Protein AF-A0A432T916-F1 (afdb_monomer_lite)

Secondary structure (DSSP, 8-state):
-PPPHHHHHHHHHHHHHHSBPPPHHHHHHHHHHHHTTSS-HHHHHHHHHHSHHHHHHHTT---HHHHHHHHHHHHHSS----HHHHHHHHHHHTSTT--HHHHHHHHHHHHHTTSS-HHHHHHHHHHHHHHHHHHHHS-GGGGTT---B-TT--SSHHHHHHHHHHHHHHHHHHHTT-----SPPPPP-TTSTTHHHHB-S----SSEEEEEE-SS--GGGGG--SS--STT-BPPPHHHHHHHHHHHHHHHHHBSSEEEE-SS--SEEEEEE---TT--EEE--S-STTTT-EEEETHHHH-HHHH-SSTTSHHHHHHHHHHHHHTTBPPTTSSSS---TTT-STTT-TT-S-----EEEEEEEETTEEEEEEEEPPBSS--HHHHHHHHHHH-B-TTSS-S--EEE--TT---B------SS--EEE-TT--S------STT--

Foldseek 3Di:
DDDDPLLLLLQLLCLLQPLWFDAPVSSVVVVVCCVVVVDPSLCSLVVVCPDPNVCVVPVPDPDPQVLLQSSCCSQQLGGQPDPVSVVVSVVQVVPVVCDSSNSNVVLNCCLCVCPPDPFSVLQNVLSSVLSVLLNVQADSVLRPPDIDRSSQGTSDCVSSVVSSVVSNVSSVVVVVQDDFDPDDADAFACPPPLQVLFFQVFADPDQEFEEEWDQDDDPVQVVDDPDNQDAVKDTDDPLLVVLLVVQVVVVVLWFSGHYHYDHDDTQEYEIEHADPPPDQKAAAARDPDRQLYIYGYCCCVVPVPQQDRAFQGNVSLVSLLRNLRSRRTAQQPDDDHHDDPVCQEQQAFSSHPHHDLQWDWDWDDDPPDIDIDIDGGGARHTHLSSSSNSCNRGNGDLPRAAEAEEAEDEQPRDHRYDDDHNYYRYYDDDVRYPDDDDDDPRPRDD

Radius of gyration: 31.05 Å; chains: 1; bounding box: 64×58×90 Å

Structure (mmCIF, N/CA/C/O backbone):
data_AF-A0A432T916-F1
#
_entry.id   AF-A0A432T916-F1
#
loop_
_atom_site.group_PDB
_atom_site.id
_atom_site.type_symbol
_atom_site.label_atom_id
_atom_site.label_alt_id
_atom_site.label_comp_id
_atom_site.label_asym_id
_atom_site.label_entity_id
_atom_site.label_seq_id
_atom_site.pdbx_PDB_ins_code
_atom_site.Cartn_x
_atom_site.Cartn_y
_atom_site.Cartn_z
_atom_site.occupancy
_atom_site.B_iso_or_equiv
_atom_site.auth_seq_id
_atom_site.auth_comp_id
_atom_site.auth_asym_id
_atom_site.auth_atom_id
_atom_site.pdbx_PDB_model_num
ATOM 1 N N . MET A 1 1 ? -24.990 -13.769 27.174 1.00 51.41 1 MET A N 1
ATOM 2 C CA . MET A 1 1 ? -24.920 -14.936 28.100 1.00 51.41 1 MET A CA 1
ATOM 3 C C . MET A 1 1 ? -24.515 -14.356 29.443 1.00 51.41 1 MET A C 1
ATOM 5 O O . MET A 1 1 ? -23.481 -13.709 29.458 1.00 51.41 1 MET A O 1
ATOM 9 N N . ALA A 1 2 ? -25.295 -14.555 30.513 1.00 76.69 2 ALA A N 1
ATOM 10 C CA . ALA A 1 2 ? -25.024 -13.918 31.810 1.00 76.69 2 ALA A CA 1
ATOM 11 C C . ALA A 1 2 ? -23.583 -14.161 32.273 1.00 76.69 2 ALA A C 1
ATOM 13 O O . ALA A 1 2 ? -23.157 -15.322 32.288 1.00 76.69 2 ALA A O 1
ATOM 14 N N . PHE A 1 3 ? -22.878 -13.092 32.664 1.00 86.00 3 PHE A N 1
ATOM 15 C CA . PHE A 1 3 ? -21.521 -13.202 33.195 1.00 86.00 3 PHE A CA 1
ATOM 16 C C . PHE A 1 3 ? -21.456 -14.196 34.351 1.00 86.00 3 PHE A C 1
ATOM 18 O O . PHE A 1 3 ? -22.313 -14.208 35.245 1.00 86.00 3 PHE A O 1
ATOM 25 N N . ASP A 1 4 ? -20.401 -15.005 34.363 1.00 89.56 4 ASP A N 1
ATOM 26 C CA . ASP A 1 4 ? -20.044 -15.741 35.566 1.00 89.56 4 ASP A CA 1
ATOM 27 C C . ASP A 1 4 ? -19.455 -14.804 36.639 1.00 89.56 4 ASP A C 1
ATOM 29 O O . ASP A 1 4 ? -19.187 -13.620 36.420 1.00 89.56 4 ASP A O 1
ATOM 33 N N . THR A 1 5 ? -19.267 -15.329 37.851 1.00 87.38 5 THR A N 1
ATOM 34 C CA . THR A 1 5 ? -18.759 -14.541 38.983 1.00 87.38 5 THR A CA 1
ATOM 35 C C . THR A 1 5 ? -17.383 -13.918 38.707 1.00 87.38 5 THR A C 1
ATOM 37 O O . THR A 1 5 ? -17.097 -12.833 39.215 1.00 87.38 5 THR A O 1
ATOM 40 N N . THR A 1 6 ? -16.532 -14.587 37.926 1.00 90.25 6 THR A N 1
ATOM 41 C CA . THR A 1 6 ? -15.178 -14.124 37.597 1.00 90.25 6 THR A CA 1
ATOM 42 C C . THR A 1 6 ? -15.232 -13.008 36.560 1.00 90.25 6 THR A C 1
ATOM 44 O O . THR A 1 6 ? -14.610 -11.964 36.755 1.00 90.25 6 THR A O 1
ATOM 47 N N . GLU A 1 7 ? -16.010 -13.192 35.493 1.00 91.94 7 GLU A N 1
ATOM 48 C CA . GLU A 1 7 ? -16.230 -12.177 34.457 1.00 91.94 7 GLU A CA 1
ATOM 49 C C . GLU A 1 7 ? -16.829 -10.905 35.057 1.00 91.94 7 GLU A C 1
ATOM 51 O O . GLU A 1 7 ? -16.310 -9.811 34.832 1.00 91.94 7 GLU A O 1
ATOM 56 N N . GLN A 1 8 ? -17.845 -11.057 35.911 1.00 92.38 8 GLN A N 1
ATOM 57 C CA . GLN A 1 8 ? -18.465 -9.941 36.617 1.00 92.38 8 GLN A CA 1
ATOM 58 C C . GLN A 1 8 ? -17.443 -9.157 37.449 1.00 92.38 8 GLN A C 1
ATOM 60 O O . GLN A 1 8 ? -17.449 -7.927 37.451 1.00 92.38 8 GLN A O 1
ATOM 65 N N . GLN A 1 9 ? -16.543 -9.854 38.146 1.00 92.25 9 GLN A N 1
ATOM 66 C CA . GLN A 1 9 ? -15.521 -9.212 38.968 1.00 92.25 9 GLN A CA 1
ATOM 67 C C . GLN A 1 9 ? -14.497 -8.439 38.124 1.00 92.25 9 GLN A C 1
ATOM 69 O O . GLN A 1 9 ? -14.136 -7.319 38.488 1.00 92.25 9 GLN A O 1
ATOM 74 N N . ILE A 1 10 ? -14.051 -9.002 36.996 1.00 94.56 10 ILE A N 1
ATOM 75 C CA . ILE A 1 10 ? -13.130 -8.322 36.073 1.00 94.56 10 ILE A CA 1
ATOM 76 C C . ILE A 1 10 ? -13.800 -7.067 35.502 1.00 94.56 10 ILE A C 1
ATOM 78 O O . ILE A 1 10 ? -13.207 -5.988 35.527 1.00 94.56 10 ILE A O 1
ATOM 82 N N . VAL A 1 11 ? -15.047 -7.184 35.039 1.00 94.50 11 VAL A N 1
ATOM 83 C CA . VAL A 1 11 ? -15.823 -6.060 34.497 1.00 94.50 11 VAL A CA 1
ATOM 84 C C . VAL A 1 11 ? -15.980 -4.949 35.533 1.00 94.50 11 VAL A C 1
ATOM 86 O O . VAL A 1 11 ? -15.698 -3.793 35.221 1.00 94.50 11 VAL A O 1
ATOM 89 N N . ASP A 1 12 ? -16.324 -5.276 36.780 1.00 95.00 12 ASP A N 1
ATOM 90 C CA . ASP A 1 12 ? -16.446 -4.278 37.847 1.00 95.00 12 ASP A CA 1
ATOM 91 C C . ASP A 1 12 ? -15.124 -3.532 38.095 1.00 95.00 12 ASP A C 1
ATOM 93 O O . ASP A 1 12 ? -15.135 -2.326 38.351 1.00 95.00 12 ASP A O 1
ATOM 97 N N . PHE A 1 13 ? -13.974 -4.207 37.973 1.00 95.44 13 PHE A N 1
ATOM 98 C CA . PHE A 1 13 ? -12.671 -3.546 38.063 1.00 95.44 13 PHE A CA 1
ATOM 99 C C . PHE A 1 13 ? -12.411 -2.594 36.895 1.00 95.44 13 PHE A C 1
ATOM 101 O O . PHE A 1 13 ? -11.886 -1.501 37.127 1.00 95.44 13 PHE A O 1
ATOM 108 N N . PHE A 1 14 ? -12.797 -2.950 35.667 1.00 94.38 14 PHE A N 1
ATOM 109 C CA . PHE A 1 14 ? -12.690 -2.049 34.511 1.00 94.38 14 PHE A CA 1
ATOM 110 C C . PHE A 1 14 ? -13.584 -0.824 34.665 1.00 94.38 14 PHE A C 1
ATOM 112 O O . PHE A 1 14 ? -13.125 0.305 34.465 1.00 94.38 14 PHE A O 1
ATOM 119 N N . ILE A 1 15 ? -14.823 -1.035 35.108 1.00 95.06 15 ILE A N 1
ATOM 120 C CA . ILE A 1 15 ? -15.765 0.040 35.407 1.00 95.06 15 ILE A CA 1
ATOM 121 C C . ILE A 1 15 ? -15.155 0.966 36.456 1.00 95.06 15 ILE A C 1
ATOM 123 O O . ILE A 1 15 ? -14.997 2.152 36.196 1.00 95.06 15 ILE A O 1
ATOM 127 N N . ALA A 1 16 ? -14.750 0.439 37.611 1.00 94.56 16 ALA A N 1
ATOM 128 C CA . ALA A 1 16 ? -14.278 1.252 38.726 1.00 94.56 16 ALA A CA 1
ATOM 129 C C . ALA A 1 16 ? -12.962 1.992 38.437 1.00 94.56 16 ALA A C 1
ATOM 131 O O . ALA A 1 16 ? -12.800 3.146 38.843 1.00 94.56 16 ALA A O 1
ATOM 132 N N . SER A 1 17 ? -12.035 1.355 37.721 1.00 93.12 17 SER A N 1
ATOM 133 C CA . SER A 1 17 ? -10.706 1.917 37.444 1.00 93.12 17 SER A CA 1
ATOM 134 C C . SER A 1 17 ? -10.720 2.885 36.261 1.00 93.12 17 SER A C 1
ATOM 136 O O . SER A 1 17 ? -10.032 3.903 36.271 1.00 93.12 17 SER A O 1
ATOM 138 N N . TYR A 1 18 ? -11.506 2.593 35.225 1.00 92.25 18 TYR A N 1
ATOM 139 C CA . TYR A 1 18 ? -11.395 3.286 33.939 1.00 92.25 18 TYR A CA 1
ATOM 140 C C . TYR A 1 18 ? -12.716 3.882 33.433 1.00 92.25 18 TYR A C 1
ATOM 142 O O . TYR A 1 18 ? -12.711 4.588 32.423 1.00 92.25 18 TYR A O 1
ATOM 150 N N . GLY A 1 19 ? -13.834 3.659 34.128 1.00 92.06 19 GLY A N 1
ATOM 151 C CA . GLY A 1 19 ? -15.148 4.208 33.768 1.00 92.06 19 GLY A CA 1
ATOM 152 C C . GLY A 1 19 ? -15.698 3.639 32.461 1.00 92.06 19 GLY A C 1
ATOM 153 O O . GLY A 1 19 ? -16.436 4.319 31.748 1.00 92.06 19 GLY A O 1
ATOM 154 N N . ARG A 1 20 ? -15.272 2.428 32.087 1.00 92.44 20 ARG A N 1
ATOM 155 C CA . ARG A 1 20 ? -15.397 1.936 30.714 1.00 92.44 20 ARG A CA 1
ATOM 156 C C . ARG A 1 20 ? -15.561 0.415 30.651 1.00 92.44 20 ARG A C 1
ATOM 158 O O . ARG A 1 20 ? -15.117 -0.290 31.554 1.00 92.44 20 ARG A O 1
ATOM 165 N N . VAL A 1 21 ? -16.166 -0.081 29.573 1.00 92.69 21 VAL A N 1
ATOM 166 C CA . VAL A 1 21 ? -16.311 -1.526 29.297 1.00 92.69 21 VAL A CA 1
ATOM 167 C C . VAL A 1 21 ? -14.968 -2.119 28.822 1.00 92.69 21 VAL A C 1
ATOM 169 O O . VAL A 1 21 ? -14.294 -1.469 28.014 1.00 92.69 21 VAL A O 1
ATOM 172 N N . PRO A 1 22 ? -14.534 -3.310 29.287 1.00 90.25 22 PRO A N 1
ATOM 173 C CA . PRO A 1 22 ? -13.363 -3.980 28.716 1.00 90.25 22 PRO A CA 1
ATOM 174 C C . PRO A 1 22 ? -13.617 -4.418 27.269 1.00 90.25 22 PRO A C 1
ATOM 176 O O . PRO A 1 22 ? -14.726 -4.805 26.924 1.00 90.25 22 PRO A O 1
ATOM 179 N N . ALA A 1 23 ? -12.575 -4.437 26.437 1.00 88.56 23 ALA A N 1
ATOM 180 C CA . ALA A 1 23 ? -12.623 -5.210 25.195 1.00 88.56 23 ALA A CA 1
ATOM 181 C C . ALA A 1 23 ? -12.581 -6.716 25.516 1.00 88.56 23 ALA A C 1
ATOM 183 O O . ALA A 1 23 ? -11.978 -7.102 26.528 1.00 88.56 23 ALA A O 1
ATOM 184 N N . GLN A 1 24 ? -13.136 -7.566 24.642 1.00 88.12 24 GLN A N 1
ATOM 185 C CA . GLN A 1 24 ? -13.140 -9.025 24.825 1.00 88.12 24 GLN A CA 1
ATOM 186 C C . GLN A 1 24 ? -11.737 -9.583 25.099 1.00 88.12 24 GLN A C 1
ATOM 188 O O . GLN A 1 24 ? -11.558 -10.373 26.018 1.00 88.12 24 GLN A O 1
ATOM 193 N N . SER A 1 25 ? -10.716 -9.103 24.384 1.00 86.12 25 SER A N 1
ATOM 194 C CA . SER A 1 25 ? -9.324 -9.534 24.579 1.00 86.12 25 SER A CA 1
ATOM 195 C C . SER A 1 25 ? -8.785 -9.236 25.983 1.00 86.12 25 SER A C 1
ATOM 197 O O . SER A 1 25 ? -8.029 -10.032 26.538 1.00 86.12 25 SER A O 1
ATOM 199 N N . GLY A 1 26 ? -9.189 -8.115 26.587 1.00 87.81 26 GLY A N 1
ATOM 200 C CA . GLY A 1 26 ? -8.830 -7.770 27.961 1.00 87.81 26 GLY A CA 1
ATOM 201 C C . GLY A 1 26 ? -9.526 -8.670 28.982 1.00 87.81 26 GLY A C 1
ATOM 202 O O . GLY A 1 26 ? -8.890 -9.121 29.936 1.00 87.81 26 GLY A O 1
ATOM 203 N N . LEU A 1 27 ? -10.810 -8.971 28.760 1.00 90.88 27 LEU A N 1
ATOM 204 C CA . LEU A 1 27 ? -11.569 -9.910 29.588 1.00 90.88 27 LEU A CA 1
ATOM 205 C C . LEU A 1 27 ? -10.963 -11.323 29.518 1.00 90.88 27 LEU A C 1
ATOM 207 O O . LEU A 1 27 ? -10.670 -11.922 30.556 1.00 90.88 27 LEU A O 1
ATOM 211 N N . ASP A 1 28 ? -10.691 -11.811 28.308 1.00 90.69 28 ASP A N 1
ATOM 212 C CA . ASP A 1 28 ? -10.107 -13.130 28.051 1.00 90.69 28 ASP A CA 1
ATOM 213 C C . ASP A 1 28 ? -8.695 -13.258 28.629 1.00 90.69 28 ASP A C 1
ATOM 215 O O . ASP A 1 28 ? -8.347 -14.302 29.191 1.00 90.69 28 ASP A O 1
ATOM 219 N N . PHE A 1 29 ? -7.887 -12.195 28.539 1.00 91.44 29 PHE A N 1
ATOM 220 C CA . PHE A 1 29 ? -6.553 -12.153 29.131 1.00 91.44 29 PHE A CA 1
ATOM 221 C C . PHE A 1 29 ? -6.615 -12.428 30.634 1.00 91.44 29 PHE A C 1
ATOM 223 O O . PHE A 1 29 ? -5.992 -13.379 31.109 1.00 91.44 29 PHE A O 1
ATOM 230 N N . PHE A 1 30 ? -7.393 -11.645 31.387 1.00 93.75 30 PHE A N 1
ATOM 231 C CA . PHE A 1 30 ? -7.469 -11.819 32.839 1.00 93.75 30 PHE A CA 1
ATOM 232 C C . PHE A 1 30 ? -8.123 -13.139 33.230 1.00 93.75 30 PHE A C 1
ATOM 234 O O . PHE A 1 30 ? -7.635 -13.799 34.149 1.00 93.75 30 PHE A O 1
ATOM 241 N N . ARG A 1 31 ? -9.160 -13.573 32.504 1.00 92.81 31 ARG A N 1
ATOM 242 C CA . ARG A 1 31 ? -9.785 -14.879 32.732 1.00 92.81 31 ARG A CA 1
ATOM 243 C C . ARG A 1 31 ? -8.775 -16.011 32.581 1.00 92.81 31 ARG A C 1
ATOM 245 O O . ARG A 1 31 ? -8.641 -16.835 33.479 1.00 92.81 31 ARG A O 1
ATOM 252 N N . THR A 1 32 ? -7.988 -15.987 31.508 1.00 92.50 32 THR A N 1
ATOM 253 C CA . THR A 1 32 ? -6.944 -16.987 31.257 1.00 92.50 32 THR A CA 1
ATOM 254 C C . THR A 1 32 ? -5.922 -17.034 32.392 1.00 92.50 32 THR A C 1
ATOM 256 O O . THR A 1 32 ? -5.542 -18.122 32.817 1.00 92.50 32 THR A O 1
ATOM 259 N N . GLN A 1 33 ? -5.489 -15.877 32.910 1.00 91.94 33 GLN A N 1
ATOM 260 C CA . GLN A 1 33 ? -4.519 -15.811 34.013 1.00 91.94 33 GLN A CA 1
ATOM 261 C C . GLN A 1 33 ? -5.080 -16.332 35.349 1.00 91.94 33 GLN A C 1
ATOM 263 O O . GLN A 1 33 ? -4.333 -16.897 36.154 1.00 91.94 33 GLN A O 1
ATOM 268 N N . ILE A 1 34 ? -6.380 -16.140 35.595 1.00 91.88 34 ILE A N 1
ATOM 269 C CA . ILE A 1 34 ? -7.070 -16.678 36.776 1.00 91.88 34 ILE A CA 1
ATOM 270 C C . ILE A 1 34 ? -7.236 -18.194 36.640 1.00 91.88 34 ILE A C 1
ATOM 272 O O . ILE A 1 34 ? -6.868 -18.936 37.552 1.00 91.88 34 ILE A O 1
ATOM 276 N N . ASP A 1 35 ? -7.715 -18.669 35.490 1.00 90.69 35 ASP A N 1
ATOM 277 C CA . ASP A 1 35 ? -7.942 -20.095 35.231 1.00 90.69 35 ASP A CA 1
ATOM 278 C C . ASP A 1 35 ? -6.627 -20.892 35.255 1.00 90.69 35 ASP A C 1
ATOM 280 O O . ASP A 1 35 ? -6.563 -22.016 35.770 1.00 90.69 35 ASP A O 1
ATOM 284 N N . SER A 1 36 ? -5.530 -20.288 34.787 1.00 90.06 36 SER A N 1
ATOM 285 C CA . SER A 1 36 ? -4.181 -20.855 34.882 1.00 90.06 36 SER A CA 1
ATOM 286 C C . SER A 1 36 ? -3.567 -20.772 36.287 1.00 90.06 36 SER A C 1
ATOM 288 O O . SER A 1 36 ? -2.433 -21.219 36.473 1.00 90.06 36 SER A O 1
ATOM 290 N N . HIS A 1 37 ? -4.281 -20.214 37.274 1.00 86.38 37 HIS A N 1
ATOM 291 C CA . HIS A 1 37 ? -3.810 -19.970 38.644 1.00 86.38 37 HIS A CA 1
ATOM 292 C C . HIS A 1 37 ? -2.521 -19.130 38.705 1.00 86.38 37 HIS A C 1
ATOM 294 O O . HIS A 1 37 ? -1.722 -19.264 39.635 1.00 86.38 37 HIS A O 1
ATOM 300 N N . THR A 1 38 ? -2.285 -18.287 37.695 1.00 86.06 38 THR A N 1
ATOM 301 C CA . THR A 1 38 ? -1.099 -17.420 37.623 1.00 86.06 38 THR A CA 1
ATOM 302 C C . THR A 1 38 ? -1.273 -16.179 38.489 1.00 86.06 38 THR A C 1
ATOM 304 O O . THR A 1 38 ? -0.326 -15.751 39.147 1.00 86.06 38 THR A O 1
ATOM 307 N N . ILE A 1 39 ? -2.493 -15.644 38.535 1.00 88.94 39 ILE A N 1
ATOM 308 C CA . ILE A 1 39 ? -2.894 -14.557 39.430 1.00 88.94 39 ILE A CA 1
ATOM 309 C C . ILE A 1 39 ? -4.211 -14.934 40.115 1.00 88.94 39 ILE A C 1
ATOM 311 O O . ILE A 1 39 ? -5.004 -15.698 39.563 1.00 88.94 39 ILE A O 1
ATOM 315 N N . SER A 1 40 ? -4.465 -14.412 41.313 1.00 88.44 40 SER A N 1
ATOM 316 C CA . SER A 1 40 ? -5.804 -14.497 41.905 1.00 88.44 40 SER A CA 1
ATOM 317 C C . SER A 1 40 ? -6.731 -13.434 41.310 1.00 88.44 40 SER A C 1
ATOM 319 O O . SER A 1 40 ? -6.268 -12.429 40.766 1.00 88.44 40 SER A O 1
ATOM 321 N N . SER A 1 41 ? -8.048 -13.591 41.473 1.00 78.75 41 SER A N 1
ATOM 322 C CA . SER A 1 41 ? -9.003 -12.542 41.086 1.00 78.75 41 SER A CA 1
ATOM 323 C C . SER A 1 41 ? -8.711 -11.208 41.784 1.00 78.75 41 SER A C 1
ATOM 325 O O . SER A 1 41 ? -8.944 -10.146 41.221 1.00 78.75 41 SER A O 1
ATOM 327 N N . ASP A 1 42 ? -8.134 -11.249 42.986 1.00 79.88 42 ASP A N 1
ATOM 328 C CA . ASP A 1 42 ? -7.745 -10.063 43.748 1.00 79.88 42 ASP A CA 1
ATOM 329 C C . ASP A 1 42 ? -6.467 -9.386 43.232 1.00 79.88 42 ASP A C 1
ATOM 331 O O . ASP A 1 42 ? -6.260 -8.200 43.491 1.00 79.88 42 ASP A O 1
ATOM 335 N N . ASP A 1 43 ? -5.628 -10.105 42.489 1.00 89.38 43 ASP A N 1
ATOM 336 C CA . ASP A 1 43 ? -4.399 -9.567 41.902 1.00 89.38 43 ASP A CA 1
ATOM 337 C C . ASP A 1 43 ? -4.660 -8.811 40.592 1.00 89.38 43 ASP A C 1
ATOM 339 O O . ASP A 1 43 ? -3.853 -7.963 40.206 1.00 89.38 43 ASP A O 1
ATOM 343 N N . VAL A 1 44 ? -5.804 -9.057 39.938 1.00 92.50 44 VAL A N 1
ATOM 344 C CA . VAL A 1 44 ? -6.212 -8.371 38.697 1.00 92.50 44 VAL A CA 1
ATOM 345 C C . VAL A 1 44 ? -6.185 -6.858 38.876 1.00 92.50 44 VAL A C 1
ATOM 347 O O . VAL A 1 44 ? -5.576 -6.152 38.075 1.00 92.50 44 VAL A O 1
ATOM 350 N N . ILE A 1 45 ? -6.778 -6.345 39.957 1.00 93.44 45 ILE A N 1
ATOM 351 C CA . ILE A 1 45 ? -6.821 -4.899 40.186 1.00 93.44 45 ILE A CA 1
ATOM 352 C C . ILE A 1 45 ? -5.429 -4.314 40.452 1.00 93.44 45 ILE A C 1
ATOM 354 O O . ILE A 1 45 ? -5.143 -3.198 40.031 1.00 93.44 45 ILE A O 1
ATOM 358 N N . ASN A 1 46 ? -4.528 -5.063 41.094 1.00 91.31 46 ASN A N 1
ATOM 359 C CA . ASN A 1 46 ? -3.150 -4.611 41.290 1.00 91.31 46 ASN A CA 1
ATOM 360 C C . ASN A 1 46 ? -2.429 -4.490 39.944 1.00 91.31 46 ASN A C 1
ATOM 362 O O . ASN A 1 46 ? -1.733 -3.504 39.712 1.00 91.31 46 ASN A O 1
ATOM 366 N N . TYR A 1 47 ? -2.643 -5.457 39.048 1.00 91.75 47 TYR A N 1
ATOM 367 C CA . TYR A 1 47 ? -2.116 -5.410 37.689 1.00 91.75 47 TYR A CA 1
ATOM 368 C C . TYR A 1 47 ? -2.670 -4.203 36.922 1.00 91.75 47 TYR A C 1
ATOM 370 O O . TYR A 1 47 ? -1.893 -3.397 36.408 1.00 91.75 47 TYR A O 1
ATOM 378 N N . MET A 1 48 ? -3.994 -4.021 36.918 1.00 91.81 48 MET A N 1
ATOM 379 C CA . MET A 1 48 ? -4.659 -2.891 36.260 1.00 91.81 48 MET A CA 1
ATOM 380 C C . MET A 1 48 ? -4.152 -1.546 36.786 1.00 91.81 48 MET A C 1
ATOM 382 O O . MET A 1 48 ? -3.780 -0.678 36.007 1.00 91.81 48 MET A O 1
ATOM 386 N N . MET A 1 49 ? -4.033 -1.378 38.103 1.00 90.12 49 MET A N 1
ATOM 387 C CA . MET A 1 49 ? -3.573 -0.116 38.698 1.00 90.12 49 MET A CA 1
ATOM 388 C C . MET A 1 49 ? -2.071 0.150 38.528 1.00 90.12 49 MET A C 1
ATOM 390 O O . MET A 1 49 ? -1.608 1.240 38.860 1.00 90.12 49 MET A O 1
ATOM 394 N N . SER A 1 50 ? -1.314 -0.822 38.010 1.00 87.81 50 SER A N 1
ATOM 395 C CA . SER A 1 50 ? 0.117 -0.699 37.710 1.00 87.81 50 SER A CA 1
ATOM 396 C C . SER A 1 50 ? 0.429 -0.489 36.225 1.00 87.81 50 SER A C 1
ATOM 398 O O . SER A 1 50 ? 1.590 -0.272 35.881 1.00 87.81 50 SER A O 1
ATOM 400 N N . ASN A 1 51 ? -0.577 -0.564 35.347 1.00 86.06 51 ASN A N 1
ATOM 401 C CA . ASN A 1 51 ? -0.378 -0.424 33.908 1.00 86.06 51 ASN A CA 1
ATOM 402 C C . ASN A 1 51 ? -0.305 1.048 33.463 1.00 86.06 51 ASN A C 1
ATOM 404 O O . ASN A 1 51 ? -0.602 1.978 34.216 1.00 86.06 51 ASN A O 1
ATOM 408 N N . GLU A 1 52 ? 0.076 1.247 32.202 1.00 85.88 52 GLU A N 1
ATOM 409 C CA . GLU A 1 52 ? 0.222 2.575 31.604 1.00 85.88 52 GLU A CA 1
ATOM 410 C C . GLU A 1 52 ? -1.091 3.376 31.597 1.00 85.88 52 GLU A C 1
ATOM 412 O O . GLU A 1 52 ? -1.087 4.573 31.878 1.00 85.88 52 GLU A O 1
ATOM 417 N N . GLU A 1 53 ? -2.231 2.724 31.360 1.00 86.12 53 GLU A N 1
ATOM 418 C CA . GLU A 1 53 ? -3.541 3.382 31.357 1.00 86.12 53 GLU A CA 1
ATOM 419 C C . GLU A 1 53 ? -3.884 3.988 32.728 1.00 86.12 53 GLU A C 1
ATOM 421 O O . GLU A 1 53 ? -4.272 5.157 32.822 1.00 86.12 53 GLU A O 1
ATOM 426 N N . ALA A 1 54 ? -3.693 3.225 33.808 1.00 85.31 54 ALA A N 1
ATOM 427 C CA . ALA A 1 54 ? -3.890 3.710 35.169 1.00 85.31 54 ALA A CA 1
ATOM 428 C C . ALA A 1 54 ? -2.891 4.818 35.519 1.00 85.31 54 ALA A C 1
ATOM 430 O O . ALA A 1 54 ? -3.269 5.810 36.148 1.00 85.31 54 ALA A O 1
ATOM 431 N N . MET A 1 55 ? -1.632 4.695 35.089 1.00 81.75 55 MET A N 1
ATOM 432 C CA . MET A 1 55 ? -0.638 5.750 35.285 1.00 81.75 55 MET A CA 1
ATOM 433 C C . MET A 1 55 ? -1.065 7.051 34.601 1.00 81.75 55 MET A C 1
ATOM 435 O O . MET A 1 55 ? -1.070 8.095 35.247 1.00 81.75 55 MET A O 1
ATOM 439 N N . ASN A 1 56 ? -1.512 7.004 33.350 1.00 81.19 56 ASN A N 1
ATOM 440 C CA . ASN A 1 56 ? -1.966 8.195 32.629 1.00 81.19 56 ASN A CA 1
ATOM 441 C C . ASN A 1 56 ? -3.196 8.842 33.278 1.00 81.19 56 ASN A C 1
ATOM 443 O O . ASN A 1 56 ? -3.321 10.066 33.288 1.00 81.19 56 ASN A O 1
ATOM 447 N N . ARG A 1 57 ? -4.085 8.030 33.855 1.00 83.31 57 ARG A N 1
ATOM 448 C CA . ARG A 1 57 ? -5.336 8.504 34.456 1.00 83.31 57 ARG A CA 1
ATOM 449 C C . ARG A 1 57 ? -5.170 9.044 35.878 1.00 83.31 57 ARG A C 1
ATOM 451 O O . ARG A 1 57 ? -5.875 9.973 36.253 1.00 83.31 57 ARG A O 1
ATOM 458 N N . TYR A 1 58 ? -4.258 8.481 36.672 1.00 85.56 58 TYR A N 1
ATOM 459 C CA . TYR A 1 58 ? -4.134 8.808 38.097 1.00 85.56 58 TYR A CA 1
ATOM 460 C C . TYR A 1 58 ? -2.805 9.463 38.494 1.00 85.56 58 TYR A C 1
ATOM 462 O O . TYR A 1 58 ? -2.753 10.108 39.544 1.00 85.56 58 TYR A O 1
ATOM 470 N N . ALA A 1 59 ? -1.716 9.300 37.736 1.00 77.25 59 ALA A N 1
ATOM 471 C CA . ALA A 1 59 ? -0.392 9.757 38.177 1.00 77.25 59 ALA A CA 1
ATOM 472 C C . ALA A 1 59 ? -0.227 11.282 38.128 1.00 77.25 59 ALA A C 1
ATOM 474 O O . ALA A 1 59 ? 0.507 11.826 38.948 1.00 77.25 59 ALA A O 1
ATOM 475 N N . SER A 1 60 ? -0.919 11.967 37.214 1.00 76.31 60 SER A N 1
ATOM 476 C CA . SER A 1 60 ? -0.893 13.432 37.073 1.00 76.31 60 SER A CA 1
ATOM 477 C C . SER A 1 60 ? -1.795 14.169 38.069 1.00 76.31 60 SER A C 1
ATOM 479 O O . SER A 1 60 ? -1.732 15.393 38.166 1.00 76.31 60 SER A O 1
ATOM 481 N N . ILE A 1 61 ? -2.629 13.440 38.814 1.00 84.69 61 ILE A N 1
ATOM 482 C CA . ILE A 1 61 ? -3.571 14.009 39.776 1.00 84.69 61 ILE A CA 1
ATOM 483 C C . ILE A 1 61 ? -2.889 14.092 41.143 1.00 84.69 61 ILE A C 1
ATOM 485 O O . ILE A 1 61 ? -2.552 13.071 41.744 1.00 84.69 61 ILE A O 1
ATOM 489 N N . ASP A 1 62 ? -2.712 15.296 41.676 1.00 82.50 62 ASP A N 1
ATOM 490 C CA . ASP A 1 62 ? -2.116 15.485 43.008 1.00 82.50 62 ASP A CA 1
ATOM 491 C C . ASP A 1 62 ? -3.147 15.325 44.136 1.00 82.50 62 ASP A C 1
ATOM 493 O O . ASP A 1 62 ? -2.818 14.915 45.253 1.00 82.50 62 ASP A O 1
ATOM 497 N N . SER A 1 63 ? -4.415 15.625 43.851 1.00 89.69 63 SER A N 1
ATOM 498 C CA . SER A 1 63 ? -5.489 15.607 44.839 1.00 89.69 63 SER A CA 1
ATOM 499 C C . SER A 1 63 ? -5.993 14.188 45.107 1.00 89.69 63 SER A C 1
ATOM 501 O O . SER A 1 63 ? -6.522 13.515 44.222 1.00 89.69 63 SER A O 1
ATOM 503 N N . LEU A 1 64 ? -5.890 13.735 46.362 1.00 88.25 64 LEU A N 1
ATOM 504 C CA . LEU A 1 64 ? -6.520 12.482 46.790 1.00 88.25 64 LEU A CA 1
ATOM 505 C C . LEU A 1 64 ? -8.044 12.533 46.609 1.00 88.25 64 LEU A C 1
ATOM 507 O O . LEU A 1 64 ? -8.646 11.537 46.228 1.00 88.25 64 LEU A O 1
ATOM 511 N N . GLU A 1 65 ? 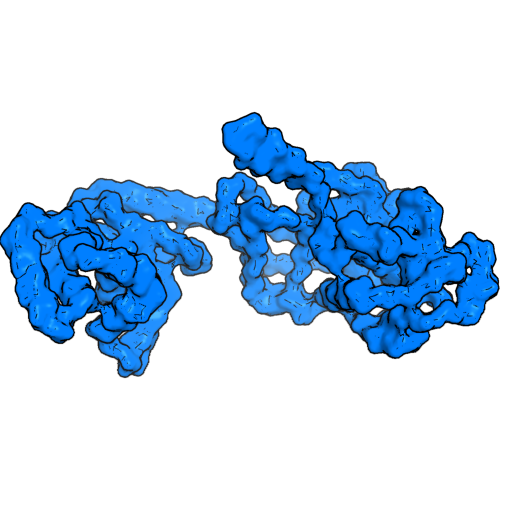-8.656 13.690 46.859 1.00 90.19 65 GLU A N 1
ATOM 512 C CA . GLU A 1 65 ? -10.095 13.893 46.681 1.00 90.19 65 GLU A CA 1
ATOM 513 C C . GLU A 1 65 ? -10.523 13.653 45.238 1.00 90.19 65 GLU A C 1
ATOM 515 O O . GLU A 1 65 ? -11.483 12.931 44.994 1.00 90.19 65 GLU A O 1
ATOM 520 N N . GLU A 1 66 ? -9.757 14.167 44.281 1.00 90.12 66 GLU A N 1
ATOM 521 C CA . GLU A 1 66 ? -10.038 13.981 42.860 1.00 90.12 66 GLU A CA 1
ATOM 522 C C . GLU A 1 66 ? -9.898 12.510 42.444 1.00 90.12 66 GLU A C 1
ATOM 524 O O . GLU A 1 66 ? -10.782 11.969 41.784 1.00 90.12 66 GLU A O 1
ATOM 529 N N . LYS A 1 67 ? -8.863 11.807 42.925 1.00 90.88 67 LYS A N 1
ATOM 530 C CA . LYS A 1 67 ? -8.702 10.358 42.684 1.00 90.88 67 LYS A CA 1
ATOM 531 C C . LYS A 1 67 ? -9.857 9.539 43.244 1.00 90.88 67 LYS A C 1
ATOM 533 O O . LYS A 1 67 ? -10.328 8.614 42.585 1.00 90.88 67 LYS A O 1
ATOM 538 N N . VAL A 1 68 ? -10.296 9.864 44.460 1.00 92.62 68 VAL A N 1
ATOM 539 C CA . VAL A 1 68 ? -11.426 9.188 45.101 1.00 92.62 68 VAL A CA 1
ATOM 540 C C . VAL A 1 68 ? -12.714 9.478 44.337 1.00 92.62 68 VAL A C 1
ATOM 542 O O . VAL A 1 68 ? -13.446 8.539 44.033 1.00 92.62 68 VAL A O 1
ATOM 545 N N . ASN A 1 69 ? -12.957 10.732 43.954 1.00 92.06 69 ASN A N 1
ATOM 546 C CA . ASN A 1 69 ? -14.133 11.115 43.177 1.00 92.06 69 ASN A CA 1
ATOM 547 C C . ASN A 1 69 ? -14.168 10.448 41.798 1.00 92.06 69 ASN A C 1
ATOM 549 O O . ASN A 1 69 ? -15.246 10.059 41.365 1.00 92.06 69 ASN A O 1
ATOM 553 N N . ILE A 1 70 ? -13.032 10.220 41.131 1.00 91.88 70 ILE A N 1
ATOM 554 C CA . ILE A 1 70 ? -13.006 9.444 39.877 1.00 91.88 70 ILE A CA 1
ATOM 555 C C . ILE A 1 70 ? -13.561 8.034 40.102 1.00 91.88 70 ILE A C 1
ATOM 557 O O . ILE A 1 70 ? -14.480 7.620 39.401 1.00 91.88 70 ILE A O 1
ATOM 561 N N . VAL A 1 71 ? -13.056 7.308 41.105 1.00 93.69 71 VAL A N 1
ATOM 562 C CA . VAL A 1 71 ? -13.531 5.944 41.406 1.00 93.69 71 VAL A CA 1
ATOM 563 C C . VAL A 1 71 ? -15.008 5.964 41.824 1.00 93.69 71 VAL A C 1
ATOM 565 O O . VAL A 1 71 ? -15.793 5.118 41.402 1.00 93.69 71 VAL A O 1
ATOM 568 N N . PHE A 1 72 ? -15.417 6.962 42.605 1.00 92.75 72 PHE A N 1
ATOM 569 C CA . PHE A 1 72 ? -16.806 7.141 43.025 1.00 92.75 72 PHE A CA 1
ATOM 570 C C . PHE A 1 72 ? -17.751 7.428 41.851 1.00 92.75 72 PHE A C 1
ATOM 572 O O . PHE A 1 72 ? -18.794 6.791 41.758 1.00 92.75 72 PHE A O 1
ATOM 579 N N . ASN A 1 73 ? -17.398 8.303 40.911 1.00 91.56 73 ASN A N 1
ATOM 580 C CA . ASN A 1 73 ? -18.216 8.544 39.719 1.00 91.56 73 ASN A CA 1
ATOM 581 C C . ASN A 1 73 ? -18.265 7.310 38.814 1.00 91.56 73 ASN A C 1
ATOM 583 O O . ASN A 1 73 ? -19.342 6.903 38.367 1.00 91.56 73 ASN A O 1
ATOM 587 N N . ASN A 1 74 ? -17.123 6.651 38.629 1.00 93.62 74 ASN A N 1
ATOM 588 C CA . ASN A 1 74 ? -17.015 5.424 37.850 1.00 93.62 74 ASN A CA 1
ATOM 589 C C . ASN A 1 74 ? -17.947 4.319 38.365 1.00 93.62 74 ASN A C 1
ATOM 591 O O . ASN A 1 74 ? -18.617 3.672 37.562 1.00 93.62 74 ASN A O 1
ATOM 595 N N . VAL A 1 75 ? -18.048 4.126 39.684 1.00 92.25 75 VAL A N 1
ATOM 596 C CA . VAL A 1 75 ? -18.882 3.063 40.279 1.00 92.25 75 VAL A CA 1
ATOM 597 C C . VAL A 1 75 ? -20.311 3.542 40.557 1.00 92.25 75 VAL A C 1
ATOM 599 O O . VAL A 1 75 ? -21.273 2.860 40.215 1.00 92.25 75 VAL A O 1
ATOM 602 N N . LEU A 1 76 ? -20.465 4.728 41.144 1.00 89.38 76 LEU A N 1
ATOM 603 C CA . LEU A 1 76 ? -21.711 5.213 41.754 1.00 89.38 76 LEU A CA 1
ATOM 604 C C . LEU A 1 76 ? -22.391 6.349 40.977 1.00 89.38 76 LEU A C 1
ATOM 606 O O . LEU A 1 76 ? -23.547 6.659 41.254 1.00 89.38 76 LEU A O 1
ATOM 610 N N . GLY A 1 77 ? -21.697 6.982 40.026 1.00 87.75 77 GLY A N 1
ATOM 611 C CA . GLY A 1 77 ? -22.224 8.121 39.259 1.00 87.75 77 GLY A CA 1
ATOM 612 C C . GLY A 1 77 ? -22.373 9.408 40.078 1.00 87.75 77 GLY A C 1
ATOM 613 O O . GLY A 1 77 ? -23.233 10.235 39.781 1.00 87.75 77 GLY A O 1
ATOM 614 N N . ARG A 1 78 ? -21.596 9.549 41.157 1.00 87.69 78 ARG A N 1
ATOM 615 C CA . ARG A 1 78 ? -21.600 10.720 42.042 1.00 87.69 78 ARG A CA 1
ATOM 616 C C . ARG A 1 78 ? -20.257 10.876 42.745 1.00 87.69 78 ARG A C 1
ATOM 618 O O . ARG A 1 78 ? -19.593 9.877 42.995 1.00 87.69 78 ARG A O 1
ATOM 625 N N . ASP A 1 79 ? -19.941 12.091 43.178 1.00 88.00 79 ASP A N 1
ATOM 626 C CA . ASP A 1 79 ? -18.813 12.372 44.071 1.00 88.00 79 ASP A CA 1
ATOM 627 C C . ASP A 1 79 ? -19.029 11.813 45.493 1.00 88.00 79 ASP A C 1
ATOM 629 O O . ASP A 1 79 ? -20.131 11.399 45.898 1.00 88.00 79 ASP A O 1
ATOM 633 N N . VAL A 1 80 ? -17.970 11.856 46.307 1.00 83.38 80 VAL A N 1
ATOM 634 C CA . VAL A 1 80 ? -18.067 11.653 47.756 1.00 83.38 80 VAL A CA 1
ATOM 635 C C . VAL A 1 80 ? -18.883 12.797 48.365 1.00 83.38 80 VAL A C 1
ATOM 637 O O . VAL A 1 80 ? -18.400 13.901 48.586 1.00 83.38 80 VAL A O 1
ATOM 640 N N . ALA A 1 81 ? -20.152 12.518 48.656 1.00 63.28 81 ALA A N 1
ATOM 641 C CA . ALA A 1 81 ? -21.168 13.522 48.974 1.00 63.28 81 ALA A CA 1
ATOM 642 C C . ALA A 1 81 ? -20.949 14.342 50.268 1.00 63.28 81 ALA A C 1
ATOM 644 O O . ALA A 1 81 ? -21.708 15.279 50.516 1.00 63.28 81 ALA A O 1
ATOM 645 N N . SER A 1 82 ? -19.975 14.007 51.128 1.00 75.19 82 SER A N 1
ATOM 646 C CA . SER A 1 82 ? -19.787 14.692 52.414 1.00 75.19 82 SER A CA 1
ATOM 647 C C . SER A 1 82 ? -18.324 14.880 52.820 1.00 75.19 82 SER A C 1
ATOM 649 O O . SER A 1 82 ? -17.465 14.027 52.592 1.00 75.19 82 SER A O 1
ATOM 651 N N . GLN A 1 83 ? -18.067 15.982 53.536 1.00 78.56 83 GLN A N 1
ATOM 652 C CA . GLN A 1 83 ? -16.780 16.249 54.184 1.00 78.56 83 GLN A CA 1
ATOM 653 C C . GLN A 1 83 ? -16.369 15.102 55.125 1.00 78.56 83 GLN A C 1
ATOM 655 O O . GLN A 1 83 ? -15.189 14.781 55.236 1.00 78.56 83 GLN A O 1
ATOM 660 N N . GLU A 1 84 ? -17.339 14.461 55.783 1.00 82.44 84 GLU A N 1
ATOM 661 C CA . GLU A 1 84 ? -17.119 13.298 56.652 1.00 82.44 84 GLU A CA 1
ATOM 662 C C . GLU A 1 84 ? -16.660 12.065 55.858 1.00 82.44 84 GLU A C 1
ATOM 664 O O . GLU A 1 84 ? -15.742 11.366 56.290 1.00 82.44 84 GLU A O 1
ATOM 669 N N . GLY A 1 85 ? -17.227 11.835 54.669 1.00 85.44 85 GLY A N 1
ATOM 670 C CA . GLY A 1 85 ? -16.796 10.775 53.756 1.00 85.44 85 GLY A CA 1
ATOM 671 C C . GLY A 1 85 ? -15.361 10.981 53.272 1.00 85.44 85 GLY A C 1
ATOM 672 O O . GLY A 1 85 ? -14.560 10.047 53.280 1.00 85.44 85 GLY A O 1
ATOM 673 N N . MET A 1 86 ? -14.985 12.220 52.944 1.00 88.19 86 MET A N 1
ATOM 674 C CA . MET A 1 86 ? -13.604 12.529 52.558 1.00 88.19 86 MET A CA 1
ATOM 675 C C . MET A 1 86 ? -12.610 12.405 53.716 1.00 88.19 86 MET A C 1
ATOM 677 O O . MET A 1 86 ? -11.477 11.961 53.505 1.00 88.19 86 MET A O 1
ATOM 681 N N . VAL A 1 87 ? -13.020 12.718 54.950 1.00 89.19 87 VAL A N 1
ATOM 682 C CA . VAL A 1 87 ? -12.212 12.444 56.152 1.00 89.19 87 VAL A CA 1
ATOM 683 C C . VAL A 1 87 ? -12.000 10.939 56.335 1.00 89.19 87 VAL A C 1
ATOM 685 O O . VAL A 1 87 ? -10.878 10.519 56.629 1.00 89.19 87 VAL A O 1
ATOM 688 N N . PHE A 1 88 ? -13.033 10.120 56.116 1.00 89.88 88 PHE A N 1
ATOM 689 C CA . PHE A 1 88 ? -12.920 8.662 56.176 1.00 89.88 88 PHE A CA 1
ATOM 690 C C . PHE A 1 88 ? -11.891 8.128 55.172 1.00 89.88 88 PHE A C 1
ATOM 692 O O . PHE A 1 88 ? -10.952 7.443 55.583 1.00 89.88 88 PHE A O 1
ATOM 699 N N . TRP A 1 89 ? -11.995 8.489 53.891 1.00 90.69 89 TRP A N 1
ATOM 700 C CA . TRP A 1 89 ? -11.051 8.015 52.873 1.00 90.69 89 TRP A CA 1
ATOM 701 C C . TRP A 1 89 ? -9.633 8.525 53.109 1.00 90.69 89 TRP A C 1
ATOM 703 O O . TRP A 1 89 ? -8.685 7.743 53.068 1.00 90.69 89 TRP A O 1
ATOM 713 N N . SER A 1 90 ? -9.476 9.799 53.471 1.00 89.50 90 SER A N 1
ATOM 714 C CA . SER A 1 90 ? -8.163 10.349 53.831 1.00 89.50 90 SER A CA 1
ATOM 715 C C . SER A 1 90 ? -7.528 9.585 54.998 1.00 89.50 90 SER A C 1
ATOM 717 O O . SER A 1 90 ? -6.323 9.344 55.001 1.00 89.50 90 SER A O 1
ATOM 719 N N . SER A 1 91 ? -8.332 9.148 55.976 1.00 91.19 91 SER A N 1
ATOM 720 C CA . SER A 1 91 ? -7.837 8.357 57.108 1.00 91.19 91 SER A CA 1
ATOM 721 C C . SER A 1 91 ? -7.318 6.976 56.700 1.00 91.19 91 SER A C 1
ATOM 723 O O . SER A 1 91 ? -6.347 6.509 57.292 1.00 91.19 91 SER A O 1
ATOM 725 N N . LYS A 1 92 ? -7.905 6.351 55.669 1.00 91.88 92 LYS A N 1
ATOM 726 C CA . LYS A 1 92 ? -7.454 5.060 55.127 1.00 91.88 92 LYS A CA 1
ATOM 727 C C . LYS A 1 92 ? -6.089 5.185 54.458 1.00 91.88 92 LYS A C 1
ATOM 729 O O . LYS A 1 92 ? -5.203 4.395 54.752 1.00 91.88 92 LYS A O 1
ATOM 734 N N . PHE A 1 93 ? -5.888 6.234 53.661 1.00 90.81 93 PHE A N 1
ATOM 735 C CA . PHE A 1 93 ? -4.612 6.506 52.987 1.00 90.81 93 PHE A CA 1
ATOM 736 C C . PHE A 1 93 ? -3.472 6.935 53.929 1.00 90.81 93 PHE A C 1
ATOM 738 O O . PHE A 1 93 ? -2.311 6.948 53.519 1.00 90.81 93 PHE A O 1
ATOM 745 N N . ASN A 1 94 ? -3.757 7.249 55.199 1.00 89.06 94 ASN A N 1
ATOM 746 C CA . ASN A 1 94 ? -2.700 7.422 56.203 1.00 89.06 94 ASN A CA 1
ATOM 747 C C . ASN A 1 94 ? -1.982 6.100 56.520 1.00 89.06 94 ASN A C 1
ATOM 749 O O . ASN A 1 94 ? -0.828 6.117 56.960 1.00 89.06 94 ASN A O 1
ATOM 753 N N . ASP A 1 95 ? -2.646 4.961 56.301 1.00 89.50 95 ASP A N 1
ATOM 754 C CA . ASP A 1 95 ? -1.993 3.660 56.274 1.00 89.50 95 ASP A CA 1
ATOM 755 C C . ASP A 1 95 ? -1.307 3.474 54.916 1.00 89.50 95 ASP A C 1
ATOM 757 O O . ASP A 1 95 ? -1.952 3.397 53.875 1.00 89.50 95 ASP A O 1
ATOM 761 N N . LYS A 1 96 ? 0.024 3.370 54.924 1.00 81.06 96 LYS A N 1
ATOM 762 C CA . LYS A 1 96 ? 0.830 3.218 53.702 1.00 81.06 96 LYS A CA 1
ATOM 763 C C . LYS A 1 96 ? 0.579 1.905 52.953 1.00 81.06 96 LYS A C 1
ATOM 765 O O . LYS A 1 96 ? 1.070 1.763 51.837 1.00 81.06 96 LYS A O 1
ATOM 770 N N . SER A 1 97 ? -0.114 0.944 53.566 1.00 87.50 97 SER A N 1
ATOM 771 C CA . SER A 1 97 ? -0.555 -0.283 52.895 1.00 87.50 97 SER A CA 1
ATOM 772 C C . SER A 1 97 ? -1.840 -0.095 52.082 1.00 87.50 97 SER A C 1
ATOM 774 O O . SER A 1 97 ? -2.151 -0.937 51.242 1.00 87.50 97 SER A O 1
ATOM 776 N N . TYR A 1 98 ? -2.567 1.008 52.291 1.00 91.50 98 TYR A N 1
ATOM 777 C CA . TYR A 1 98 ? -3.774 1.328 51.545 1.00 91.50 98 TYR A CA 1
ATOM 778 C C . TYR A 1 98 ? -3.418 1.940 50.188 1.00 91.50 98 TYR A C 1
ATOM 780 O O . TYR A 1 98 ? -2.737 2.964 50.103 1.00 91.50 98 TYR A O 1
ATOM 788 N N . THR A 1 99 ? -3.869 1.301 49.112 1.00 91.38 99 THR A N 1
ATOM 789 C CA . THR A 1 99 ? -3.516 1.676 47.737 1.00 91.38 99 THR A CA 1
ATOM 790 C C . THR A 1 99 ? -4.749 2.089 46.940 1.00 91.38 99 THR A C 1
ATOM 792 O O . THR A 1 99 ? -5.885 1.879 47.365 1.00 91.38 99 THR A O 1
ATOM 795 N N . MET A 1 100 ? -4.539 2.628 45.737 1.00 90.19 100 MET A N 1
ATOM 796 C CA . MET A 1 100 ? -5.640 2.863 44.801 1.00 90.19 100 MET A CA 1
ATOM 797 C C . MET A 1 100 ? -6.367 1.564 44.406 1.00 90.19 100 MET A C 1
ATOM 799 O O . MET A 1 100 ? -7.579 1.586 44.225 1.00 90.19 100 MET A O 1
ATOM 803 N N . ALA A 1 101 ? -5.666 0.425 44.344 1.00 92.62 101 ALA A N 1
ATOM 804 C CA . ALA A 1 101 ? -6.298 -0.875 44.118 1.00 92.62 101 ALA A CA 1
ATOM 805 C C . ALA A 1 101 ? -7.217 -1.273 45.287 1.00 92.62 101 ALA A C 1
ATOM 807 O O . ALA A 1 101 ? -8.321 -1.770 45.074 1.00 92.62 101 ALA A O 1
ATOM 808 N N . THR A 1 102 ? -6.799 -0.990 46.527 1.00 93.00 102 THR A N 1
ATOM 809 C CA . THR A 1 102 ? -7.637 -1.186 47.721 1.00 93.00 102 THR A CA 1
ATOM 810 C C . THR A 1 102 ? -8.849 -0.255 47.714 1.00 93.00 102 THR A C 1
ATOM 812 O O . THR A 1 102 ? -9.949 -0.702 48.008 1.00 93.00 102 THR A O 1
ATOM 815 N N . LEU A 1 103 ? -8.678 1.007 47.302 1.00 93.19 103 LEU A N 1
ATOM 816 C CA . LEU A 1 103 ? -9.786 1.950 47.125 1.00 93.19 103 LEU A CA 1
ATOM 817 C C . LEU A 1 103 ? -10.830 1.442 46.132 1.00 93.19 103 LEU A C 1
ATOM 819 O O . LEU A 1 103 ? -12.013 1.461 46.451 1.00 93.19 103 LEU A O 1
ATOM 823 N N . VAL A 1 104 ? -10.403 0.987 44.953 1.00 94.19 104 VAL A N 1
ATOM 824 C CA . VAL A 1 104 ? -11.316 0.443 43.937 1.00 94.19 104 VAL A CA 1
ATOM 825 C C . VAL A 1 104 ? -12.138 -0.713 44.509 1.00 94.19 104 VAL A C 1
ATOM 827 O O . VAL A 1 104 ? -13.361 -0.714 44.378 1.00 94.19 104 VAL A O 1
ATOM 830 N N . LYS A 1 105 ? -11.485 -1.651 45.205 1.00 93.38 105 LYS A N 1
ATOM 831 C CA . LYS A 1 105 ? -12.161 -2.779 45.858 1.00 93.38 105 LYS A CA 1
ATOM 832 C C . LYS A 1 105 ? -13.165 -2.319 46.912 1.00 93.38 105 LYS A C 1
ATOM 834 O O . LYS A 1 105 ? -14.328 -2.697 46.830 1.00 93.38 105 LYS A O 1
ATOM 839 N N . ASP A 1 106 ? -12.747 -1.456 47.837 1.00 92.38 106 ASP A N 1
ATOM 840 C CA . ASP A 1 106 ? -13.612 -0.969 48.914 1.00 92.38 106 ASP A CA 1
ATOM 841 C C . ASP A 1 106 ? -14.843 -0.227 48.355 1.00 92.38 106 ASP A C 1
ATOM 843 O O . ASP A 1 106 ? -15.942 -0.387 48.879 1.00 92.38 106 ASP A O 1
ATOM 847 N N . VAL A 1 107 ? -14.705 0.556 47.275 1.00 91.81 107 VAL A N 1
ATOM 848 C CA . VAL A 1 107 ? -15.840 1.269 46.654 1.00 91.81 107 VAL A CA 1
ATOM 849 C C . VAL A 1 107 ? -16.807 0.310 45.951 1.00 91.81 107 VAL A C 1
ATOM 851 O O . VAL A 1 107 ? -18.022 0.480 46.077 1.00 91.81 107 VAL A O 1
ATOM 854 N N . ILE A 1 108 ? -16.302 -0.717 45.259 1.00 92.56 108 ILE A N 1
ATOM 855 C CA . ILE A 1 108 ? -17.143 -1.780 44.683 1.00 92.56 108 ILE A CA 1
ATOM 856 C C . ILE A 1 108 ? -17.892 -2.524 45.795 1.00 92.56 108 ILE A C 1
ATOM 858 O O . ILE A 1 108 ? -19.101 -2.740 45.692 1.00 92.56 108 ILE A O 1
ATOM 862 N N . ASP A 1 109 ? -17.200 -2.886 46.875 1.00 90.38 109 ASP A N 1
ATOM 863 C CA . ASP A 1 109 ? -17.799 -3.593 48.006 1.00 90.38 109 ASP A CA 1
ATOM 864 C C . ASP A 1 109 ? -18.861 -2.734 48.702 1.00 90.38 109 ASP A C 1
ATOM 866 O O . ASP A 1 109 ? -19.931 -3.238 49.046 1.00 90.38 109 ASP A O 1
ATOM 870 N N . ILE A 1 110 ? -18.633 -1.426 48.849 1.00 86.12 110 ILE A N 1
ATOM 871 C CA . ILE A 1 110 ? -19.636 -0.469 49.345 1.00 86.12 110 ILE A CA 1
ATOM 872 C C . ILE A 1 110 ? -20.877 -0.465 48.444 1.00 86.12 110 ILE A C 1
ATOM 874 O O . ILE A 1 110 ? -21.997 -0.572 48.948 1.00 86.12 110 ILE A O 1
ATOM 878 N N . ALA A 1 111 ? -20.696 -0.409 47.121 1.00 87.81 111 ALA A N 1
ATOM 879 C CA . ALA A 1 111 ? -21.809 -0.456 46.173 1.00 87.81 111 ALA A CA 1
ATOM 880 C C . ALA A 1 111 ? -22.615 -1.762 46.308 1.00 87.81 111 ALA A C 1
ATOM 882 O O . ALA A 1 111 ? -23.845 -1.741 46.330 1.00 87.81 111 ALA A O 1
ATOM 883 N N . LYS A 1 112 ? -21.929 -2.904 46.452 1.00 85.31 112 LYS A N 1
ATOM 884 C CA . LYS A 1 112 ? -22.543 -4.243 46.511 1.00 85.31 112 LYS A CA 1
ATOM 885 C C . LYS A 1 112 ? -23.167 -4.593 47.860 1.00 85.31 112 LYS A C 1
ATOM 887 O O . LYS A 1 112 ? -24.148 -5.332 47.906 1.00 85.31 112 LYS A O 1
ATOM 892 N N . THR A 1 113 ? -22.617 -4.089 48.962 1.00 76.69 113 THR A N 1
ATOM 893 C CA . THR A 1 113 ? -23.102 -4.387 50.324 1.00 76.69 113 THR A CA 1
ATOM 894 C C . THR A 1 113 ? -24.351 -3.594 50.710 1.00 76.69 113 THR A C 1
ATOM 896 O O . THR A 1 113 ? -24.891 -3.813 51.794 1.00 76.69 113 THR A O 1
ATOM 899 N N . ALA A 1 114 ? -24.854 -2.735 49.810 1.00 58.78 114 ALA A N 1
ATOM 900 C CA . ALA A 1 114 ? -26.060 -1.934 49.994 1.00 58.78 114 ALA A CA 1
ATOM 901 C C . ALA A 1 114 ? -26.044 -1.150 51.316 1.00 58.78 114 ALA A C 1
ATOM 903 O O . ALA A 1 114 ? -27.023 -1.150 52.065 1.00 58.78 114 ALA A O 1
ATOM 904 N N . THR A 1 115 ? -24.930 -0.477 51.618 1.00 51.59 115 THR A N 1
ATOM 905 C CA . THR A 1 115 ? -24.887 0.492 52.717 1.00 51.59 115 THR A CA 1
ATOM 906 C C . THR A 1 115 ? -25.814 1.666 52.373 1.00 51.59 115 THR A C 1
ATOM 908 O O . THR A 1 115 ? -25.427 2.596 51.673 1.00 51.59 115 THR A O 1
ATOM 911 N N . ASP A 1 116 ? -27.072 1.575 52.804 1.00 51.75 116 ASP A N 1
ATOM 912 C CA . ASP A 1 116 ? -28.109 2.618 52.826 1.00 51.75 116 ASP A CA 1
ATOM 913 C C . ASP A 1 116 ? -28.603 3.217 51.487 1.00 51.75 116 ASP A C 1
ATOM 915 O O . ASP A 1 116 ? -29.490 4.074 51.506 1.00 51.75 116 ASP A O 1
ATOM 919 N N . SER A 1 117 ? -28.135 2.754 50.319 1.00 62.22 117 SER A N 1
ATOM 920 C CA . SER A 1 117 ? -28.584 3.265 49.010 1.00 62.22 117 SER A CA 1
ATOM 921 C C . SER A 1 117 ? -28.814 2.149 47.986 1.00 62.22 117 SER A C 1
ATOM 923 O O . SER A 1 117 ? -27.881 1.652 47.358 1.00 62.22 117 SER A O 1
ATOM 925 N N . SER A 1 118 ? -30.079 1.780 47.752 1.00 75.19 118 SER A N 1
ATOM 926 C CA . SER A 1 118 ? -30.464 0.891 46.639 1.00 75.19 118 SER A CA 1
ATOM 927 C C . SER A 1 118 ? -30.102 1.462 45.262 1.00 75.19 118 SER A C 1
ATOM 929 O O . SER A 1 118 ? -30.024 0.716 44.293 1.00 75.19 118 SER A O 1
ATOM 931 N N . ILE A 1 119 ? -29.854 2.773 45.186 1.00 85.44 119 ILE A N 1
ATOM 932 C CA . ILE A 1 119 ? -29.436 3.491 43.979 1.00 85.44 119 ILE A CA 1
ATOM 933 C C . ILE A 1 119 ? -27.987 3.141 43.625 1.00 85.44 119 ILE A C 1
ATOM 935 O O . ILE A 1 119 ? -27.710 2.841 42.472 1.00 85.44 119 ILE A O 1
ATOM 939 N N . ASP A 1 120 ? -27.080 3.120 44.603 1.00 87.62 120 ASP A N 1
ATOM 940 C CA . ASP A 1 120 ? -25.651 2.859 44.374 1.00 87.62 120 ASP A CA 1
ATOM 941 C C . ASP A 1 120 ? -25.426 1.446 43.809 1.00 87.62 120 ASP A C 1
ATOM 943 O O . ASP A 1 120 ? -24.747 1.271 42.794 1.00 87.62 120 ASP A O 1
ATOM 947 N N . ALA A 1 121 ? -26.075 0.448 44.418 1.00 88.12 121 ALA A N 1
ATOM 948 C CA . ALA A 1 121 ? -26.052 -0.931 43.937 1.00 88.12 121 ALA A CA 1
ATOM 949 C C . ALA A 1 121 ? -26.639 -1.044 42.521 1.00 88.12 121 ALA A C 1
ATOM 951 O O . ALA A 1 121 ? -26.061 -1.704 41.658 1.00 88.12 121 ALA A O 1
ATOM 952 N N . GLN A 1 122 ? -27.770 -0.377 42.265 1.00 91.38 122 GLN A N 1
ATOM 953 C CA . GLN A 1 122 ? -28.438 -0.438 40.967 1.00 91.38 122 GLN A CA 1
ATOM 954 C C . GLN A 1 122 ? -27.636 0.258 39.860 1.00 91.38 122 GLN A C 1
ATOM 956 O O . GLN A 1 122 ? -27.629 -0.235 38.736 1.00 91.38 122 GLN A O 1
ATOM 961 N N . THR A 1 123 ? -26.932 1.356 40.152 1.00 93.00 123 THR A N 1
ATOM 962 C CA . THR A 1 123 ? -26.049 2.017 39.178 1.00 93.00 123 THR A CA 1
ATOM 963 C C . THR A 1 123 ? -24.936 1.077 38.720 1.00 93.00 123 THR A C 1
ATOM 965 O O . THR A 1 123 ? -24.728 0.937 37.516 1.00 93.00 123 THR A O 1
ATOM 968 N N . LEU A 1 124 ? -24.253 0.391 39.647 1.00 92.94 124 LEU A N 1
ATOM 969 C CA . LEU A 1 124 ? -23.203 -0.566 39.283 1.00 92.94 124 LEU A CA 1
ATOM 970 C C . LEU A 1 124 ? -23.775 -1.754 38.494 1.00 92.94 124 LEU A C 1
ATOM 972 O O . LEU A 1 124 ? -23.213 -2.120 37.468 1.00 92.94 124 LEU A O 1
ATOM 976 N N . ILE A 1 125 ? -24.927 -2.297 38.912 1.00 92.00 125 ILE A N 1
ATOM 977 C CA . ILE A 1 125 ? -25.624 -3.362 38.169 1.00 92.00 125 ILE A CA 1
ATOM 978 C C . ILE A 1 125 ? -25.920 -2.917 36.733 1.00 92.00 125 ILE A C 1
ATOM 980 O O . ILE A 1 125 ? -25.612 -3.644 35.794 1.00 92.00 125 ILE A O 1
ATOM 984 N N . ASN A 1 126 ? -26.466 -1.714 36.548 1.00 94.69 126 ASN A N 1
ATOM 985 C CA . ASN A 1 126 ? -26.793 -1.182 35.227 1.00 94.69 126 ASN A CA 1
ATOM 986 C C . ASN A 1 126 ? -25.540 -0.996 34.355 1.00 94.69 126 ASN A C 1
ATOM 988 O O . ASN A 1 126 ? -25.570 -1.309 33.167 1.00 94.69 126 ASN A O 1
ATOM 992 N N . LYS A 1 127 ? -24.423 -0.536 34.932 1.00 95.25 127 LYS A N 1
ATOM 993 C CA . LYS A 1 127 ? -23.135 -0.417 34.224 1.00 95.25 127 LYS A CA 1
ATOM 994 C C . LYS A 1 127 ? -22.612 -1.779 33.769 1.00 95.25 127 LYS A C 1
ATOM 996 O O . LYS A 1 127 ? -22.160 -1.914 32.634 1.00 95.25 127 LYS A O 1
ATOM 1001 N N . SER A 1 128 ? -22.736 -2.791 34.620 1.00 93.88 128 SER A N 1
ATOM 1002 C CA . SER A 1 128 ? -22.346 -4.162 34.295 1.00 93.88 128 SER A CA 1
ATOM 1003 C C . SER A 1 128 ? -23.259 -4.807 33.251 1.00 93.88 128 SER A C 1
ATOM 1005 O O . SER A 1 128 ? -22.760 -5.501 32.372 1.00 93.88 128 SER A O 1
ATOM 1007 N N . MET A 1 129 ? -24.564 -4.513 33.267 1.00 94.00 129 MET A N 1
ATOM 1008 C CA . MET A 1 129 ? -25.491 -4.944 32.211 1.00 94.00 129 MET A CA 1
ATOM 1009 C C . MET A 1 129 ? -25.108 -4.368 30.845 1.00 94.00 129 MET A C 1
ATOM 1011 O O . MET A 1 129 ? -25.099 -5.093 29.858 1.00 94.00 129 MET A O 1
ATOM 1015 N N . VAL A 1 130 ? -24.742 -3.084 30.784 1.00 94.94 130 VAL A N 1
ATOM 1016 C CA . VAL A 1 130 ? -24.271 -2.454 29.539 1.00 94.94 130 VAL A CA 1
ATOM 1017 C C . VAL A 1 130 ? -22.970 -3.092 29.050 1.00 94.94 130 VAL A C 1
ATOM 1019 O O . VAL A 1 130 ? -22.807 -3.305 27.850 1.00 94.94 130 VAL A O 1
ATOM 1022 N N . ALA A 1 131 ? -22.054 -3.425 29.963 1.00 94.69 131 ALA A N 1
ATOM 1023 C CA . ALA A 1 131 ? -20.825 -4.133 29.620 1.00 94.69 131 ALA A CA 1
ATOM 1024 C C . ALA A 1 131 ? -21.104 -5.523 29.025 1.00 94.69 131 ALA A C 1
ATOM 1026 O O . ALA A 1 131 ? -20.505 -5.880 28.011 1.00 94.69 131 ALA A O 1
ATOM 1027 N N . GLU A 1 132 ? -22.036 -6.278 29.614 1.00 93.62 132 GLU A N 1
ATOM 1028 C CA . GLU A 1 132 ? -22.488 -7.567 29.075 1.00 93.62 132 GLU A CA 1
ATOM 1029 C C . GLU A 1 132 ? -23.110 -7.403 27.690 1.00 93.62 132 GLU A C 1
ATOM 1031 O O . GLU A 1 132 ? -22.731 -8.099 26.748 1.00 93.62 132 GLU A O 1
ATOM 1036 N N . TYR A 1 133 ? -24.007 -6.428 27.548 1.00 93.69 133 TYR A N 1
ATOM 1037 C CA . TYR A 1 133 ? -24.689 -6.154 26.292 1.00 93.69 133 TYR A CA 1
ATOM 1038 C C . TYR A 1 133 ? -23.700 -5.828 25.168 1.00 93.69 133 TYR A C 1
ATOM 1040 O O . TYR A 1 133 ? -23.798 -6.397 24.082 1.00 93.69 133 TYR A O 1
ATOM 1048 N N . PHE A 1 134 ? -22.709 -4.974 25.442 1.00 92.06 134 PHE A N 1
ATOM 1049 C CA . PHE A 1 134 ? -21.639 -4.643 24.499 1.00 92.06 134 PHE A CA 1
ATOM 1050 C C . PHE A 1 134 ? -20.848 -5.878 24.063 1.00 92.06 134 PHE A C 1
ATOM 1052 O O . PHE A 1 134 ? -20.668 -6.090 22.864 1.00 92.06 134 PHE A O 1
ATOM 1059 N N . LEU A 1 135 ? -20.412 -6.702 25.020 1.00 90.50 135 LEU A N 1
ATOM 1060 C CA . LEU A 1 135 ? -19.609 -7.894 24.740 1.00 90.50 135 LEU A CA 1
ATOM 1061 C C . LEU A 1 135 ? -20.393 -8.974 23.975 1.00 90.50 135 LEU A C 1
ATOM 1063 O O . LEU A 1 135 ? -19.796 -9.721 23.204 1.00 90.50 135 LEU A O 1
ATOM 1067 N N . GLU A 1 136 ? -21.718 -9.038 24.140 1.00 90.31 136 GLU A N 1
ATOM 1068 C CA . GLU A 1 136 ? -22.580 -9.991 23.429 1.00 90.31 136 GLU A CA 1
ATOM 1069 C C . GLU A 1 136 ? -22.998 -9.519 22.025 1.00 90.31 136 GLU A C 1
ATOM 1071 O O . GLU A 1 136 ? -23.156 -10.349 21.128 1.00 90.31 136 GLU A O 1
ATOM 1076 N N . HIS A 1 137 ? -23.180 -8.211 21.817 1.00 88.06 137 HIS A N 1
ATOM 1077 C CA . HIS A 1 137 ? -23.784 -7.680 20.585 1.00 88.06 137 HIS A CA 1
ATOM 1078 C C . HIS A 1 137 ? -22.775 -7.062 19.614 1.00 88.06 137 HIS A C 1
ATOM 1080 O O . HIS A 1 137 ? -23.060 -6.984 18.417 1.00 88.06 137 HIS A O 1
ATOM 1086 N N . VAL A 1 138 ? -21.597 -6.640 20.084 1.00 83.31 138 VAL A N 1
ATOM 1087 C CA . VAL A 1 138 ? -20.536 -6.121 19.211 1.00 83.31 138 VAL A CA 1
ATOM 1088 C C . VAL A 1 138 ? -19.566 -7.256 18.877 1.00 83.31 138 VAL A C 1
ATOM 1090 O O . VAL A 1 138 ? -18.956 -7.807 19.792 1.00 83.31 138 VAL A O 1
ATOM 1093 N N . PRO A 1 139 ? -19.384 -7.613 17.592 1.00 80.06 139 PRO A N 1
ATOM 1094 C CA . PRO A 1 139 ? -18.428 -8.642 17.186 1.00 80.06 139 PRO A CA 1
ATOM 1095 C C . PRO A 1 139 ? -17.006 -8.364 17.701 1.00 80.06 139 PRO A C 1
ATOM 1097 O O . PRO A 1 139 ? -16.588 -7.211 17.760 1.00 80.06 139 PRO A O 1
ATOM 1100 N N . VAL A 1 140 ? -16.266 -9.411 18.085 1.00 76.94 140 VAL A N 1
ATOM 1101 C CA . VAL A 1 140 ? -14.952 -9.307 18.762 1.00 76.94 140 VAL A CA 1
ATOM 1102 C C . VAL A 1 140 ? -13.938 -8.469 17.974 1.00 76.94 140 VAL A C 1
ATOM 1104 O O . VAL A 1 140 ? -13.233 -7.649 18.559 1.00 76.94 140 VAL A O 1
ATOM 1107 N N . ASP A 1 141 ? -13.905 -8.632 16.653 1.00 64.81 141 ASP A N 1
ATOM 1108 C CA . ASP A 1 141 ? -13.093 -7.843 15.716 1.00 64.81 141 ASP A CA 1
ATOM 1109 C C . ASP A 1 141 ? -13.425 -6.341 15.770 1.00 64.81 141 ASP A C 1
ATOM 1111 O O . ASP A 1 141 ? -12.546 -5.490 15.696 1.00 64.81 141 ASP A O 1
ATOM 1115 N N . ASN A 1 142 ? -14.690 -6.007 16.005 1.00 65.69 142 ASN A N 1
ATOM 1116 C CA . ASN A 1 142 ? -15.201 -4.644 16.077 1.00 65.69 142 ASN A CA 1
ATOM 1117 C C . ASN A 1 142 ? -15.084 -3.997 17.461 1.00 65.69 142 ASN A C 1
ATOM 1119 O O . ASN A 1 142 ? -15.449 -2.825 17.601 1.00 65.69 142 ASN A O 1
ATOM 1123 N N . GLN A 1 143 ? -14.619 -4.727 18.477 1.00 72.19 143 GLN A N 1
ATOM 1124 C CA . GLN A 1 143 ? -14.384 -4.188 19.820 1.00 72.19 143 GLN A CA 1
ATOM 1125 C C . GLN A 1 143 ? -12.970 -3.608 19.989 1.00 72.19 143 GLN A C 1
ATOM 1127 O O . GLN A 1 143 ? -12.725 -2.877 20.950 1.00 72.19 143 GLN A O 1
ATOM 1132 N N . ALA A 1 144 ? -12.034 -3.918 19.085 1.00 61.41 144 ALA A N 1
ATOM 1133 C CA . ALA A 1 144 ? -10.663 -3.420 19.157 1.00 61.41 144 ALA A CA 1
ATOM 1134 C C . ALA A 1 144 ? -10.630 -1.880 19.096 1.00 61.41 144 ALA A C 1
ATOM 1136 O O . ALA A 1 144 ? -11.240 -1.266 18.226 1.00 61.41 144 ALA A O 1
ATOM 1137 N N . GLY A 1 145 ? -9.971 -1.242 20.070 1.00 56.28 145 GLY A N 1
ATOM 1138 C CA . GLY A 1 145 ? -9.821 0.220 20.146 1.00 56.28 145 GLY A CA 1
ATOM 1139 C C . GLY A 1 145 ? -11.097 1.020 20.455 1.00 56.28 145 GLY A C 1
ATOM 1140 O O . GLY A 1 145 ? -11.001 2.209 20.762 1.00 56.28 145 GLY A O 1
ATOM 1141 N N . LYS A 1 146 ? -12.286 0.403 20.426 1.00 68.44 146 LYS A N 1
ATOM 1142 C CA . LYS A 1 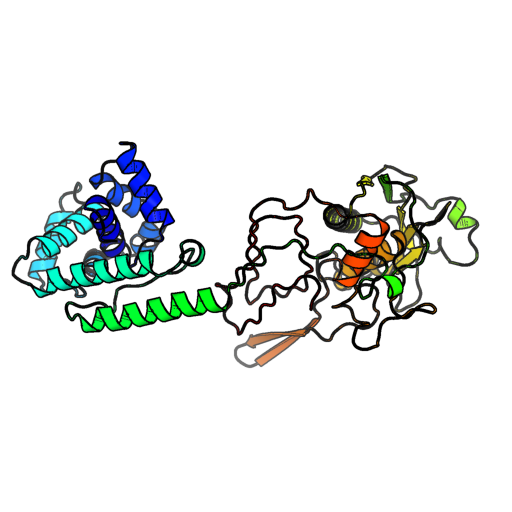146 ? -13.553 1.082 20.731 1.00 68.44 146 LYS A CA 1
ATOM 1143 C C . LYS A 1 146 ? -13.804 1.141 22.228 1.00 68.44 146 LYS A C 1
ATOM 1145 O O . LYS A 1 146 ? -13.590 0.168 22.947 1.00 68.44 146 LYS A O 1
ATOM 1150 N N . GLN A 1 147 ? -14.331 2.279 22.683 1.00 78.25 147 GLN A N 1
ATOM 1151 C CA . GLN A 1 147 ? -14.616 2.487 24.092 1.00 78.25 147 GLN A CA 1
ATOM 1152 C C . GLN A 1 147 ? -16.044 2.950 24.362 1.00 78.25 147 GLN A C 1
ATOM 1154 O O . GLN A 1 147 ? -16.428 4.056 23.997 1.00 78.25 147 GLN A O 1
ATOM 1159 N N . ILE A 1 148 ? -16.800 2.126 25.092 1.00 85.69 148 ILE A N 1
ATOM 1160 C CA . ILE A 1 148 ? -18.026 2.565 25.761 1.00 85.69 148 ILE A CA 1
ATOM 1161 C C . ILE A 1 148 ? -17.641 3.150 27.115 1.00 85.69 148 ILE A C 1
ATOM 1163 O O . ILE A 1 148 ? -17.121 2.431 27.978 1.00 85.69 148 ILE A O 1
ATOM 1167 N N . TYR A 1 149 ? -17.871 4.452 27.273 1.00 85.81 149 TYR A N 1
ATOM 1168 C CA . TYR A 1 149 ? -17.766 5.159 28.546 1.00 85.81 149 TYR A CA 1
ATOM 1169 C C . TYR A 1 149 ? -19.113 5.132 29.263 1.00 85.81 149 TYR A C 1
ATOM 1171 O O . TYR A 1 149 ? -20.164 5.272 28.641 1.00 85.81 149 TYR A O 1
ATOM 1179 N N . LEU A 1 150 ? -19.080 4.928 30.577 1.00 90.25 150 LEU A N 1
ATOM 1180 C CA . LEU A 1 150 ? -20.263 4.579 31.369 1.00 90.25 150 LEU A CA 1
ATOM 1181 C C . LEU A 1 150 ? -20.790 5.738 32.226 1.00 90.25 150 LEU A C 1
ATOM 1183 O O . LEU A 1 150 ? -21.649 5.532 33.083 1.00 90.25 150 LEU A O 1
ATOM 1187 N N . ASP A 1 151 ? -20.298 6.956 32.000 1.00 88.31 151 ASP A N 1
ATOM 1188 C CA . ASP A 1 151 ? -20.630 8.145 32.797 1.00 88.31 151 ASP A CA 1
ATOM 1189 C C . ASP A 1 151 ? -22.118 8.526 32.716 1.00 88.31 151 ASP A C 1
ATOM 1191 O O . ASP A 1 151 ? -22.661 9.125 33.643 1.00 88.31 151 ASP A O 1
ATOM 1195 N N . SER A 1 152 ? -22.801 8.152 31.629 1.00 89.56 152 SER A N 1
ATOM 1196 C CA . SER A 1 152 ? -24.234 8.400 31.420 1.00 89.56 152 SER A CA 1
ATOM 1197 C C . SER A 1 152 ? -25.153 7.389 32.118 1.00 89.56 152 SER A C 1
ATOM 1199 O O . SER A 1 152 ? -26.365 7.615 32.192 1.00 89.56 152 SER A O 1
ATOM 1201 N N . ILE A 1 153 ? -24.612 6.279 32.635 1.00 94.00 153 ILE A N 1
ATOM 1202 C CA . ILE A 1 153 ? -25.401 5.215 33.260 1.00 94.00 153 ILE A CA 1
ATOM 1203 C C . ILE A 1 153 ? -25.714 5.553 34.714 1.00 94.00 153 ILE A 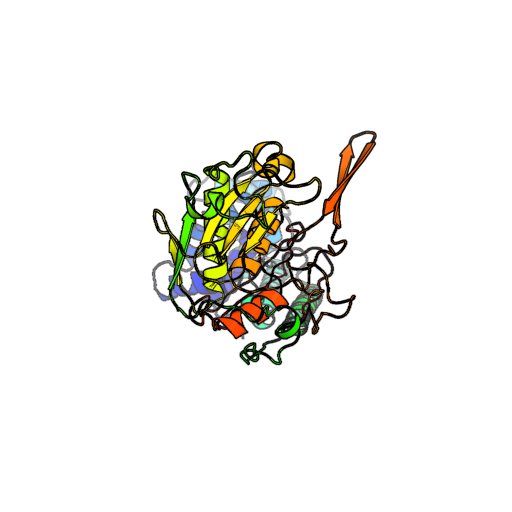C 1
ATOM 1205 O O . ILE A 1 153 ? -24.830 5.839 35.524 1.00 94.00 153 ILE A O 1
ATOM 1209 N N . THR A 1 154 ? -26.995 5.449 35.057 1.00 92.88 154 THR A N 1
ATOM 1210 C CA . THR A 1 154 ? -27.536 5.729 36.392 1.00 92.88 154 THR A CA 1
ATOM 1211 C C . THR A 1 154 ? -28.312 4.520 36.915 1.00 92.88 154 THR A C 1
ATOM 1213 O O . THR A 1 154 ? -28.474 3.524 36.213 1.00 92.88 154 THR A O 1
ATOM 1216 N N . ALA A 1 155 ? -28.862 4.609 38.127 1.00 91.81 155 ALA A N 1
ATOM 1217 C CA . ALA A 1 155 ? -29.772 3.599 38.668 1.00 91.81 155 ALA A CA 1
ATOM 1218 C C . ALA A 1 155 ? -31.093 3.455 37.879 1.00 91.81 155 ALA A C 1
ATOM 1220 O O . ALA A 1 155 ? -31.796 2.458 38.045 1.00 91.81 155 ALA A O 1
ATOM 1221 N N . ASP A 1 156 ? -31.452 4.424 37.029 1.00 93.00 156 ASP A N 1
ATOM 1222 C CA . ASP A 1 156 ? -32.633 4.332 36.170 1.00 93.00 156 ASP A CA 1
ATOM 1223 C C . ASP A 1 156 ? -32.349 3.433 34.956 1.00 93.00 156 ASP A C 1
ATOM 1225 O O . ASP A 1 156 ? -31.464 3.711 34.143 1.00 93.00 156 ASP A O 1
ATOM 1229 N N . SER A 1 157 ? -33.153 2.379 34.798 1.00 90.94 157 SER A N 1
ATOM 1230 C CA . SER A 1 157 ? -33.100 1.447 33.663 1.00 90.94 157 SER A CA 1
ATOM 1231 C C . SER A 1 157 ? -33.205 2.111 32.280 1.00 90.94 157 SER A C 1
ATOM 1233 O O . SER A 1 157 ? -32.732 1.550 31.297 1.00 90.94 157 SER A O 1
ATOM 1235 N N . SER A 1 158 ? -33.784 3.310 32.168 1.00 91.56 158 SER A N 1
ATOM 1236 C CA . SER A 1 158 ? -33.839 4.046 30.895 1.00 91.56 158 SER A CA 1
ATOM 1237 C C . SER A 1 158 ? -32.464 4.517 30.407 1.00 91.56 158 SER A C 1
ATOM 1239 O O . SER A 1 158 ? -32.260 4.647 29.196 1.00 91.56 158 SER A O 1
ATOM 1241 N N . SER A 1 159 ? -31.505 4.718 31.319 1.00 93.38 159 SER A N 1
ATOM 1242 C CA . SER A 1 159 ? -30.116 5.021 30.949 1.00 93.38 159 SER A CA 1
ATOM 1243 C C . SER A 1 159 ? -29.441 3.831 30.259 1.00 93.38 159 SER A C 1
ATOM 1245 O O . SER A 1 159 ? -28.750 4.027 29.264 1.00 93.38 159 SER A O 1
ATOM 1247 N N . VAL A 1 160 ? -29.744 2.601 30.698 1.00 94.38 160 VAL A N 1
ATOM 1248 C CA . VAL A 1 160 ? -29.285 1.356 30.056 1.00 94.38 160 VAL A CA 1
ATOM 1249 C C . VAL A 1 160 ? -29.834 1.258 28.637 1.00 94.38 160 VAL A C 1
ATOM 1251 O O . VAL A 1 160 ? -29.054 1.180 27.699 1.00 94.38 160 VAL A O 1
ATOM 1254 N N . LEU A 1 161 ? -31.155 1.393 28.461 1.00 91.50 161 LEU A N 1
ATOM 1255 C CA . LEU A 1 161 ? -31.802 1.326 27.139 1.00 91.50 161 LEU A CA 1
ATOM 1256 C C . LEU A 1 161 ? -31.244 2.352 26.140 1.00 91.50 161 LEU A C 1
ATOM 1258 O O . LEU A 1 161 ? -31.221 2.111 24.934 1.00 91.50 161 LEU A O 1
ATOM 1262 N N . THR A 1 162 ? -30.829 3.522 26.631 1.00 89.50 162 THR A N 1
ATOM 1263 C CA . THR A 1 162 ? -30.232 4.562 25.785 1.00 89.50 162 THR A CA 1
ATOM 1264 C C . THR A 1 162 ? -28.888 4.100 25.234 1.00 89.50 162 THR A C 1
ATOM 1266 O O . THR A 1 162 ? -28.667 4.199 24.029 1.00 89.50 162 THR A O 1
ATOM 1269 N N . VAL A 1 163 ? -28.028 3.546 26.090 1.00 91.00 163 VAL A N 1
ATOM 1270 C CA . VAL A 1 163 ? -26.700 3.070 25.686 1.00 91.00 163 VAL A CA 1
ATOM 1271 C C . VAL A 1 163 ? -26.776 1.745 24.924 1.00 91.00 163 VAL A C 1
ATOM 1273 O O . VAL A 1 163 ? -26.051 1.579 23.952 1.00 91.00 163 VAL A O 1
ATOM 1276 N N . GLU A 1 164 ? -27.701 0.840 25.253 1.00 93.50 164 GLU A N 1
ATOM 1277 C CA . GLU A 1 164 ? -27.967 -0.367 24.448 1.00 93.50 164 GLU A CA 1
ATOM 1278 C C . GLU A 1 164 ? -28.325 -0.001 23.005 1.00 93.50 164 GLU A C 1
ATOM 1280 O O . GLU A 1 164 ? -27.792 -0.583 22.067 1.00 93.50 164 GLU A O 1
ATOM 1285 N N . LYS A 1 165 ? -29.137 1.043 22.802 1.00 87.88 165 LYS A N 1
ATOM 1286 C CA . LYS A 1 165 ? -29.448 1.535 21.455 1.00 87.88 165 LYS A CA 1
ATOM 1287 C C . LYS A 1 165 ? -28.221 2.106 20.736 1.00 87.88 165 LYS A C 1
ATOM 1289 O O . LYS A 1 165 ? -28.118 1.992 19.515 1.00 87.88 165 LYS A O 1
ATOM 1294 N N . GLU A 1 166 ? -27.309 2.756 21.456 1.00 86.81 166 GLU A N 1
ATOM 1295 C CA . GLU A 1 166 ? -26.029 3.194 20.888 1.00 86.81 166 GLU A CA 1
ATOM 1296 C C . GLU A 1 166 ? -25.174 1.989 20.481 1.00 86.81 166 GLU A C 1
ATOM 1298 O O . GLU A 1 166 ? -24.656 1.972 19.365 1.00 86.81 166 GLU A O 1
ATOM 1303 N N . ILE A 1 167 ? -25.112 0.954 21.323 1.00 88.56 167 ILE A N 1
ATOM 1304 C CA . ILE A 1 167 ? -24.423 -0.311 21.040 1.00 88.56 167 ILE A CA 1
ATOM 1305 C C . ILE A 1 167 ? -25.038 -1.013 19.819 1.00 88.56 167 ILE A C 1
ATOM 1307 O O . ILE A 1 167 ? -24.301 -1.430 18.929 1.00 88.56 167 ILE A O 1
ATOM 1311 N N . ASP A 1 168 ? -26.364 -1.072 19.707 1.00 85.88 168 ASP A N 1
ATOM 1312 C CA . ASP A 1 168 ? -27.062 -1.628 18.540 1.00 85.88 168 ASP A CA 1
ATOM 1313 C C . ASP A 1 168 ? -26.715 -0.874 17.253 1.00 85.88 168 ASP A C 1
ATOM 1315 O O . ASP A 1 168 ? -26.461 -1.475 16.205 1.00 85.88 168 ASP A O 1
ATOM 1319 N N . ASN A 1 169 ? -26.663 0.459 17.312 1.00 78.38 169 ASN A N 1
ATOM 1320 C CA . ASN A 1 169 ? -26.237 1.273 16.173 1.00 78.38 169 ASN A CA 1
ATOM 1321 C C . ASN A 1 169 ? -24.766 1.001 15.808 1.00 78.38 169 ASN A C 1
ATOM 1323 O O . ASN A 1 169 ? -24.416 0.975 14.626 1.00 78.38 169 ASN A O 1
ATOM 1327 N N . MET A 1 170 ? -23.896 0.765 16.794 1.00 73.31 170 MET A N 1
ATOM 1328 C CA . MET A 1 170 ? -22.501 0.375 16.556 1.00 73.31 170 MET A CA 1
ATOM 1329 C C . MET A 1 170 ? -22.408 -1.008 15.902 1.00 73.31 170 MET A C 1
ATOM 1331 O O . MET A 1 170 ? -21.703 -1.164 14.907 1.00 73.31 170 MET A O 1
ATOM 1335 N N . ALA A 1 171 ? -23.159 -1.991 16.397 1.00 73.31 171 ALA A N 1
ATOM 1336 C CA . ALA A 1 171 ? -23.187 -3.342 15.842 1.00 73.31 171 ALA A CA 1
ATOM 1337 C C . ALA A 1 171 ? -23.730 -3.356 14.401 1.00 73.31 171 ALA A C 1
ATOM 1339 O O . ALA A 1 171 ? -23.151 -3.978 13.509 1.00 73.31 171 ALA A O 1
ATOM 1340 N N . THR A 1 172 ? -24.807 -2.609 14.139 1.00 65.25 172 THR A N 1
ATOM 1341 C CA . THR A 1 172 ? -25.435 -2.524 12.808 1.00 65.25 172 THR A CA 1
ATOM 1342 C C . THR A 1 172 ? -24.620 -1.714 11.799 1.00 65.25 172 THR A C 1
ATOM 1344 O O . THR A 1 172 ? -24.585 -2.081 10.623 1.00 65.25 172 THR A O 1
ATOM 1347 N N . SER A 1 173 ? -23.929 -0.649 12.222 1.00 56.91 173 SER A N 1
ATOM 1348 C CA . SER A 1 173 ? -23.037 0.128 11.343 1.00 56.91 173 SER A CA 1
ATOM 1349 C C . SER A 1 173 ? -21.758 -0.625 10.967 1.00 56.91 173 SER A C 1
ATOM 1351 O O . SER A 1 173 ? -21.299 -0.476 9.836 1.00 56.91 173 SER A O 1
ATOM 1353 N N . SER A 1 174 ? -21.233 -1.482 11.848 1.00 50.56 174 SER A N 1
ATOM 1354 C CA . SER A 1 174 ? -20.144 -2.417 11.528 1.00 50.56 174 SER A CA 1
ATOM 1355 C C . SER A 1 174 ? -20.609 -3.558 10.609 1.00 50.56 174 SER A C 1
ATOM 1357 O O . SER A 1 174 ? -19.980 -3.821 9.588 1.00 50.56 174 SER A O 1
ATOM 1359 N N . GLY A 1 175 ? -21.752 -4.192 10.903 1.00 46.31 175 GLY A N 1
ATOM 1360 C CA . GLY A 1 175 ? -22.285 -5.303 10.098 1.00 46.31 175 GLY A CA 1
ATOM 1361 C C . GLY A 1 175 ? -22.782 -4.909 8.700 1.00 46.31 175 GLY A C 1
ATOM 1362 O O . GLY A 1 175 ? -22.781 -5.738 7.800 1.00 46.31 175 GLY A O 1
ATOM 1363 N N . SER A 1 176 ? -23.174 -3.647 8.492 1.00 43.62 176 SER A N 1
ATOM 1364 C CA . SER A 1 176 ? -23.580 -3.138 7.167 1.00 43.62 176 SER A CA 1
ATOM 1365 C C . SER A 1 176 ? -22.400 -2.689 6.296 1.00 43.62 176 SER A C 1
ATOM 1367 O O . SER A 1 176 ? -22.597 -2.413 5.116 1.00 43.62 176 SER A O 1
ATOM 1369 N N . LYS A 1 177 ? -21.197 -2.568 6.876 1.00 46.22 177 LYS A N 1
ATOM 1370 C CA . LYS A 1 177 ? -19.959 -2.167 6.183 1.00 46.22 177 LYS A CA 1
ATOM 1371 C C . LYS A 1 177 ? -18.976 -3.322 5.989 1.00 46.22 177 LYS A C 1
ATOM 1373 O O . LYS A 1 177 ? -18.081 -3.211 5.162 1.00 46.22 177 LYS A O 1
ATOM 1378 N N . SER A 1 178 ? -19.131 -4.408 6.744 1.00 45.91 178 SER A N 1
ATOM 1379 C CA . SER A 1 178 ? -18.353 -5.629 6.564 1.00 45.91 178 SER A CA 1
ATOM 1380 C C . SER A 1 178 ? -19.026 -6.504 5.508 1.00 45.91 178 SER A C 1
ATOM 1382 O O . SER A 1 178 ? -20.143 -6.986 5.699 1.00 45.91 178 SER A O 1
ATOM 1384 N N . TYR A 1 179 ? -18.350 -6.686 4.378 1.00 49.78 179 TYR A N 1
ATOM 1385 C CA . TYR A 1 179 ? -18.680 -7.715 3.403 1.00 49.78 179 TYR A CA 1
ATOM 1386 C C . TYR A 1 179 ? -17.606 -8.800 3.509 1.00 49.78 179 TYR A C 1
ATOM 1388 O O . TYR A 1 179 ? -16.417 -8.507 3.552 1.00 49.78 179 TYR A O 1
ATOM 1396 N N . VAL A 1 180 ? -18.015 -10.060 3.622 1.00 52.53 180 VAL A N 1
ATOM 1397 C CA . VAL A 1 180 ? -17.072 -11.179 3.598 1.00 52.53 180 VAL A CA 1
ATOM 1398 C C . VAL A 1 180 ? -17.055 -11.694 2.169 1.00 52.53 180 VAL A C 1
ATOM 1400 O O . VAL A 1 180 ? -18.051 -12.243 1.695 1.00 52.53 180 VAL A O 1
ATOM 1403 N N . ASN A 1 181 ? -15.944 -11.475 1.470 1.00 51.88 181 ASN A N 1
ATOM 1404 C CA . ASN A 1 181 ? -15.702 -12.115 0.188 1.00 51.88 181 ASN A CA 1
ATOM 1405 C C . ASN A 1 181 ? -15.014 -13.464 0.438 1.00 51.88 181 ASN A C 1
ATOM 1407 O O . ASN A 1 181 ? -13.810 -13.522 0.648 1.00 51.88 181 ASN A O 1
ATOM 1411 N N . ASP A 1 182 ? -15.784 -14.553 0.426 1.00 51.28 182 ASP A N 1
ATOM 1412 C CA . ASP A 1 182 ? -15.259 -15.915 0.628 1.00 51.28 182 ASP A CA 1
ATOM 1413 C C . ASP A 1 182 ? -14.554 -16.491 -0.624 1.00 51.28 182 ASP A C 1
ATOM 1415 O O . ASP A 1 182 ? -14.175 -17.667 -0.643 1.00 51.28 182 ASP A O 1
ATOM 1419 N N . ALA A 1 183 ? -14.421 -15.713 -1.706 1.00 51.47 183 ALA A N 1
ATOM 1420 C CA . ALA A 1 183 ? -13.848 -16.166 -2.968 1.00 51.47 183 ALA A CA 1
ATOM 1421 C C . ALA A 1 183 ? -12.562 -15.407 -3.319 1.00 51.47 183 ALA A C 1
ATOM 1423 O O . ALA A 1 183 ? -12.538 -14.180 -3.365 1.00 51.47 183 ALA A O 1
ATOM 1424 N N . LEU A 1 184 ? -11.516 -16.161 -3.676 1.00 55.53 184 LEU A N 1
ATOM 1425 C CA . LEU A 1 184 ? -10.380 -15.615 -4.417 1.00 55.53 184 LEU A CA 1
ATOM 1426 C C . LEU A 1 184 ? -10.911 -15.012 -5.725 1.00 55.53 184 LEU A C 1
ATOM 1428 O O . LEU A 1 184 ? -11.623 -15.697 -6.468 1.00 55.53 184 LEU A O 1
ATOM 1432 N N . GLY A 1 185 ? -10.571 -13.750 -5.992 1.00 63.75 185 GLY A N 1
ATOM 1433 C CA . GLY A 1 185 ? -10.886 -13.097 -7.261 1.00 63.75 185 GLY A CA 1
ATOM 1434 C C . GLY A 1 185 ? -10.366 -13.901 -8.458 1.00 63.75 185 GLY A C 1
ATOM 1435 O O . GLY A 1 185 ? -9.436 -14.707 -8.337 1.00 63.75 185 GLY A O 1
ATOM 1436 N N . GLU A 1 186 ? -10.981 -13.712 -9.626 1.00 73.12 186 GLU A N 1
ATOM 1437 C CA . GLU A 1 186 ? -10.461 -14.318 -10.853 1.00 73.12 186 GLU A CA 1
ATOM 1438 C C . GLU A 1 186 ? -9.052 -13.781 -11.130 1.00 73.12 186 GLU A C 1
ATOM 1440 O O . GLU A 1 186 ? -8.826 -12.574 -11.123 1.00 73.12 186 GLU A O 1
ATOM 1445 N N . LEU A 1 187 ? -8.095 -14.685 -11.364 1.00 83.38 187 LEU A N 1
ATOM 1446 C CA . LEU A 1 187 ? -6.736 -14.282 -11.714 1.00 83.38 187 LEU A CA 1
ATOM 1447 C C . LEU A 1 187 ? -6.726 -13.582 -13.073 1.00 83.38 187 LEU A C 1
ATOM 1449 O O . LEU A 1 187 ? -7.369 -14.042 -14.028 1.00 83.38 187 LEU A O 1
ATOM 1453 N N . SER A 1 188 ? -5.929 -12.521 -13.164 1.00 85.75 188 SER A N 1
ATOM 1454 C CA . SER A 1 188 ? -5.766 -11.762 -14.394 1.00 85.75 188 SER A CA 1
ATOM 1455 C C . SER A 1 188 ? -5.216 -12.626 -15.526 1.00 85.75 188 SER A C 1
ATOM 1457 O O . SER A 1 188 ? -4.356 -13.490 -15.342 1.00 85.75 188 SER A O 1
ATOM 1459 N N . ASN A 1 189 ? -5.750 -12.403 -16.720 1.00 88.38 189 ASN A N 1
ATOM 1460 C CA . ASN A 1 189 ? -5.336 -13.048 -17.957 1.00 88.38 189 ASN A CA 1
ATOM 1461 C C . ASN A 1 189 ? -5.415 -12.037 -19.109 1.00 88.38 189 ASN A C 1
ATOM 1463 O O . ASN A 1 189 ? -5.861 -10.908 -18.927 1.00 88.38 189 ASN A O 1
ATOM 1467 N N . ALA A 1 190 ? -5.032 -12.446 -20.318 1.00 88.50 190 ALA A N 1
ATOM 1468 C CA . ALA A 1 190 ? -4.991 -11.549 -21.473 1.00 88.50 190 ALA A CA 1
ATOM 1469 C C . ALA A 1 190 ? -6.350 -10.903 -21.831 1.00 88.50 190 ALA A C 1
ATOM 1471 O O . ALA A 1 190 ? -6.376 -9.900 -22.543 1.00 88.50 190 ALA A O 1
ATOM 1472 N N . GLN A 1 191 ? -7.475 -11.474 -21.377 1.00 87.94 191 GLN A N 1
ATOM 1473 C CA . GLN A 1 191 ? -8.823 -10.931 -21.577 1.00 87.94 191 GLN A CA 1
ATOM 1474 C C . GLN A 1 191 ? -9.315 -10.058 -20.416 1.00 87.94 191 GLN A C 1
ATOM 1476 O O . GLN A 1 191 ? -10.379 -9.450 -20.547 1.00 87.94 191 GLN A O 1
ATOM 1481 N N . SER A 1 192 ? -8.585 -9.995 -19.301 1.00 89.44 192 SER A N 1
ATOM 1482 C CA . SER A 1 192 ? -8.897 -9.081 -18.205 1.00 89.44 192 SER A CA 1
ATOM 1483 C C . SER A 1 192 ? -8.839 -7.632 -18.691 1.00 89.44 192 SER A C 1
ATOM 1485 O O . SER A 1 192 ? -8.055 -7.284 -19.579 1.00 89.44 192 SER A O 1
ATOM 1487 N N . GLU A 1 193 ? -9.701 -6.788 -18.125 1.00 88.38 193 GLU A N 1
ATOM 1488 C CA . GLU A 1 193 ? -9.776 -5.377 -18.495 1.00 88.38 193 GLU A CA 1
ATOM 1489 C C . GLU A 1 193 ? -8.415 -4.688 -18.301 1.00 88.38 193 GLU A C 1
ATOM 1491 O O . GLU A 1 193 ? -7.667 -4.996 -17.376 1.00 88.38 193 GLU A O 1
ATOM 1496 N N . GLY A 1 194 ? -8.051 -3.818 -19.242 1.00 89.94 194 GLY A N 1
ATOM 1497 C CA . GLY A 1 194 ? -6.774 -3.104 -19.257 1.00 89.94 194 GLY A CA 1
ATOM 1498 C C . GLY A 1 194 ? -5.546 -3.911 -19.691 1.00 89.94 194 GLY A C 1
ATOM 1499 O O . GLY A 1 194 ? -4.654 -3.332 -20.308 1.00 89.94 194 GLY A O 1
ATOM 1500 N N . VAL A 1 195 ? -5.516 -5.237 -19.506 1.00 95.38 195 VAL A N 1
ATOM 1501 C CA . VAL A 1 195 ? -4.318 -6.062 -19.775 1.00 95.38 195 VAL A CA 1
ATOM 1502 C C . VAL A 1 195 ? -3.819 -5.925 -21.211 1.00 95.38 195 VAL A C 1
ATOM 1504 O O . VAL A 1 195 ? -2.670 -5.563 -21.434 1.00 95.38 195 VAL A O 1
ATOM 1507 N N . SER A 1 196 ? -4.683 -6.145 -22.205 1.00 96.00 196 SER A N 1
ATOM 1508 C CA . SER A 1 196 ? -4.279 -6.042 -23.619 1.00 96.00 196 SER A CA 1
ATOM 1509 C C . SER A 1 196 ? -3.891 -4.615 -24.045 1.00 96.00 196 SER A C 1
ATOM 1511 O O . SER A 1 196 ? -3.203 -4.443 -25.048 1.00 96.00 196 SER A O 1
ATOM 1513 N N . ALA A 1 197 ? -4.349 -3.588 -23.322 1.00 97.25 197 ALA A N 1
ATOM 1514 C CA . ALA A 1 197 ? -3.991 -2.197 -23.596 1.00 97.25 197 ALA A CA 1
ATOM 1515 C C . ALA A 1 197 ? -2.637 -1.805 -22.982 1.00 97.25 197 ALA A C 1
ATOM 1517 O O . ALA A 1 197 ? -2.060 -0.808 -23.407 1.00 97.25 197 ALA A O 1
ATOM 1518 N N . LEU A 1 198 ? -2.119 -2.594 -22.039 1.00 98.31 198 LEU A N 1
ATOM 1519 C CA . LEU A 1 198 ? -0.817 -2.382 -21.407 1.00 98.31 198 LEU A CA 1
ATOM 1520 C C . LEU A 1 198 ? 0.233 -3.410 -21.823 1.00 98.31 198 LEU A C 1
ATOM 1522 O O . LEU A 1 198 ? 1.412 -3.138 -21.684 1.00 98.31 198 LEU A O 1
ATOM 1526 N N . ASP A 1 199 ? -0.138 -4.566 -22.361 1.00 97.88 199 ASP A N 1
ATOM 1527 C CA . ASP A 1 199 ? 0.833 -5.550 -22.840 1.00 97.88 199 ASP A CA 1
ATOM 1528 C C . ASP A 1 199 ? 1.566 -5.039 -24.101 1.00 97.88 199 ASP A C 1
ATOM 1530 O O . ASP A 1 199 ? 0.942 -4.778 -25.137 1.00 97.88 199 ASP A O 1
ATOM 1534 N N . SER A 1 200 ? 2.895 -4.889 -24.032 1.00 97.50 200 SER A N 1
ATOM 1535 C CA . SER A 1 200 ? 3.719 -4.488 -25.183 1.00 97.50 200 SER A CA 1
ATOM 1536 C C . SER A 1 200 ? 3.930 -5.612 -26.208 1.00 97.50 200 SER A C 1
ATOM 1538 O O . SER A 1 200 ? 4.337 -5.354 -27.344 1.00 97.50 200 SER A O 1
ATOM 1540 N N . GLY A 1 201 ? 3.668 -6.864 -25.822 1.00 96.38 201 GLY A N 1
ATOM 1541 C CA . GLY A 1 201 ? 3.944 -8.071 -26.599 1.00 96.38 201 GLY A CA 1
ATOM 1542 C C . GLY A 1 201 ? 5.401 -8.547 -26.546 1.00 96.38 201 GLY A C 1
ATOM 1543 O O . GLY A 1 201 ? 5.743 -9.522 -27.221 1.00 96.38 201 GLY A O 1
ATOM 1544 N N . THR A 1 202 ? 6.265 -7.887 -25.770 1.00 96.75 202 THR A N 1
ATOM 1545 C CA . THR A 1 202 ? 7.682 -8.250 -25.593 1.00 96.75 202 THR A CA 1
ATOM 1546 C C . THR A 1 202 ? 7.988 -8.492 -24.121 1.00 96.75 202 THR A C 1
ATOM 1548 O O . THR A 1 202 ? 7.882 -7.574 -23.309 1.00 96.75 202 THR A O 1
ATOM 1551 N N . HIS A 1 203 ? 8.407 -9.712 -23.776 1.00 97.19 203 HIS A N 1
ATOM 1552 C CA . HIS A 1 203 ? 8.550 -10.147 -22.383 1.00 97.19 203 HIS A CA 1
ATOM 1553 C C . HIS A 1 203 ? 9.856 -10.891 -22.138 1.00 97.19 203 HIS A C 1
ATOM 1555 O O . HIS A 1 203 ? 10.426 -11.518 -23.039 1.00 97.19 203 HIS A O 1
ATOM 1561 N N . TRP A 1 204 ? 10.280 -10.909 -20.877 1.00 97.81 204 TRP A N 1
ATOM 1562 C CA . TRP A 1 204 ? 11.301 -11.845 -20.429 1.00 97.81 204 TRP A CA 1
ATOM 1563 C C . TRP A 1 204 ? 10.732 -13.267 -20.398 1.00 97.81 204 TRP A C 1
ATOM 1565 O O . TRP A 1 204 ? 9.697 -13.531 -19.797 1.00 97.81 204 TRP A O 1
ATOM 1575 N N . ASN A 1 205 ? 11.439 -14.221 -21.007 1.00 94.62 205 ASN A N 1
ATOM 1576 C CA . ASN A 1 205 ? 11.002 -15.627 -21.059 1.00 94.62 205 ASN A CA 1
ATOM 1577 C C . ASN A 1 205 ? 11.486 -16.467 -19.861 1.00 94.62 205 ASN A C 1
ATOM 1579 O O . ASN A 1 205 ? 11.271 -17.680 -19.811 1.00 94.62 205 ASN A O 1
ATOM 1583 N N . GLN A 1 206 ? 12.195 -15.844 -18.922 1.00 94.81 206 GLN A N 1
ATOM 1584 C CA . GLN A 1 206 ? 12.870 -16.485 -17.796 1.00 94.81 206 GLN A CA 1
ATOM 1585 C C . GLN A 1 206 ? 12.206 -16.114 -16.469 1.00 94.81 206 GLN A C 1
ATOM 1587 O O . GLN A 1 206 ? 11.645 -15.035 -16.323 1.00 94.81 206 GLN A O 1
ATOM 1592 N N . LYS A 1 207 ? 12.274 -17.026 -15.491 1.00 95.00 207 LYS A N 1
ATOM 1593 C CA . LYS A 1 207 ? 11.674 -16.840 -14.158 1.00 95.00 207 LYS A CA 1
ATOM 1594 C C . LYS A 1 207 ? 12.575 -16.108 -13.162 1.00 95.00 207 LYS A C 1
ATOM 1596 O O . LYS A 1 207 ? 12.106 -15.712 -12.103 1.00 95.00 207 LYS A O 1
ATOM 1601 N N . GLU A 1 208 ? 13.851 -15.941 -13.488 1.00 97.94 208 GLU A N 1
ATOM 1602 C CA . GLU A 1 208 ? 14.786 -15.107 -12.738 1.00 97.94 208 GLU A CA 1
ATOM 1603 C C . GLU A 1 208 ? 15.278 -14.013 -13.679 1.00 97.94 208 GLU A C 1
ATOM 1605 O O . GLU A 1 208 ? 15.913 -14.316 -14.687 1.00 97.94 208 GLU A O 1
ATOM 1610 N N . ILE A 1 209 ? 14.930 -12.770 -13.363 1.00 98.31 209 ILE A N 1
ATOM 1611 C CA . ILE A 1 209 ? 15.350 -11.572 -14.087 1.00 98.31 209 ILE A CA 1
ATOM 1612 C C . ILE A 1 209 ? 16.310 -10.833 -13.165 1.00 98.31 209 ILE A C 1
ATOM 1614 O O . ILE A 1 209 ? 16.046 -10.629 -11.976 1.00 98.31 209 ILE A O 1
ATOM 1618 N N . THR A 1 210 ? 17.467 -10.484 -13.696 1.00 98.44 210 THR A N 1
ATOM 1619 C CA . THR A 1 210 ? 18.529 -9.835 -12.943 1.00 98.44 210 THR A CA 1
ATOM 1620 C C . THR A 1 210 ? 18.519 -8.333 -13.166 1.00 98.44 210 THR A C 1
ATOM 1622 O O . THR A 1 210 ? 18.144 -7.856 -14.232 1.00 98.44 210 THR A O 1
ATOM 1625 N N . TYR A 1 211 ? 18.954 -7.571 -12.168 1.00 98.75 211 TYR A N 1
ATOM 1626 C CA . TYR A 1 211 ? 19.133 -6.132 -12.314 1.00 98.75 211 TYR A CA 1
ATOM 1627 C C . TYR A 1 211 ? 20.474 -5.671 -11.755 1.00 98.75 211 TYR A C 1
ATOM 1629 O O . TYR A 1 211 ? 21.012 -6.258 -10.812 1.00 98.75 211 TYR A O 1
ATOM 1637 N N . SER A 1 212 ? 21.016 -4.601 -12.328 1.00 98.62 212 SER A N 1
ATOM 1638 C CA . SER A 1 212 ? 22.267 -3.995 -11.869 1.00 98.62 212 SER A CA 1
ATOM 1639 C C . SER A 1 212 ? 22.274 -2.480 -12.046 1.00 98.62 212 SER A C 1
ATOM 1641 O O . SER A 1 212 ? 21.545 -1.921 -12.861 1.00 98.62 212 SER A O 1
ATOM 1643 N N . PHE A 1 213 ? 23.147 -1.806 -11.301 1.00 98.62 213 PHE A N 1
ATOM 1644 C CA . PHE A 1 213 ? 23.342 -0.362 -11.406 1.00 98.62 213 PHE A CA 1
ATOM 1645 C C . PHE A 1 213 ? 24.674 -0.084 -12.093 1.00 98.62 213 PHE A C 1
ATOM 1647 O O . PHE A 1 213 ? 25.727 -0.267 -11.469 1.00 98.62 213 PHE A O 1
ATOM 1654 N N . ASN A 1 214 ? 24.642 0.388 -13.340 1.00 98.25 214 ASN A N 1
ATOM 1655 C CA . ASN A 1 214 ? 25.863 0.605 -14.111 1.00 98.25 214 ASN A CA 1
ATOM 1656 C C . ASN A 1 214 ? 26.802 1.586 -13.386 1.00 98.25 214 ASN A C 1
ATOM 1658 O O . ASN A 1 214 ? 26.391 2.638 -12.891 1.00 98.25 214 ASN A O 1
ATOM 1662 N N . GLN A 1 215 ? 28.084 1.219 -13.285 1.00 97.38 215 GLN A N 1
ATOM 1663 C CA . GLN A 1 215 ? 29.143 2.069 -12.711 1.00 97.38 215 GLN A CA 1
ATOM 1664 C C . GLN A 1 215 ? 30.016 2.731 -13.788 1.00 97.38 215 GLN A C 1
ATOM 1666 O O . GLN A 1 215 ? 30.798 3.634 -13.495 1.00 97.38 215 GLN A O 1
ATOM 1671 N N . SER A 1 216 ? 29.854 2.316 -15.042 1.00 96.50 216 SER A N 1
ATOM 1672 C CA . SER A 1 216 ? 30.460 2.915 -16.229 1.00 96.50 216 SER A CA 1
ATOM 1673 C C . SER A 1 216 ? 29.555 2.690 -17.436 1.00 96.50 216 SER A C 1
ATOM 1675 O O . SER A 1 216 ? 28.823 1.708 -17.456 1.00 96.50 216 SER A O 1
ATOM 1677 N N . ILE A 1 217 ? 29.664 3.548 -18.453 1.00 96.31 217 ILE A N 1
ATOM 1678 C CA . ILE A 1 217 ? 28.940 3.415 -19.727 1.00 96.31 217 ILE A CA 1
ATOM 1679 C C . ILE A 1 217 ? 29.315 2.084 -20.415 1.00 96.31 217 ILE A C 1
ATOM 1681 O O . ILE A 1 217 ? 30.493 1.930 -20.769 1.00 96.31 217 ILE A O 1
ATOM 1685 N N . PRO A 1 218 ? 28.360 1.163 -20.649 1.00 94.00 218 PRO A N 1
ATOM 1686 C CA . PRO A 1 218 ? 28.568 -0.032 -21.465 1.00 94.00 218 PRO A CA 1
ATOM 1687 C C . PRO A 1 218 ? 28.998 0.295 -22.902 1.00 94.00 218 PRO A C 1
ATOM 1689 O O . PRO A 1 218 ? 28.544 1.272 -23.497 1.00 94.00 218 PRO A O 1
ATOM 1692 N N . ASP A 1 219 ? 29.843 -0.548 -23.502 1.00 91.81 219 ASP A N 1
ATOM 1693 C CA . ASP A 1 219 ? 30.318 -0.330 -24.878 1.00 91.81 219 ASP A CA 1
ATOM 1694 C C . ASP A 1 219 ? 29.178 -0.352 -25.909 1.00 91.81 219 ASP A C 1
ATOM 1696 O O . ASP A 1 219 ? 29.226 0.402 -26.882 1.00 91.81 219 ASP A O 1
ATOM 1700 N N . SER A 1 220 ? 28.132 -1.153 -25.672 1.00 90.69 220 SER A N 1
ATOM 1701 C CA . SER A 1 220 ? 26.943 -1.234 -26.532 1.00 90.69 220 SER A CA 1
ATOM 1702 C C . SER A 1 220 ? 26.212 0.105 -26.669 1.00 90.69 220 SER A C 1
ATOM 1704 O O . SER A 1 220 ? 25.702 0.404 -27.745 1.00 90.69 220 SER A O 1
ATOM 1706 N N . TYR A 1 221 ? 26.228 0.955 -25.637 1.00 95.00 221 TYR A N 1
ATOM 1707 C CA . TYR A 1 221 ? 25.568 2.266 -25.684 1.00 95.00 221 TYR A CA 1
ATOM 1708 C C . TYR A 1 221 ? 26.270 3.230 -26.638 1.00 95.00 221 TYR A C 1
ATOM 1710 O O . TYR A 1 221 ? 25.653 4.130 -27.187 1.00 95.00 221 TYR A O 1
ATOM 1718 N N . ARG A 1 222 ? 27.575 3.044 -26.869 1.00 92.88 222 ARG A N 1
ATOM 1719 C CA . ARG A 1 222 ? 28.359 3.904 -27.772 1.00 92.88 222 ARG A CA 1
ATOM 1720 C C . ARG A 1 222 ? 28.118 3.593 -29.244 1.00 92.88 222 ARG A C 1
ATOM 1722 O O . ARG A 1 222 ? 28.533 4.369 -30.101 1.00 92.88 222 ARG A O 1
ATOM 1729 N N . SER A 1 223 ? 27.556 2.420 -29.526 1.00 89.19 223 SER A N 1
ATOM 1730 C CA . SER A 1 223 ? 27.169 1.998 -30.871 1.00 89.19 223 SER A CA 1
ATOM 1731 C C . SER A 1 223 ? 25.702 2.265 -31.187 1.00 89.19 223 SER A C 1
ATOM 1733 O O . SER A 1 223 ? 25.326 2.088 -32.343 1.00 89.19 223 SER A O 1
ATOM 1735 N N . GLU A 1 224 ? 24.908 2.674 -30.195 1.00 88.56 224 GLU A N 1
ATOM 1736 C CA . GLU A 1 224 ? 23.517 3.062 -30.398 1.00 88.56 224 GLU A CA 1
ATOM 1737 C C . GLU A 1 224 ? 23.441 4.423 -31.101 1.00 88.56 224 GLU A C 1
ATOM 1739 O O . GLU A 1 224 ? 24.264 5.308 -30.849 1.00 88.56 224 GLU A O 1
ATOM 1744 N N . THR A 1 225 ? 22.504 4.568 -32.036 1.00 85.50 225 THR A N 1
ATOM 1745 C CA . THR A 1 225 ? 22.351 5.776 -32.858 1.00 85.50 225 THR A CA 1
ATOM 1746 C C . THR A 1 225 ? 20.943 6.342 -32.868 1.00 85.50 225 THR A C 1
ATOM 1748 O O . THR A 1 225 ? 20.782 7.492 -33.279 1.00 85.50 225 THR A O 1
ATOM 1751 N N . ASP A 1 226 ? 19.948 5.551 -32.472 1.00 85.00 226 ASP A N 1
ATOM 1752 C CA . ASP A 1 226 ? 18.547 5.960 -32.471 1.00 85.00 226 ASP A CA 1
ATOM 1753 C C . ASP A 1 226 ? 18.194 6.731 -31.191 1.00 85.00 226 ASP A C 1
ATOM 1755 O O . ASP A 1 226 ? 17.379 7.647 -31.251 1.00 85.00 226 ASP A O 1
ATOM 1759 N N . GLU A 1 227 ? 18.875 6.438 -30.077 1.00 87.44 227 GLU A N 1
ATOM 1760 C CA . GLU A 1 227 ? 18.725 7.123 -28.788 1.00 87.44 227 GLU A CA 1
ATOM 1761 C C . GLU A 1 227 ? 20.079 7.593 -28.234 1.00 87.44 227 GLU A C 1
ATOM 1763 O O . GLU A 1 227 ? 21.105 6.920 -28.376 1.00 87.44 227 GLU A O 1
ATOM 1768 N N . GLU A 1 228 ? 20.101 8.751 -27.568 1.00 91.62 228 GLU A N 1
ATOM 1769 C CA . GLU A 1 228 ? 21.317 9.265 -26.927 1.00 91.62 228 GLU A CA 1
ATOM 1770 C C . GLU A 1 228 ? 21.498 8.653 -25.531 1.00 91.62 228 GLU A C 1
ATOM 1772 O O . GLU A 1 228 ? 20.937 9.110 -24.539 1.00 91.62 228 GLU A O 1
ATOM 1777 N N . LEU A 1 229 ? 22.325 7.608 -25.450 1.00 95.44 229 LEU A N 1
ATOM 1778 C CA . LEU A 1 229 ? 22.528 6.829 -24.220 1.00 95.44 229 LEU A CA 1
ATOM 1779 C C . LEU A 1 229 ? 23.769 7.238 -23.408 1.00 95.44 229 LEU A C 1
ATOM 1781 O O . LEU A 1 229 ? 24.079 6.614 -22.387 1.00 95.44 229 LEU A O 1
ATOM 1785 N N . THR A 1 230 ? 24.545 8.227 -23.870 1.00 96.12 230 THR A N 1
ATOM 1786 C CA . THR A 1 230 ? 25.882 8.511 -23.313 1.00 96.12 230 THR A CA 1
ATOM 1787 C C . THR A 1 230 ? 26.108 9.956 -22.889 1.00 96.12 230 THR A C 1
ATOM 1789 O O . THR A 1 230 ? 27.016 10.221 -22.088 1.00 96.12 230 THR A O 1
ATOM 1792 N N . GLN A 1 231 ? 25.310 10.895 -23.395 1.00 96.00 231 GLN A N 1
ATOM 1793 C CA . GLN A 1 231 ? 25.439 12.311 -23.081 1.00 96.00 231 GLN A CA 1
ATOM 1794 C C . GLN A 1 231 ? 25.231 12.571 -21.584 1.00 96.00 231 GLN A C 1
ATOM 1796 O O . GLN A 1 231 ? 24.196 12.240 -21.012 1.00 96.00 231 GLN A O 1
ATOM 1801 N N . ASN A 1 232 ? 26.250 13.173 -20.956 1.00 96.06 232 ASN A N 1
ATOM 1802 C CA . ASN A 1 232 ? 26.309 13.451 -19.515 1.00 96.06 232 ASN A CA 1
ATOM 1803 C C . ASN A 1 232 ? 25.925 12.258 -18.629 1.00 96.06 232 ASN A C 1
ATOM 1805 O O . ASN A 1 232 ? 25.432 12.441 -17.517 1.00 96.06 232 ASN A O 1
ATOM 1809 N N . TRP A 1 233 ? 26.213 11.043 -19.103 1.00 97.81 233 TRP A N 1
ATOM 1810 C CA . TRP A 1 233 ? 25.886 9.833 -18.371 1.00 97.81 233 TRP A CA 1
ATOM 1811 C C . TRP A 1 233 ? 26.469 9.852 -16.954 1.00 97.81 233 TRP A C 1
ATOM 1813 O O . TRP A 1 233 ? 27.637 10.213 -16.747 1.00 97.81 233 TRP A O 1
ATOM 1823 N N . ALA A 1 234 ? 25.671 9.403 -15.991 1.00 97.88 234 ALA A N 1
ATOM 1824 C CA . ALA A 1 234 ? 26.073 9.261 -14.601 1.00 97.88 234 ALA A CA 1
ATOM 1825 C C . ALA A 1 234 ? 25.564 7.938 -13.999 1.00 97.88 234 ALA A C 1
ATOM 1827 O O . ALA A 1 234 ? 24.491 7.454 -14.367 1.00 97.88 234 ALA A O 1
ATOM 1828 N N . PRO A 1 235 ? 26.299 7.349 -13.037 1.00 97.69 235 PRO A N 1
ATOM 1829 C CA . PRO A 1 235 ? 25.756 6.271 -12.224 1.00 97.69 235 PRO A CA 1
ATOM 1830 C C . PRO A 1 235 ? 24.687 6.824 -11.273 1.00 97.69 235 PRO A C 1
ATOM 1832 O O . PRO A 1 235 ? 24.797 7.960 -10.805 1.00 97.69 235 PRO A O 1
ATOM 1835 N N . LEU A 1 236 ? 23.709 5.991 -10.908 1.00 97.75 236 LEU A N 1
ATOM 1836 C CA . LEU A 1 236 ? 22.744 6.346 -9.865 1.00 97.75 236 LEU A CA 1
ATOM 1837 C C . LEU A 1 236 ? 23.453 6.634 -8.529 1.00 97.75 236 LEU A C 1
ATOM 1839 O O . LEU A 1 236 ? 24.435 5.967 -8.164 1.00 97.75 236 LEU A O 1
ATOM 1843 N N . THR A 1 237 ? 22.919 7.590 -7.771 1.00 96.00 237 THR A N 1
ATOM 1844 C CA . THR A 1 237 ? 23.327 7.869 -6.387 1.00 96.00 237 THR A CA 1
ATOM 1845 C C . THR A 1 237 ? 22.912 6.734 -5.448 1.00 96.00 237 THR A C 1
ATOM 1847 O O . THR A 1 237 ? 22.144 5.841 -5.810 1.00 96.00 237 THR A O 1
ATOM 1850 N N . THR A 1 238 ? 23.422 6.737 -4.215 1.00 95.62 238 THR A N 1
ATOM 1851 C CA . THR A 1 238 ? 23.044 5.731 -3.208 1.00 95.62 238 THR A CA 1
ATOM 1852 C C . THR A 1 238 ? 21.543 5.764 -2.921 1.00 95.62 238 THR A C 1
ATOM 1854 O O . THR A 1 238 ? 20.911 4.717 -2.821 1.00 95.62 238 THR A O 1
ATOM 1857 N N . GLU A 1 239 ? 20.968 6.958 -2.828 1.00 93.50 239 GLU A N 1
ATOM 1858 C CA . GLU A 1 239 ? 19.555 7.183 -2.537 1.00 93.50 239 GLU A CA 1
ATOM 1859 C C . GLU A 1 239 ? 18.666 6.658 -3.674 1.00 93.50 239 GLU A C 1
ATOM 1861 O O . GLU A 1 239 ? 17.722 5.917 -3.415 1.00 93.50 239 GLU A O 1
ATOM 1866 N N . GLN A 1 240 ? 19.023 6.940 -4.933 1.00 96.25 240 GLN A N 1
ATOM 1867 C CA . GLN A 1 240 ? 18.305 6.437 -6.113 1.00 96.25 240 GLN A CA 1
ATOM 1868 C C . GLN A 1 240 ? 18.372 4.906 -6.210 1.00 96.25 240 GLN A C 1
ATOM 1870 O O . GLN A 1 240 ? 17.373 4.254 -6.519 1.00 96.25 240 GLN A O 1
ATOM 1875 N N . LYS A 1 241 ? 19.537 4.311 -5.903 1.00 97.56 241 LYS A N 1
ATOM 1876 C CA . LYS A 1 241 ? 19.694 2.847 -5.837 1.00 97.56 241 LYS A CA 1
ATOM 1877 C C . LYS A 1 241 ? 18.792 2.236 -4.770 1.00 97.56 241 LYS A C 1
ATOM 1879 O O . LYS A 1 241 ? 18.164 1.220 -5.037 1.00 97.56 241 LYS A O 1
ATOM 1884 N N . ASN A 1 242 ? 18.735 2.836 -3.581 1.00 97.62 242 ASN A N 1
ATOM 1885 C CA . ASN A 1 242 ? 17.905 2.335 -2.487 1.00 97.62 242 ASN A CA 1
ATOM 1886 C C . ASN A 1 242 ? 16.416 2.396 -2.844 1.00 97.62 242 ASN A C 1
ATOM 1888 O O . ASN A 1 242 ? 15.734 1.394 -2.675 1.00 97.62 242 ASN A O 1
ATOM 1892 N N . ALA A 1 243 ? 15.943 3.512 -3.407 1.00 96.69 243 ALA A N 1
ATOM 1893 C CA . ALA A 1 243 ? 14.561 3.632 -3.870 1.00 96.69 243 ALA A CA 1
ATOM 1894 C C . ALA A 1 243 ? 14.226 2.586 -4.944 1.00 96.69 243 ALA A C 1
ATOM 1896 O O . ALA A 1 243 ? 13.235 1.876 -4.826 1.00 96.69 243 ALA A O 1
ATOM 1897 N N . SER A 1 244 ? 15.110 2.409 -5.932 1.00 98.38 244 SER A N 1
ATOM 1898 C CA . SER A 1 244 ? 14.943 1.385 -6.974 1.00 98.38 244 SER A CA 1
ATOM 1899 C C . SER A 1 244 ? 14.880 -0.033 -6.394 1.00 98.38 244 SER A C 1
ATOM 1901 O O . SER A 1 244 ? 14.089 -0.849 -6.853 1.00 98.38 244 SER A O 1
ATOM 1903 N N . ILE A 1 245 ? 15.700 -0.340 -5.379 1.00 98.44 245 ILE A N 1
ATOM 1904 C CA . ILE A 1 245 ? 15.669 -1.637 -4.686 1.00 98.44 245 ILE A CA 1
ATOM 1905 C C . ILE A 1 245 ? 14.331 -1.830 -3.971 1.00 98.44 245 ILE A C 1
ATOM 1907 O O . ILE A 1 245 ? 13.734 -2.884 -4.140 1.00 98.44 245 ILE A O 1
ATOM 1911 N N . SER A 1 246 ? 13.841 -0.827 -3.239 1.00 98.25 246 SER A N 1
ATOM 1912 C CA . SER A 1 246 ? 12.547 -0.916 -2.553 1.00 98.25 246 SER A CA 1
ATOM 1913 C C . SER A 1 246 ? 11.383 -1.088 -3.532 1.00 98.25 246 SER A C 1
ATOM 1915 O O . SER A 1 246 ? 10.524 -1.929 -3.300 1.00 98.25 246 SER A O 1
ATOM 1917 N N . ILE A 1 247 ? 11.384 -0.374 -4.663 1.00 98.44 247 ILE A N 1
ATOM 1918 C CA . ILE A 1 247 ? 10.381 -0.561 -5.726 1.00 98.44 247 ILE A CA 1
ATOM 1919 C C . ILE A 1 247 ? 10.425 -2.002 -6.254 1.00 98.44 247 ILE A C 1
ATOM 1921 O O . ILE A 1 247 ? 9.396 -2.663 -6.341 1.00 98.44 247 ILE A O 1
ATOM 1925 N N . ILE A 1 248 ? 11.616 -2.521 -6.569 1.00 98.56 248 ILE A N 1
ATOM 1926 C CA . ILE A 1 248 ? 11.794 -3.897 -7.057 1.00 98.56 248 ILE A CA 1
ATOM 1927 C C . ILE A 1 248 ? 11.341 -4.939 -6.022 1.00 98.56 248 ILE A C 1
ATOM 1929 O O . ILE A 1 248 ? 10.745 -5.950 -6.400 1.00 98.56 248 ILE A O 1
ATOM 1933 N N . GLU A 1 249 ? 11.621 -4.714 -4.737 1.00 97.19 249 GLU A N 1
ATOM 1934 C CA . GLU A 1 249 ? 11.161 -5.573 -3.643 1.00 97.19 249 GLU A CA 1
ATOM 1935 C C . GLU A 1 249 ? 9.628 -5.624 -3.602 1.00 97.19 249 GLU A C 1
ATOM 1937 O O . GLU A 1 249 ? 9.070 -6.722 -3.622 1.00 97.19 249 GLU A O 1
ATOM 1942 N N . GLU A 1 250 ? 8.946 -4.479 -3.680 1.00 96.38 250 GLU A N 1
ATOM 1943 C CA . GLU A 1 250 ? 7.480 -4.440 -3.735 1.00 96.38 250 GLU A CA 1
ATOM 1944 C C . GLU A 1 250 ? 6.916 -5.114 -4.994 1.00 96.38 250 GLU A C 1
ATOM 1946 O O . GLU A 1 250 ? 5.976 -5.903 -4.914 1.00 96.38 250 GLU A O 1
ATOM 1951 N N . ILE A 1 251 ? 7.530 -4.909 -6.164 1.00 97.88 251 ILE A N 1
ATOM 1952 C CA . ILE A 1 251 ? 7.122 -5.599 -7.401 1.00 97.88 251 ILE A CA 1
ATOM 1953 C C . ILE A 1 251 ? 7.260 -7.124 -7.254 1.00 97.88 251 ILE A C 1
ATOM 1955 O O . ILE A 1 251 ? 6.422 -7.879 -7.754 1.00 97.88 251 ILE A O 1
ATOM 1959 N N . SER A 1 252 ? 8.284 -7.603 -6.541 1.00 95.94 252 SER A N 1
ATOM 1960 C CA . SER A 1 252 ? 8.499 -9.041 -6.318 1.00 95.94 252 SER A CA 1
ATOM 1961 C C . SER A 1 252 ? 7.390 -9.700 -5.484 1.00 95.94 252 SER A C 1
ATOM 1963 O O . SER A 1 252 ? 7.137 -10.902 -5.615 1.00 95.94 252 SER A O 1
ATOM 1965 N N . HIS A 1 253 ? 6.671 -8.922 -4.671 1.00 95.56 253 HIS A N 1
ATOM 1966 C CA . HIS A 1 253 ? 5.503 -9.396 -3.931 1.00 95.56 253 HIS A CA 1
ATOM 1967 C C . HIS A 1 253 ? 4.301 -9.681 -4.840 1.00 95.56 253 HIS A C 1
ATOM 1969 O O . HIS A 1 253 ? 3.452 -10.496 -4.486 1.00 95.56 253 HIS A O 1
ATOM 1975 N N . LEU A 1 254 ? 4.248 -9.074 -6.029 1.00 96.06 254 LEU A N 1
ATOM 1976 C CA . LEU A 1 254 ? 3.111 -9.169 -6.948 1.00 96.06 254 LEU A CA 1
ATOM 1977 C C . LEU A 1 254 ? 3.224 -10.346 -7.931 1.00 96.06 254 LEU A C 1
ATOM 1979 O O . LEU A 1 254 ? 2.206 -10.908 -8.351 1.00 96.06 254 LEU A O 1
ATOM 1983 N N . LEU A 1 255 ? 4.450 -10.709 -8.327 1.00 96.62 255 LEU A N 1
ATOM 1984 C CA . LEU A 1 255 ? 4.714 -11.510 -9.531 1.00 96.62 255 LEU A CA 1
ATOM 1985 C C . LEU A 1 255 ? 5.380 -12.861 -9.238 1.00 96.62 255 LEU A C 1
ATOM 1987 O O . LEU A 1 255 ? 6.264 -12.966 -8.394 1.00 96.62 255 LEU A O 1
ATOM 1991 N N . ASP A 1 256 ? 5.032 -13.897 -10.006 1.00 96.38 256 ASP A N 1
ATOM 1992 C CA . ASP A 1 256 ? 5.675 -15.226 -9.954 1.00 96.38 256 ASP A CA 1
ATOM 1993 C C . ASP A 1 256 ? 7.029 -15.247 -10.694 1.00 96.38 256 ASP A C 1
ATOM 1995 O O . ASP A 1 256 ? 7.291 -16.091 -11.555 1.00 96.38 256 ASP A O 1
ATOM 1999 N N . ILE A 1 257 ? 7.891 -14.279 -10.403 1.00 97.44 257 ILE A N 1
ATOM 2000 C CA . ILE A 1 257 ? 9.261 -14.178 -10.911 1.00 97.44 257 ILE A CA 1
ATOM 2001 C C . ILE A 1 257 ? 10.187 -13.707 -9.797 1.00 97.44 257 ILE A C 1
ATOM 2003 O O . ILE A 1 257 ? 9.772 -13.070 -8.833 1.00 97.44 257 ILE A O 1
ATOM 2007 N N . LYS A 1 258 ? 11.475 -14.005 -9.941 1.00 97.81 258 LYS A N 1
ATOM 2008 C CA . LYS A 1 258 ? 12.509 -13.551 -9.020 1.00 97.81 258 LYS A CA 1
ATOM 2009 C C . LYS A 1 258 ? 13.284 -12.394 -9.638 1.00 97.81 258 LYS A C 1
ATOM 2011 O O . LYS A 1 258 ? 13.954 -12.585 -10.651 1.00 97.81 258 LYS A O 1
ATOM 2016 N N . LEU A 1 259 ? 13.250 -11.235 -8.989 1.00 98.31 259 LEU A N 1
ATOM 2017 C CA . LEU A 1 259 ? 14.066 -10.074 -9.339 1.00 98.31 259 LEU A CA 1
ATOM 2018 C C . LEU A 1 259 ? 15.340 -10.086 -8.487 1.00 98.31 259 LEU A C 1
ATOM 2020 O O . LEU A 1 259 ? 15.278 -9.976 -7.265 1.00 98.31 259 LEU A O 1
ATOM 2024 N N . THR A 1 260 ? 16.503 -10.296 -9.110 1.00 98.19 260 THR A N 1
ATOM 2025 C CA . THR A 1 260 ? 17.765 -10.523 -8.380 1.00 98.19 260 THR A CA 1
ATOM 2026 C C . THR A 1 260 ? 18.821 -9.490 -8.729 1.00 98.19 260 THR A C 1
ATOM 2028 O O . THR A 1 260 ? 19.220 -9.356 -9.883 1.00 98.19 260 THR A O 1
ATOM 2031 N N . LYS A 1 261 ? 19.357 -8.811 -7.715 1.00 98.38 261 LYS A N 1
ATOM 2032 C CA . LYS A 1 261 ? 20.487 -7.906 -7.911 1.00 98.38 261 LYS A CA 1
ATOM 2033 C C . LYS A 1 261 ? 21.751 -8.681 -8.282 1.00 98.38 261 LYS A C 1
ATOM 2035 O O . LYS A 1 261 ? 22.140 -9.610 -7.572 1.00 98.38 261 LYS A O 1
ATOM 2040 N N . VAL A 1 262 ? 22.439 -8.234 -9.325 1.00 98.31 262 VAL A N 1
ATOM 2041 C CA . VAL A 1 262 ? 23.803 -8.651 -9.677 1.00 98.31 262 VAL A CA 1
ATOM 2042 C C . VAL A 1 262 ? 24.740 -7.442 -9.678 1.00 98.31 262 VAL A C 1
ATOM 2044 O O . VAL A 1 262 ? 24.298 -6.294 -9.707 1.00 98.31 262 VAL A O 1
ATOM 2047 N N . GLU A 1 263 ? 26.048 -7.690 -9.585 1.00 96.31 263 GLU A N 1
ATOM 2048 C CA . GLU A 1 263 ? 27.048 -6.612 -9.523 1.00 96.31 263 GLU A CA 1
ATOM 2049 C C . GLU A 1 263 ? 27.125 -5.809 -10.830 1.00 96.31 263 GLU A C 1
ATOM 2051 O O . GLU A 1 263 ? 27.248 -4.588 -10.792 1.00 96.31 263 GLU A O 1
ATOM 2056 N N . ASP A 1 264 ? 27.041 -6.491 -11.974 1.00 94.56 264 ASP A N 1
ATOM 2057 C CA . ASP A 1 264 ? 27.107 -5.905 -13.313 1.00 94.56 264 ASP A CA 1
ATOM 2058 C C . ASP A 1 264 ? 26.427 -6.836 -14.330 1.00 94.56 264 ASP A C 1
ATOM 2060 O O . ASP A 1 264 ? 26.305 -8.040 -14.082 1.00 94.56 264 ASP A O 1
ATOM 2064 N N . GLY A 1 265 ? 26.017 -6.281 -15.471 1.00 93.69 265 GLY A N 1
ATOM 2065 C CA . GLY A 1 265 ? 25.452 -7.032 -16.593 1.00 93.69 265 GLY A CA 1
ATOM 2066 C C . GLY A 1 265 ? 24.096 -7.676 -16.306 1.00 93.69 265 GLY A C 1
ATOM 2067 O O . GLY A 1 265 ? 23.830 -8.752 -16.837 1.00 93.69 265 GLY A O 1
ATOM 2068 N N . GLY A 1 266 ? 23.274 -7.059 -15.454 1.00 97.00 266 GLY A N 1
ATOM 2069 C CA . GLY A 1 266 ? 21.894 -7.493 -15.244 1.00 97.00 266 GLY A CA 1
ATOM 2070 C C . GLY A 1 266 ? 21.044 -7.357 -16.510 1.00 97.00 266 GLY A C 1
ATOM 2071 O O . GLY A 1 266 ? 21.386 -6.583 -17.402 1.00 97.00 266 GLY A O 1
ATOM 2072 N N . ASP A 1 267 ? 19.933 -8.093 -16.561 1.00 97.81 267 ASP A N 1
ATOM 2073 C CA . ASP A 1 267 ? 18.934 -7.994 -17.634 1.00 97.81 267 ASP A CA 1
ATOM 2074 C C . ASP A 1 267 ? 18.292 -6.595 -17.678 1.00 97.81 267 ASP A C 1
ATOM 2076 O O . ASP A 1 267 ? 18.006 -6.081 -18.749 1.00 97.81 267 ASP A O 1
ATOM 2080 N N . ILE A 1 268 ? 18.101 -5.967 -16.512 1.00 98.56 268 ILE A N 1
ATOM 2081 C CA . ILE A 1 268 ? 17.642 -4.579 -16.361 1.00 98.56 268 ILE A CA 1
ATOM 2082 C C . ILE A 1 268 ? 18.788 -3.746 -15.782 1.00 98.56 268 ILE A C 1
ATOM 2084 O O 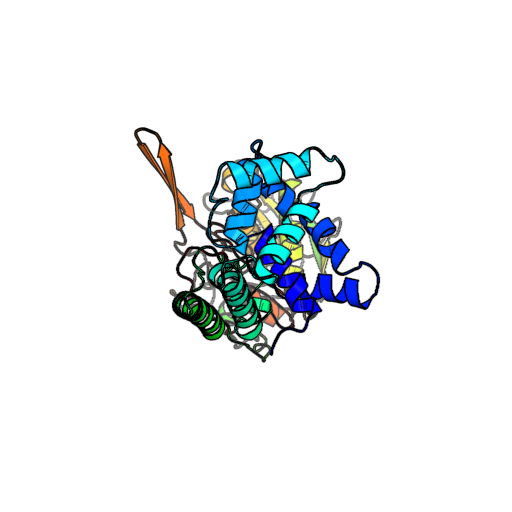. ILE A 1 268 ? 19.250 -4.000 -14.659 1.00 98.56 268 ILE A O 1
ATOM 2088 N N . ARG A 1 269 ? 19.257 -2.729 -16.513 1.00 98.56 269 ARG A N 1
ATOM 2089 C CA . ARG A 1 269 ? 20.325 -1.837 -16.034 1.00 98.56 269 ARG A CA 1
ATOM 2090 C C . ARG A 1 269 ? 19.846 -0.405 -15.891 1.00 98.56 269 ARG A C 1
ATOM 2092 O O . ARG A 1 269 ? 19.205 0.154 -16.772 1.00 98.56 269 ARG A O 1
ATOM 2099 N N . PHE A 1 270 ? 20.221 0.190 -14.767 1.00 98.69 270 PHE A N 1
ATOM 2100 C CA . PHE A 1 270 ? 19.832 1.542 -14.393 1.00 98.69 270 PHE A CA 1
ATOM 2101 C C . PHE A 1 270 ? 20.923 2.547 -14.746 1.00 98.69 270 PHE A C 1
ATOM 2103 O O . PHE A 1 270 ? 22.099 2.345 -14.409 1.00 98.69 270 PHE A O 1
ATOM 2110 N N . ASN A 1 271 ? 20.511 3.654 -15.355 1.00 98.44 271 ASN A N 1
ATOM 2111 C CA . ASN A 1 271 ? 21.386 4.708 -15.847 1.00 98.44 271 ASN A CA 1
ATOM 2112 C C . ASN A 1 271 ? 20.783 6.094 -15.602 1.00 98.44 271 ASN A C 1
ATOM 2114 O O . ASN A 1 271 ? 19.574 6.229 -15.432 1.00 98.44 271 ASN A O 1
ATOM 2118 N N . ILE A 1 272 ? 21.627 7.125 -15.635 1.00 98.06 272 ILE A N 1
ATOM 2119 C CA . ILE A 1 272 ? 21.202 8.523 -15.757 1.00 98.06 272 ILE A CA 1
ATOM 2120 C C . ILE A 1 272 ? 21.851 9.116 -17.009 1.00 98.06 272 ILE A C 1
ATOM 2122 O O . ILE A 1 272 ? 23.039 8.871 -17.227 1.00 98.06 272 ILE A O 1
ATOM 2126 N N . VAL A 1 273 ? 21.105 9.901 -17.789 1.00 97.44 273 VAL A N 1
ATOM 2127 C CA . VAL A 1 273 ? 21.587 10.643 -18.974 1.00 97.44 273 VAL A CA 1
ATOM 2128 C C . VAL A 1 273 ? 20.896 12.006 -19.093 1.00 97.44 273 VAL A C 1
ATOM 2130 O O . VAL A 1 273 ? 19.894 12.269 -18.425 1.00 97.44 273 VAL A O 1
ATOM 2133 N N . ASP A 1 274 ? 21.426 12.888 -19.940 1.00 95.69 274 ASP A N 1
ATOM 2134 C CA . ASP A 1 274 ? 20.680 14.077 -20.364 1.00 95.69 274 ASP A CA 1
ATOM 2135 C C . ASP A 1 274 ? 19.428 13.677 -21.155 1.00 95.69 274 ASP A C 1
ATOM 2137 O O . ASP A 1 274 ? 19.469 12.767 -21.979 1.00 95.69 274 ASP A O 1
ATOM 2141 N N . MET A 1 275 ? 18.335 14.406 -20.940 1.00 94.25 275 MET A N 1
ATOM 2142 C CA . MET A 1 275 ? 17.083 14.251 -21.680 1.00 94.25 275 MET A CA 1
ATOM 2143 C C . MET A 1 275 ? 16.509 15.620 -22.037 1.00 94.25 275 MET A C 1
ATOM 2145 O O . MET A 1 275 ? 16.863 16.634 -21.422 1.00 94.25 275 MET A O 1
ATOM 2149 N N . ASP A 1 276 ? 15.615 15.643 -23.023 1.00 91.06 276 ASP A N 1
ATOM 2150 C CA . ASP A 1 276 ? 14.883 16.848 -23.397 1.00 91.06 276 ASP A CA 1
ATOM 2151 C C . ASP A 1 276 ? 14.011 17.360 -22.238 1.00 91.06 276 ASP A C 1
ATOM 2153 O O . ASP A 1 276 ? 13.534 16.603 -21.387 1.00 91.06 276 ASP A O 1
ATOM 2157 N N . GLU A 1 277 ? 13.791 18.677 -22.207 1.00 87.25 277 GLU A N 1
ATOM 2158 C CA . GLU A 1 277 ? 12.957 19.322 -21.191 1.00 87.25 277 GLU A CA 1
ATOM 2159 C C . GLU A 1 277 ? 11.552 18.699 -21.166 1.00 87.25 277 GLU A C 1
ATOM 2161 O O . GLU A 1 277 ? 10.878 18.617 -22.192 1.00 87.25 277 GLU A O 1
ATOM 2166 N N . GLY A 1 278 ? 11.111 18.270 -19.981 1.00 86.12 278 GLY A N 1
ATOM 2167 C CA . GLY A 1 278 ? 9.827 17.592 -19.789 1.00 86.12 278 GLY A CA 1
ATOM 2168 C C . GLY A 1 278 ? 9.881 16.063 -19.867 1.00 86.12 278 GLY A C 1
ATOM 2169 O O . GLY A 1 278 ? 8.848 15.438 -19.658 1.00 86.12 278 GLY A O 1
ATOM 2170 N N . THR A 1 279 ? 11.052 15.464 -20.114 1.00 91.88 279 THR A N 1
ATOM 2171 C CA . THR A 1 279 ? 11.246 14.004 -20.067 1.00 91.88 279 THR A CA 1
ATOM 2172 C C . THR A 1 279 ? 11.982 13.609 -18.786 1.00 91.88 279 THR A C 1
ATOM 2174 O O . THR A 1 279 ? 13.107 14.054 -18.539 1.00 91.88 279 THR A O 1
ATOM 2177 N N . SER A 1 280 ? 11.335 12.784 -17.963 1.00 94.31 280 SER A N 1
ATOM 2178 C CA . SER A 1 280 ? 11.858 12.344 -16.660 1.00 94.31 280 SER A CA 1
ATOM 2179 C C . SER A 1 280 ? 12.618 11.019 -16.735 1.00 94.31 280 SER A C 1
ATOM 2181 O O . SER A 1 280 ? 13.532 10.792 -15.939 1.00 94.31 280 SER A O 1
ATOM 2183 N N . GLY A 1 281 ? 12.277 10.170 -17.701 1.00 96.56 281 GLY A N 1
ATOM 2184 C CA . GLY A 1 281 ? 12.895 8.873 -17.923 1.00 96.56 281 GLY A CA 1
ATOM 2185 C C . GLY A 1 281 ? 12.471 8.259 -19.255 1.00 96.56 281 GLY A C 1
ATOM 2186 O O . GLY A 1 281 ? 11.619 8.808 -19.956 1.00 96.56 281 GLY A O 1
ATOM 2187 N N . PHE A 1 282 ? 13.126 7.157 -19.607 1.00 97.69 282 PHE A N 1
ATOM 2188 C CA . PHE A 1 282 ? 12.659 6.192 -20.599 1.00 97.69 282 PHE A CA 1
ATOM 2189 C C . PHE A 1 282 ? 13.275 4.817 -20.304 1.00 97.69 282 PHE A C 1
ATOM 2191 O O . PHE A 1 282 ? 14.322 4.714 -19.651 1.00 97.69 282 PHE A O 1
ATOM 2198 N N . ALA A 1 283 ? 12.685 3.758 -20.853 1.00 98.25 283 ALA A N 1
ATOM 2199 C CA . ALA A 1 283 ? 13.249 2.419 -20.803 1.00 98.25 283 ALA A CA 1
ATOM 2200 C C . ALA A 1 283 ? 13.028 1.651 -22.101 1.00 98.25 283 ALA A C 1
ATOM 2202 O O . ALA A 1 283 ? 12.060 1.860 -22.835 1.00 98.25 283 ALA A O 1
ATOM 2203 N N . PHE A 1 284 ? 13.926 0.707 -22.360 1.00 98.00 284 PHE A N 1
ATOM 2204 C CA . PHE A 1 284 ? 13.753 -0.259 -23.428 1.00 98.00 284 PHE A CA 1
ATOM 2205 C C . PHE A 1 284 ? 12.906 -1.433 -22.949 1.00 98.00 284 PHE A C 1
ATOM 2207 O O . PHE A 1 284 ? 13.101 -1.966 -21.856 1.00 98.00 284 PHE A O 1
ATOM 2214 N N . TYR A 1 285 ? 12.019 -1.904 -23.818 1.00 98.25 285 TYR A N 1
ATOM 2215 C CA . TYR A 1 285 ? 11.300 -3.152 -23.601 1.00 98.25 285 TYR A CA 1
ATOM 2216 C C . TYR A 1 285 ? 12.245 -4.363 -23.465 1.00 98.25 285 TYR A C 1
ATOM 2218 O O . TYR A 1 285 ? 13.390 -4.305 -23.925 1.00 98.25 285 TYR A O 1
ATOM 2226 N N . PRO A 1 286 ? 11.767 -5.495 -22.907 1.00 98.31 286 PRO A N 1
ATOM 2227 C CA . PRO A 1 286 ? 12.521 -6.745 -22.860 1.00 98.31 286 PRO A CA 1
ATOM 2228 C C . PRO A 1 286 ? 13.067 -7.169 -24.232 1.00 98.31 286 PRO A C 1
ATOM 2230 O O . PRO A 1 286 ? 12.322 -7.557 -25.138 1.00 98.31 286 PRO A O 1
ATOM 2233 N N . SER A 1 287 ? 14.390 -7.132 -24.382 1.00 94.25 287 SER A N 1
ATOM 2234 C CA . SER A 1 287 ? 15.104 -7.581 -25.580 1.00 94.25 287 SER A CA 1
ATOM 2235 C C . SER A 1 287 ? 16.567 -7.913 -25.250 1.00 94.25 287 SER A C 1
ATOM 2237 O O . SER A 1 287 ? 17.025 -7.636 -24.145 1.00 94.25 287 SER A O 1
ATOM 2239 N N . PRO A 1 288 ? 17.338 -8.509 -26.178 1.00 88.19 288 PRO A N 1
ATOM 2240 C CA . PRO A 1 288 ? 18.780 -8.672 -25.999 1.00 88.19 288 PRO A CA 1
ATOM 2241 C C . PRO A 1 288 ? 19.534 -7.338 -25.831 1.00 88.19 288 PRO A C 1
ATOM 2243 O O . PRO A 1 288 ? 18.994 -6.263 -26.093 1.00 88.19 288 PRO A O 1
ATOM 2246 N N . ASP A 1 289 ? 20.814 -7.446 -25.469 1.00 87.75 289 ASP A N 1
ATOM 2247 C CA . ASP A 1 289 ? 21.791 -6.358 -25.328 1.00 87.75 289 ASP A CA 1
ATOM 2248 C C . ASP A 1 289 ? 21.432 -5.293 -24.283 1.00 87.75 289 ASP A C 1
ATOM 2250 O O . ASP A 1 289 ? 21.884 -5.397 -23.144 1.00 87.75 289 ASP A O 1
ATOM 2254 N N . TYR A 1 290 ? 20.706 -4.246 -24.669 1.00 90.19 290 TYR A N 1
ATOM 2255 C CA . TYR A 1 290 ? 20.255 -3.159 -23.789 1.00 90.19 290 TYR A CA 1
ATOM 2256 C C . TYR A 1 290 ? 18.735 -3.118 -23.615 1.00 90.19 290 TYR A C 1
ATOM 2258 O O . TYR A 1 290 ? 18.209 -2.184 -23.018 1.00 90.19 290 TYR A O 1
ATOM 2266 N N . GLY A 1 291 ? 18.029 -4.142 -24.100 1.00 93.31 291 GLY A N 1
ATOM 2267 C CA . GLY A 1 291 ? 16.628 -4.338 -23.749 1.00 93.31 291 GLY A CA 1
ATOM 2268 C C . GLY A 1 291 ? 16.451 -4.500 -22.246 1.00 93.31 291 GLY A C 1
ATOM 2269 O O . GLY A 1 291 ? 17.247 -5.177 -21.604 1.00 93.31 291 GLY A O 1
ATOM 2270 N N . GLY A 1 292 ? 15.418 -3.863 -21.700 1.00 96.81 292 GLY A N 1
ATOM 2271 C CA . GLY A 1 292 ? 15.188 -3.749 -20.262 1.00 96.81 292 GLY A CA 1
ATOM 2272 C C . GLY A 1 292 ? 15.970 -2.641 -19.569 1.00 96.81 292 GLY A C 1
ATOM 2273 O O . GLY A 1 292 ? 15.683 -2.352 -18.411 1.00 96.81 292 GLY A O 1
ATOM 2274 N N . ASP A 1 293 ? 16.949 -2.013 -20.220 1.00 98.31 293 ASP A N 1
ATOM 2275 C CA . ASP A 1 293 ? 17.662 -0.907 -19.592 1.00 98.31 293 ASP A CA 1
ATOM 2276 C C . ASP A 1 293 ? 16.767 0.314 -19.475 1.00 98.31 293 ASP A C 1
ATOM 2278 O O . ASP A 1 293 ? 16.048 0.668 -20.411 1.00 98.31 293 ASP A O 1
ATOM 2282 N N . LEU A 1 294 ? 16.881 0.989 -18.337 1.00 97.88 294 LEU A N 1
ATOM 2283 C CA . LEU A 1 294 ? 16.177 2.227 -18.078 1.00 97.88 294 LEU A CA 1
ATOM 2284 C C . LEU A 1 294 ? 17.136 3.363 -17.755 1.00 97.88 294 LEU A C 1
ATOM 2286 O O . LEU A 1 294 ? 18.228 3.183 -17.195 1.00 97.88 294 LEU A O 1
ATOM 2290 N N . PHE A 1 295 ? 16.693 4.548 -18.134 1.00 98.19 295 PHE A N 1
ATOM 2291 C CA . PHE A 1 295 ? 17.444 5.781 -18.118 1.00 98.19 295 PHE A CA 1
ATOM 2292 C C . PHE A 1 295 ? 16.595 6.829 -17.417 1.00 98.19 295 PHE A C 1
ATOM 2294 O O . PHE A 1 295 ? 15.458 7.083 -17.796 1.00 98.19 295 PHE A O 1
ATOM 2301 N N . LEU A 1 296 ? 17.152 7.435 -16.377 1.00 97.81 296 LEU A N 1
ATOM 2302 C CA . LEU A 1 296 ? 16.542 8.549 -15.666 1.00 97.81 296 LEU A CA 1
ATOM 2303 C C . LEU A 1 296 ? 17.181 9.857 -16.132 1.00 97.81 296 LEU A C 1
ATOM 2305 O O . LEU A 1 296 ? 18.372 9.908 -16.453 1.00 97.81 296 LEU A O 1
ATOM 2309 N N . SER A 1 297 ? 16.399 10.927 -16.154 1.00 96.31 297 SER A N 1
ATOM 2310 C CA . SER A 1 297 ? 16.894 12.245 -16.533 1.00 96.31 297 SER A CA 1
ATOM 2311 C C . SER A 1 297 ? 17.940 12.752 -15.541 1.00 96.31 297 SER A C 1
ATOM 2313 O O . SER A 1 297 ? 17.813 12.591 -14.324 1.00 96.31 297 SER A O 1
ATOM 2315 N N . GLN A 1 298 ? 18.945 13.474 -16.038 1.00 94.44 298 GLN A N 1
ATOM 2316 C CA . GLN A 1 298 ? 19.928 14.180 -15.213 1.00 94.44 298 GLN A CA 1
ATOM 2317 C C . GLN A 1 298 ? 19.275 15.167 -14.224 1.00 94.44 298 GLN A C 1
ATOM 2319 O O . GLN A 1 298 ? 19.890 15.535 -13.216 1.00 94.44 298 GLN A O 1
ATOM 2324 N N . ALA A 1 299 ? 18.012 15.542 -14.451 1.00 91.06 299 ALA A N 1
ATOM 2325 C CA . ALA A 1 299 ? 17.188 16.304 -13.521 1.00 91.06 299 ALA A CA 1
ATOM 2326 C C . ALA A 1 299 ? 17.034 15.635 -12.136 1.00 91.06 299 ALA A C 1
ATOM 2328 O O . ALA A 1 299 ? 16.994 16.340 -11.129 1.00 91.06 299 ALA A O 1
ATOM 2329 N N . PHE A 1 300 ? 17.099 14.300 -12.042 1.00 92.00 300 PHE A N 1
ATOM 2330 C CA . PHE A 1 300 ? 17.147 13.578 -10.759 1.00 92.00 300 PHE A CA 1
ATOM 2331 C C . PHE A 1 300 ? 18.367 13.949 -9.904 1.00 92.00 300 PHE A C 1
ATOM 2333 O O . PHE A 1 300 ? 18.332 13.849 -8.677 1.00 92.00 300 PHE A O 1
ATOM 2340 N N . ASN A 1 301 ? 19.465 14.361 -10.544 1.00 92.06 301 ASN A N 1
ATOM 2341 C CA . ASN A 1 301 ? 20.693 14.776 -9.870 1.00 92.06 301 ASN A CA 1
ATOM 2342 C C . ASN A 1 301 ? 20.738 16.288 -9.628 1.00 92.06 301 ASN A C 1
ATOM 2344 O O . ASN A 1 301 ? 21.291 16.735 -8.620 1.00 92.06 301 ASN A O 1
ATOM 2348 N N . THR A 1 302 ? 20.212 17.087 -10.558 1.00 90.38 302 THR A N 1
ATOM 2349 C CA . THR A 1 302 ? 20.285 18.555 -10.483 1.00 90.38 302 THR A CA 1
ATOM 2350 C C . THR A 1 302 ? 19.138 19.174 -9.689 1.00 90.38 302 THR A C 1
ATOM 2352 O O . THR A 1 302 ? 19.322 20.262 -9.140 1.00 90.38 302 THR A O 1
ATOM 2355 N N . ASP A 1 303 ? 18.008 18.475 -9.562 1.00 86.69 303 ASP A N 1
ATOM 2356 C CA . ASP A 1 303 ? 16.820 18.917 -8.833 1.00 86.69 303 ASP A CA 1
ATOM 2357 C C . ASP A 1 303 ? 16.177 17.803 -7.973 1.00 86.69 303 ASP A C 1
ATOM 2359 O O . ASP A 1 303 ? 14.985 17.505 -8.080 1.00 86.69 303 ASP A O 1
ATOM 2363 N N . PRO A 1 304 ? 16.944 17.165 -7.068 1.00 80.56 304 PRO A N 1
ATOM 2364 C CA . PRO A 1 304 ? 16.482 15.988 -6.327 1.00 80.56 304 PRO A CA 1
ATOM 2365 C C . PRO A 1 304 ? 15.281 16.264 -5.409 1.00 80.56 304 PRO A C 1
ATOM 2367 O O . PRO A 1 304 ? 14.582 15.333 -5.021 1.00 80.56 304 PRO A O 1
ATOM 2370 N N . LYS A 1 305 ? 15.037 17.530 -5.042 1.00 76.69 305 LYS A N 1
ATOM 2371 C CA . LYS A 1 305 ? 13.919 17.918 -4.169 1.00 76.69 305 LYS A CA 1
ATOM 2372 C C . LYS A 1 305 ? 12.573 17.913 -4.881 1.00 76.69 305 LYS A C 1
ATOM 2374 O O . LYS A 1 305 ? 11.572 17.705 -4.211 1.00 76.69 305 LYS A O 1
ATOM 2379 N N . ASN A 1 306 ? 12.562 18.188 -6.184 1.00 78.00 306 ASN A N 1
ATOM 2380 C CA . ASN A 1 306 ? 11.327 18.234 -6.960 1.00 78.00 306 ASN A CA 1
ATOM 2381 C C . ASN A 1 306 ? 10.924 16.852 -7.482 1.00 78.00 306 ASN A C 1
ATOM 2383 O O . ASN A 1 306 ? 9.753 16.644 -7.747 1.00 78.00 306 ASN A O 1
ATOM 2387 N N . TYR A 1 307 ? 11.866 15.908 -7.578 1.00 80.94 307 TYR A N 1
ATOM 2388 C CA . TYR A 1 307 ? 11.545 14.515 -7.886 1.00 80.94 307 TYR A CA 1
ATOM 2389 C C . TYR A 1 307 ? 11.093 13.751 -6.644 1.00 80.94 307 TYR A C 1
ATOM 2391 O O . TYR A 1 307 ? 10.031 13.142 -6.656 1.00 80.94 307 TYR A O 1
ATOM 2399 N N . GLY A 1 308 ? 11.889 13.769 -5.571 1.00 87.75 308 GLY A N 1
ATOM 2400 C CA . GLY A 1 308 ? 11.643 12.878 -4.440 1.00 87.75 308 GLY A CA 1
ATOM 2401 C C . GLY A 1 308 ? 11.869 11.395 -4.788 1.00 87.75 308 GLY A C 1
ATOM 2402 O O . GLY A 1 308 ? 11.935 10.999 -5.950 1.00 87.75 308 GLY A O 1
ATOM 2403 N N . LEU A 1 309 ? 12.092 10.569 -3.771 1.00 90.12 309 LEU A N 1
ATOM 2404 C CA . LEU A 1 309 ? 12.436 9.146 -3.888 1.00 90.12 309 LEU A CA 1
ATOM 2405 C C . LEU A 1 309 ? 11.670 8.277 -2.877 1.00 90.12 309 LEU A C 1
ATOM 2407 O O . LEU A 1 309 ? 12.098 7.164 -2.568 1.00 90.12 309 LEU A O 1
ATOM 2411 N N . HIS A 1 310 ? 10.564 8.788 -2.343 1.00 90.12 310 HIS A N 1
ATOM 2412 C CA . HIS A 1 310 ? 9.636 8.075 -1.473 1.00 90.12 310 HIS A CA 1
ATOM 2413 C C . HIS A 1 310 ? 8.317 7.787 -2.203 1.00 90.12 310 HIS A C 1
ATOM 2415 O O . HIS A 1 310 ? 8.012 8.410 -3.218 1.00 90.12 310 HIS A O 1
ATOM 2421 N N . GLN A 1 311 ? 7.537 6.829 -1.695 1.00 89.06 311 GLN A N 1
ATOM 2422 C CA . GLN A 1 311 ? 6.227 6.480 -2.255 1.00 89.06 311 GLN A CA 1
ATOM 2423 C C . GLN A 1 311 ? 5.340 7.722 -2.419 1.00 89.06 311 GLN A C 1
ATOM 2425 O O . GLN A 1 311 ? 5.284 8.571 -1.530 1.00 89.06 311 GLN A O 1
ATOM 2430 N N . GLY A 1 312 ? 4.665 7.822 -3.565 1.00 84.56 312 GLY A N 1
ATOM 2431 C CA . GLY A 1 312 ? 3.825 8.969 -3.918 1.00 84.56 312 GLY A CA 1
ATOM 2432 C C . GLY A 1 312 ? 4.584 10.192 -4.457 1.00 84.56 312 GLY A C 1
ATOM 2433 O O . GLY A 1 312 ? 3.947 11.125 -4.944 1.00 84.56 312 GLY A O 1
ATOM 2434 N N . GLU A 1 313 ? 5.922 10.205 -4.430 1.00 87.31 313 GLU A N 1
ATOM 2435 C CA . GLU A 1 313 ? 6.731 11.273 -5.033 1.00 87.31 313 GLU A CA 1
ATOM 2436 C C . GLU A 1 313 ? 7.015 10.997 -6.526 1.00 87.31 313 GLU A C 1
ATOM 2438 O O . GLU A 1 313 ? 6.998 9.853 -6.998 1.00 87.31 313 GLU A O 1
ATOM 2443 N N . ASP A 1 314 ? 7.289 12.049 -7.297 1.00 88.62 314 ASP A N 1
ATOM 2444 C CA . ASP A 1 314 ? 7.391 11.990 -8.763 1.00 88.62 314 ASP A CA 1
ATOM 2445 C C . ASP A 1 314 ? 8.556 11.111 -9.251 1.00 88.62 314 ASP A C 1
ATOM 2447 O O . ASP A 1 314 ? 8.432 10.378 -10.236 1.00 88.62 314 ASP A O 1
ATOM 2451 N N . GLY A 1 315 ? 9.695 11.133 -8.557 1.00 92.75 315 GLY A N 1
ATOM 2452 C CA . GLY A 1 315 ? 10.860 10.320 -8.901 1.00 92.75 315 GLY A CA 1
ATOM 2453 C C . GLY A 1 315 ? 10.655 8.839 -8.603 1.00 92.75 315 GLY A C 1
ATOM 2454 O O . GLY A 1 315 ? 11.070 7.998 -9.399 1.00 92.75 315 GLY A O 1
ATOM 2455 N N . TRP A 1 316 ? 9.955 8.509 -7.514 1.00 93.81 316 TRP A N 1
ATOM 2456 C CA . TRP A 1 316 ? 9.520 7.137 -7.234 1.00 93.81 316 TRP A CA 1
ATOM 2457 C C . TRP A 1 316 ? 8.554 6.630 -8.310 1.00 93.81 316 TRP A C 1
ATOM 2459 O O . TRP A 1 316 ? 8.728 5.530 -8.844 1.00 93.81 316 TRP A O 1
ATOM 2469 N N . THR A 1 317 ? 7.580 7.465 -8.673 1.00 94.00 317 THR A N 1
ATOM 2470 C CA . THR A 1 317 ? 6.585 7.188 -9.720 1.00 94.00 317 THR A CA 1
ATOM 2471 C C . THR A 1 317 ? 7.266 6.944 -11.066 1.00 94.00 317 THR A C 1
ATOM 2473 O O . THR A 1 317 ? 7.006 5.936 -11.716 1.00 94.00 317 THR A O 1
ATOM 2476 N N . THR A 1 318 ? 8.219 7.801 -11.443 1.00 96.00 318 THR A N 1
ATOM 2477 C CA . THR A 1 318 ? 8.998 7.662 -12.685 1.00 96.00 318 THR A CA 1
ATOM 2478 C C . THR A 1 318 ? 9.792 6.355 -12.702 1.00 96.00 318 THR A C 1
ATOM 2480 O O . THR A 1 318 ? 9.710 5.607 -13.666 1.00 96.00 318 THR A O 1
ATOM 2483 N N . ILE A 1 319 ? 10.529 6.019 -11.634 1.00 98.25 319 ILE A N 1
ATOM 2484 C CA . ILE A 1 319 ? 11.297 4.759 -11.591 1.00 98.25 319 ILE A CA 1
ATOM 2485 C C . ILE A 1 319 ? 10.366 3.544 -11.720 1.00 98.25 319 ILE A C 1
ATOM 2487 O O . ILE A 1 319 ? 10.692 2.587 -12.420 1.00 98.25 319 ILE A O 1
ATOM 2491 N N . THR A 1 320 ? 9.202 3.590 -11.070 1.00 98.44 320 THR A N 1
ATOM 2492 C CA . THR A 1 320 ? 8.184 2.531 -11.140 1.00 98.44 320 THR A CA 1
ATOM 2493 C C . THR A 1 320 ? 7.607 2.396 -12.556 1.00 98.44 320 THR A C 1
ATOM 2495 O O . THR A 1 320 ? 7.469 1.277 -13.058 1.00 98.44 320 THR A O 1
ATOM 2498 N N . HIS A 1 321 ? 7.339 3.522 -13.224 1.00 98.38 321 HIS A N 1
ATOM 2499 C CA . HIS A 1 321 ? 6.894 3.590 -14.618 1.00 98.38 321 HIS A CA 1
ATOM 2500 C C . HIS A 1 321 ? 7.924 2.976 -15.575 1.00 98.38 321 HIS A C 1
ATOM 2502 O O . HIS A 1 321 ? 7.601 2.062 -16.334 1.00 98.38 321 HIS A O 1
ATOM 2508 N N . GLU A 1 322 ? 9.189 3.392 -15.481 1.00 98.69 322 GLU A N 1
ATOM 2509 C CA . GLU A 1 322 ? 10.250 2.869 -16.349 1.00 98.69 322 GLU A CA 1
ATOM 2510 C C . GLU A 1 322 ? 10.524 1.379 -16.116 1.00 98.69 322 GLU A C 1
ATOM 2512 O O . GLU A 1 322 ? 10.785 0.623 -17.055 1.00 98.69 322 GLU A O 1
ATOM 2517 N N . LEU A 1 323 ? 10.399 0.912 -14.871 1.00 98.75 323 LEU A N 1
ATOM 2518 C CA . LEU A 1 323 ? 10.416 -0.519 -14.574 1.00 98.75 323 LEU A CA 1
ATOM 2519 C C . LEU A 1 323 ? 9.240 -1.260 -15.221 1.00 98.75 323 LEU A C 1
ATOM 2521 O O . LEU A 1 323 ? 9.404 -2.410 -15.623 1.00 98.75 323 LEU A O 1
ATOM 2525 N N . GLY A 1 324 ? 8.087 -0.607 -15.381 1.00 98.69 324 GLY A N 1
ATOM 2526 C CA . GLY A 1 324 ? 6.937 -1.155 -16.099 1.00 98.69 324 GLY A CA 1
ATOM 2527 C C . GLY A 1 324 ? 7.292 -1.458 -17.552 1.00 98.69 324 GLY A C 1
ATOM 2528 O O . GLY A 1 324 ? 7.111 -2.588 -18.010 1.00 98.69 324 GLY A O 1
ATOM 2529 N N . HIS A 1 325 ? 7.902 -0.497 -18.248 1.00 98.81 325 HIS A N 1
ATOM 2530 C CA . HIS A 1 325 ? 8.446 -0.691 -19.595 1.00 98.81 325 HIS A CA 1
ATOM 2531 C C . HIS A 1 325 ? 9.506 -1.797 -19.656 1.00 98.81 325 HIS A C 1
ATOM 2533 O O . HIS A 1 325 ? 9.404 -2.696 -20.495 1.00 98.81 325 HIS A O 1
ATOM 2539 N N . ALA A 1 326 ? 10.471 -1.799 -18.731 1.00 98.69 326 ALA A N 1
ATOM 2540 C CA . ALA A 1 326 ? 11.516 -2.826 -18.650 1.00 98.69 326 ALA A CA 1
ATOM 2541 C C . ALA A 1 326 ? 10.972 -4.240 -18.360 1.00 98.69 326 ALA A C 1
ATOM 2543 O O . ALA A 1 326 ? 11.643 -5.241 -18.628 1.00 98.69 326 ALA A O 1
ATOM 2544 N N . LEU A 1 327 ? 9.749 -4.332 -17.831 1.00 98.69 327 LEU A N 1
ATOM 2545 C CA . LEU A 1 327 ? 8.997 -5.567 -17.623 1.00 98.69 327 LEU A CA 1
ATOM 2546 C C . LEU A 1 327 ? 7.982 -5.855 -18.746 1.00 98.69 327 LEU A C 1
ATOM 2548 O O . LEU A 1 327 ? 7.393 -6.934 -18.752 1.00 98.69 327 LEU A O 1
ATOM 2552 N N . GLY A 1 328 ? 7.818 -4.977 -19.736 1.00 98.25 328 GLY A N 1
ATOM 2553 C CA . GLY A 1 328 ? 6.978 -5.216 -20.917 1.00 98.25 328 GLY A CA 1
ATOM 2554 C C . GLY A 1 328 ? 5.596 -4.559 -20.891 1.00 98.25 328 GLY A C 1
ATOM 2555 O O . GLY A 1 328 ? 4.714 -4.982 -21.638 1.00 98.25 328 GLY A O 1
ATOM 2556 N N . LEU A 1 329 ? 5.383 -3.538 -20.058 1.00 98.75 329 LEU A N 1
ATOM 2557 C CA . LEU A 1 329 ? 4.186 -2.698 -20.133 1.00 98.75 329 LEU A CA 1
ATOM 2558 C C . LEU A 1 329 ? 4.392 -1.551 -21.117 1.00 98.75 329 LEU A C 1
ATOM 2560 O O . LEU A 1 329 ? 5.383 -0.842 -21.014 1.00 98.75 329 LEU A O 1
ATOM 2564 N N . LYS A 1 330 ? 3.466 -1.328 -22.045 1.00 98.56 330 LYS A N 1
ATOM 2565 C CA . LYS A 1 330 ? 3.412 -0.130 -22.895 1.00 98.56 330 LYS A CA 1
ATOM 2566 C C . LYS A 1 330 ? 2.502 0.935 -22.290 1.00 98.56 330 LYS A C 1
ATOM 2568 O O . LYS A 1 330 ? 1.674 0.632 -21.432 1.00 98.56 330 LYS A O 1
ATOM 2573 N N . HIS A 1 331 ? 2.594 2.163 -22.795 1.00 98.56 331 HIS A N 1
ATOM 2574 C CA . HIS A 1 331 ? 1.606 3.182 -22.461 1.00 98.56 331 HIS A CA 1
ATOM 2575 C C . HIS A 1 331 ? 0.196 2.751 -22.910 1.00 98.56 331 HIS A C 1
ATOM 2577 O O . HIS A 1 331 ? 0.032 2.137 -23.975 1.00 98.56 331 HIS A O 1
ATOM 2583 N N . PRO A 1 332 ? -0.852 3.124 -22.157 1.00 98.06 332 PRO A N 1
ATOM 2584 C CA . PRO A 1 332 ? -2.231 2.735 -22.444 1.00 98.06 332 PRO A CA 1
ATOM 2585 C C . PRO A 1 332 ? -2.800 3.360 -23.724 1.00 98.06 332 PRO A C 1
ATOM 2587 O O . PRO A 1 332 ? -3.828 2.896 -24.214 1.00 98.06 332 PRO A O 1
ATOM 2590 N N . PHE A 1 333 ? -2.156 4.391 -24.272 1.00 97.31 333 PHE A N 1
ATOM 2591 C CA . PHE A 1 333 ? -2.552 5.082 -25.502 1.00 97.31 333 PHE A CA 1
ATOM 2592 C C . PHE A 1 333 ? -1.748 4.652 -26.741 1.00 97.31 333 PHE A C 1
ATOM 2594 O O . PHE A 1 333 ? -2.070 5.075 -27.853 1.00 97.31 333 PHE A O 1
ATOM 2601 N N . ASP A 1 334 ? -0.727 3.807 -26.576 1.00 96.69 334 ASP A N 1
ATOM 2602 C CA . ASP A 1 334 ? 0.145 3.381 -27.672 1.00 96.69 334 ASP A CA 1
ATOM 2603 C C . ASP A 1 334 ? -0.387 2.134 -28.395 1.00 96.69 334 ASP A C 1
ATOM 2605 O O . ASP A 1 334 ? -0.929 1.212 -27.788 1.00 96.69 334 ASP A O 1
ATOM 2609 N N . GLY A 1 335 ? -0.168 2.045 -29.710 1.00 94.62 335 GLY A N 1
ATOM 2610 C CA . GLY A 1 335 ? -0.515 0.867 -30.517 1.00 94.62 335 GLY A CA 1
ATOM 2611 C C . GLY A 1 335 ? -1.991 0.774 -30.932 1.00 94.62 335 GLY A C 1
ATOM 2612 O O . GLY A 1 335 ? -2.716 1.763 -30.957 1.00 94.62 335 GLY A O 1
ATOM 2613 N N . GLU A 1 336 ? -2.428 -0.422 -31.347 1.00 93.69 336 GLU A N 1
ATOM 2614 C CA . GLU A 1 336 ? -3.791 -0.634 -31.872 1.00 93.69 336 GLU A CA 1
ATOM 2615 C C . GLU A 1 336 ? -4.852 -0.815 -30.776 1.00 93.69 336 GLU A C 1
ATOM 2617 O O . GLU A 1 336 ? -6.013 -0.462 -30.982 1.00 93.69 336 GLU A O 1
ATOM 2622 N N . ILE A 1 337 ? -4.466 -1.390 -29.633 1.00 95.50 337 ILE A N 1
ATOM 2623 C CA . ILE A 1 337 ? -5.349 -1.627 -28.487 1.00 95.50 337 ILE A CA 1
ATOM 2624 C C . ILE A 1 337 ? -4.969 -0.635 -27.394 1.00 95.50 337 ILE A C 1
ATOM 2626 O O . ILE A 1 337 ? -3.873 -0.724 -26.837 1.00 95.50 337 ILE A O 1
ATOM 2630 N N . THR A 1 338 ? -5.883 0.283 -27.093 1.00 97.00 338 THR A N 1
ATOM 2631 C CA . THR A 1 338 ? -5.689 1.363 -26.122 1.00 97.00 338 THR A CA 1
ATOM 2632 C C . THR A 1 338 ? -6.794 1.367 -25.070 1.00 97.00 338 THR A C 1
ATOM 2634 O O . THR A 1 338 ? -7.879 0.816 -25.294 1.00 97.00 338 THR A O 1
ATOM 2637 N N . LEU A 1 339 ? -6.549 2.021 -23.935 1.00 94.25 339 LEU A N 1
ATOM 2638 C CA . LEU A 1 339 ? -7.599 2.295 -22.957 1.00 94.25 339 LEU A CA 1
ATOM 2639 C C . LEU A 1 339 ? -8.568 3.376 -23.474 1.00 94.25 339 LEU A C 1
ATOM 2641 O O . LEU A 1 339 ? -8.175 4.278 -24.220 1.00 94.25 339 LEU A O 1
ATOM 2645 N N . PRO A 1 340 ? -9.854 3.317 -23.085 1.00 93.31 340 PRO A N 1
ATOM 2646 C CA . PRO A 1 340 ? -10.753 4.462 -23.166 1.00 93.31 340 PRO A CA 1
ATOM 2647 C C . PRO A 1 340 ? -10.206 5.652 -22.369 1.00 93.31 340 PRO A C 1
ATOM 2649 O O . PRO A 1 340 ? -9.624 5.473 -21.305 1.00 93.31 340 PRO A O 1
ATOM 2652 N N . SER A 1 341 ? -10.475 6.881 -22.815 1.00 91.00 341 SER A N 1
ATOM 2653 C CA . SER A 1 341 ? -9.920 8.094 -22.191 1.00 91.00 341 SER A CA 1
ATOM 2654 C C . SER A 1 341 ? -10.303 8.302 -20.721 1.00 91.00 341 SER A C 1
ATOM 2656 O O . SER A 1 341 ? -9.651 9.068 -20.033 1.00 91.00 341 SER A O 1
ATOM 2658 N N . ASN A 1 342 ? -11.388 7.683 -20.244 1.00 88.06 342 ASN A N 1
ATOM 2659 C CA . ASN A 1 342 ? -11.802 7.748 -18.837 1.00 88.06 342 ASN A CA 1
ATOM 2660 C C . ASN A 1 342 ? -11.113 6.701 -17.942 1.00 88.06 342 ASN A C 1
ATOM 2662 O O . ASN A 1 342 ? -11.380 6.681 -16.747 1.00 88.06 342 ASN A O 1
ATOM 2666 N N . LEU A 1 343 ? -10.322 5.805 -18.534 1.00 90.62 343 LEU A N 1
ATOM 2667 C CA . LEU A 1 343 ? -9.513 4.789 -17.855 1.00 90.62 343 LEU A CA 1
ATOM 2668 C C . LEU A 1 343 ? -8.009 5.000 -18.110 1.00 90.62 343 LEU A C 1
ATOM 2670 O O . LEU A 1 343 ? -7.182 4.385 -17.453 1.00 90.62 343 LEU A O 1
ATOM 2674 N N . ASP A 1 344 ? -7.643 5.850 -19.071 1.00 94.06 344 ASP A N 1
ATOM 2675 C CA . ASP A 1 344 ? -6.270 6.286 -19.323 1.00 94.06 344 ASP A CA 1
ATOM 2676 C C . ASP A 1 344 ? -5.888 7.395 -18.333 1.00 94.06 344 ASP A C 1
ATOM 2678 O O . ASP A 1 344 ? -5.870 8.576 -18.684 1.00 94.06 344 ASP A O 1
ATOM 2682 N N . ASN A 1 345 ? -5.659 7.000 -17.079 1.00 92.75 345 ASN A N 1
ATOM 2683 C CA . ASN A 1 345 ? -5.137 7.864 -16.026 1.00 92.75 345 ASN A CA 1
ATOM 2684 C C . ASN A 1 345 ? -4.313 7.083 -14.986 1.00 92.75 345 ASN A C 1
ATOM 2686 O O . ASN A 1 345 ? -4.373 5.851 -14.919 1.00 92.75 345 ASN A O 1
ATOM 2690 N N . THR A 1 346 ? -3.568 7.811 -14.152 1.00 92.31 346 THR A N 1
ATOM 2691 C CA . THR A 1 346 ? -2.657 7.244 -13.142 1.00 92.31 346 THR A CA 1
ATOM 2692 C C . THR A 1 346 ? -3.345 6.366 -12.098 1.00 92.31 346 THR A C 1
ATOM 2694 O O . THR A 1 346 ? -2.717 5.446 -11.576 1.00 92.31 346 THR A O 1
ATOM 2697 N N . ASN A 1 347 ? -4.638 6.568 -11.827 1.00 89.75 347 ASN A N 1
ATOM 2698 C CA . ASN A 1 347 ? -5.374 5.738 -10.867 1.00 89.75 347 ASN A CA 1
ATOM 2699 C C . ASN A 1 347 ? -5.618 4.321 -11.390 1.00 89.75 347 ASN A C 1
ATOM 2701 O O . ASN A 1 347 ? -5.693 3.383 -10.603 1.00 89.75 347 ASN A O 1
ATOM 2705 N N . HIS A 1 348 ? -5.704 4.151 -12.711 1.00 92.19 348 HIS A N 1
ATOM 2706 C CA . HIS A 1 348 ? -5.881 2.842 -13.342 1.00 92.19 348 HIS A CA 1
ATOM 2707 C C . HIS A 1 348 ? -4.546 2.216 -13.761 1.00 92.19 348 HIS A C 1
ATOM 2709 O O . HIS A 1 348 ? -4.380 0.999 -13.654 1.00 92.19 348 HIS A O 1
ATOM 2715 N N . THR A 1 349 ? -3.589 3.030 -14.215 1.00 95.81 349 THR A N 1
ATOM 2716 C CA . THR A 1 349 ? -2.256 2.592 -14.650 1.00 95.81 349 THR A CA 1
ATOM 2717 C C . THR A 1 349 ? -1.230 3.709 -14.490 1.00 95.81 349 THR A C 1
ATOM 2719 O O . THR A 1 349 ? -1.412 4.807 -15.015 1.00 95.81 349 THR A O 1
ATOM 2722 N N . ILE A 1 350 ? -0.106 3.425 -13.830 1.00 96.06 350 ILE A N 1
ATOM 2723 C CA . ILE A 1 350 ? 1.027 4.357 -13.742 1.00 96.06 350 ILE A CA 1
ATOM 2724 C C . ILE A 1 350 ? 1.648 4.630 -15.120 1.00 96.06 350 ILE A C 1
ATOM 2726 O O . ILE A 1 350 ? 2.381 5.600 -15.288 1.00 96.06 350 ILE A O 1
ATOM 2730 N N . MET A 1 351 ? 1.341 3.797 -16.121 1.00 98.00 351 MET A N 1
ATOM 2731 C CA . MET A 1 351 ? 1.793 3.979 -17.499 1.00 98.00 351 MET A CA 1
ATOM 2732 C C . MET A 1 351 ? 1.057 5.117 -18.225 1.00 98.00 351 MET A C 1
ATOM 2734 O O . MET A 1 351 ? 1.418 5.455 -19.348 1.00 98.00 351 MET A O 1
ATOM 2738 N N . SER A 1 352 ? 0.018 5.714 -17.636 1.00 96.69 352 SER A N 1
ATOM 2739 C CA . SER A 1 352 ? -0.672 6.864 -18.225 1.00 96.69 352 SER A CA 1
ATOM 2740 C C . SER A 1 352 ? 0.115 8.167 -18.063 1.00 96.69 352 SER A C 1
ATOM 2742 O O . SER A 1 352 ? 0.808 8.375 -17.072 1.00 96.69 352 SER A O 1
ATOM 2744 N N . TYR A 1 353 ? -0.058 9.091 -19.010 1.00 94.19 353 TYR A N 1
ATOM 2745 C CA . TYR A 1 353 ? 0.418 10.479 -18.892 1.00 94.19 353 TYR A CA 1
ATOM 2746 C C . TYR A 1 353 ? -0.645 11.426 -18.319 1.00 94.19 353 TYR A C 1
ATOM 2748 O O . TYR A 1 353 ? -0.385 12.614 -18.112 1.00 94.19 353 TYR A O 1
ATOM 2756 N N . THR A 1 354 ? -1.854 10.922 -18.074 1.00 91.62 354 THR A N 1
ATOM 2757 C CA . THR A 1 354 ? -2.940 11.694 -17.475 1.00 91.62 354 THR A CA 1
ATOM 2758 C C . THR A 1 354 ? -2.956 11.440 -15.975 1.00 91.62 354 THR A C 1
ATOM 2760 O O . THR A 1 354 ? -3.408 10.397 -15.512 1.00 91.62 354 THR A O 1
ATOM 2763 N N . TYR A 1 355 ? -2.489 12.411 -15.198 1.00 84.12 355 TYR A N 1
ATOM 2764 C CA . TYR A 1 355 ? -2.665 12.386 -13.750 1.00 84.12 355 TYR A CA 1
ATOM 2765 C C . TYR A 1 355 ? -4.129 12.655 -13.422 1.00 84.12 355 TYR A C 1
ATOM 2767 O O . TYR A 1 355 ? -4.686 13.649 -13.903 1.00 84.12 355 TYR A O 1
ATOM 2775 N N . GLU A 1 356 ? -4.747 11.803 -12.604 1.00 76.81 356 GLU A N 1
ATOM 2776 C CA . GLU A 1 356 ? -5.992 12.223 -11.967 1.00 76.81 356 GLU A CA 1
ATOM 2777 C C . GLU A 1 356 ? -5.712 13.398 -11.035 1.00 76.81 356 GLU A C 1
ATOM 2779 O O . GLU A 1 356 ? -4.662 13.482 -10.395 1.00 76.81 356 GLU A O 1
ATOM 2784 N N . GLU A 1 357 ? -6.640 14.352 -10.981 1.00 68.69 357 GLU A N 1
ATOM 2785 C CA . GLU A 1 357 ? -6.481 15.551 -10.153 1.00 68.69 357 GLU A CA 1
ATOM 2786 C C . GLU A 1 357 ? -6.752 15.267 -8.666 1.00 68.69 357 GLU A C 1
ATOM 2788 O O . GLU A 1 357 ? -7.388 16.070 -7.974 1.00 68.69 357 GLU A O 1
ATOM 2793 N N . ASP A 1 358 ? -6.244 14.143 -8.164 1.00 76.50 358 ASP A N 1
ATOM 2794 C CA . ASP A 1 358 ? -6.272 13.785 -6.755 1.00 76.50 358 ASP A CA 1
ATOM 2795 C C . ASP A 1 358 ? -5.326 14.710 -6.003 1.00 76.50 358 ASP A C 1
ATOM 2797 O O . ASP A 1 358 ? -4.103 14.560 -5.976 1.00 76.50 358 ASP A O 1
ATOM 2801 N N . ARG A 1 359 ? -5.923 15.762 -5.448 1.00 80.12 359 ARG A N 1
ATOM 2802 C CA . ARG A 1 359 ? -5.211 16.858 -4.807 1.00 80.12 359 ARG A CA 1
ATOM 2803 C C . ARG A 1 359 ? -5.580 16.933 -3.339 1.00 80.12 359 ARG A C 1
ATOM 2805 O O . ARG A 1 359 ? -6.747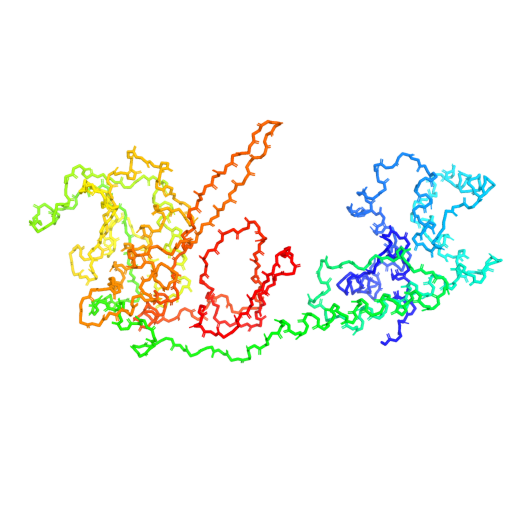 17.084 -2.979 1.00 80.12 359 ARG A O 1
ATOM 2812 N N . VAL A 1 360 ? -4.557 16.950 -2.498 1.00 80.69 360 VAL A N 1
ATOM 2813 C CA . VAL A 1 360 ? -4.678 17.342 -1.097 1.00 80.69 360 VAL A CA 1
ATOM 2814 C C . VAL A 1 360 ? -4.555 18.850 -1.018 1.00 80.69 360 VAL A C 1
ATOM 2816 O O . VAL A 1 360 ? -3.600 19.428 -1.539 1.00 80.69 360 VAL A O 1
ATOM 2819 N N . VAL A 1 361 ? -5.508 19.492 -0.346 1.00 84.00 361 VAL A N 1
ATOM 2820 C CA . VAL A 1 361 ? -5.407 20.909 0.004 1.00 84.00 361 VAL A CA 1
ATOM 2821 C C . VAL A 1 361 ? -5.139 21.020 1.495 1.00 84.00 361 VAL A C 1
ATOM 2823 O O . VAL A 1 361 ? -6.020 20.748 2.311 1.00 84.00 361 VAL A O 1
ATOM 2826 N N . GLU A 1 362 ? -3.935 21.446 1.854 1.00 82.75 362 GLU A N 1
ATOM 2827 C CA . GLU A 1 362 ? -3.555 21.682 3.241 1.00 82.75 362 GLU A CA 1
ATOM 2828 C C . GLU A 1 362 ? -3.681 23.172 3.570 1.00 82.75 362 GLU A C 1
ATOM 2830 O O . GLU A 1 362 ? -3.137 24.039 2.884 1.00 82.75 362 GLU A O 1
ATOM 2835 N N . PHE A 1 363 ? -4.420 23.483 4.638 1.00 87.56 363 PHE A N 1
ATOM 2836 C CA . PHE A 1 363 ? -4.600 24.850 5.114 1.00 87.56 363 PHE A CA 1
ATOM 2837 C C . PHE A 1 363 ? -3.732 25.110 6.341 1.00 87.56 363 PHE A C 1
ATOM 2839 O O . PHE A 1 363 ? -3.954 24.537 7.406 1.00 87.56 363 PHE A O 1
ATOM 2846 N N . THR A 1 364 ? -2.804 26.057 6.233 1.00 89.12 364 THR A N 1
ATOM 2847 C CA . THR A 1 364 ? -2.084 26.597 7.391 1.00 89.12 364 THR A CA 1
ATOM 2848 C C . THR A 1 364 ? -2.745 27.891 7.846 1.00 89.12 364 THR A C 1
ATOM 2850 O O . THR A 1 364 ? -2.770 28.883 7.114 1.00 89.12 364 THR A O 1
ATOM 2853 N N . VAL A 1 365 ? -3.285 27.891 9.066 1.00 90.31 365 VAL A N 1
ATOM 2854 C CA . VAL A 1 365 ? -3.919 29.069 9.671 1.00 90.31 365 VAL A CA 1
ATOM 2855 C C . VAL A 1 365 ? -2.920 29.773 10.582 1.00 90.31 365 VAL A C 1
ATOM 2857 O O . VAL A 1 365 ? -2.479 29.218 11.587 1.00 90.31 365 VAL A O 1
ATOM 2860 N N . GLU A 1 366 ? -2.599 31.021 10.263 1.00 91.31 366 GLU A N 1
ATOM 2861 C CA . GLU A 1 366 ? -1.828 31.908 11.130 1.00 91.31 366 GLU A CA 1
ATOM 2862 C C . GLU A 1 366 ? -2.743 32.977 11.747 1.00 91.31 366 GLU A C 1
ATOM 2864 O O . GLU A 1 366 ? -3.888 33.173 11.341 1.00 91.31 366 GLU A O 1
ATOM 2869 N N . THR A 1 367 ? -2.228 33.738 12.716 1.00 90.38 367 THR A N 1
ATOM 2870 C CA . THR A 1 367 ? -2.982 34.762 13.466 1.00 90.38 367 THR A CA 1
ATOM 2871 C C . THR A 1 367 ? -3.727 35.778 12.583 1.00 90.38 367 THR A C 1
ATOM 2873 O O . THR A 1 367 ? -4.717 36.363 13.021 1.00 90.38 367 THR A O 1
ATOM 2876 N N . SER A 1 368 ? -3.258 36.024 11.356 1.00 91.62 368 SER A N 1
ATOM 2877 C CA . SER A 1 368 ? -3.842 37.009 10.434 1.00 91.62 368 SER A CA 1
ATOM 2878 C C . SER A 1 368 ? -3.912 36.553 8.973 1.00 91.62 368 SER A C 1
ATOM 2880 O O . SER A 1 368 ? -4.151 37.384 8.097 1.00 91.62 368 SER A O 1
ATOM 2882 N N . SER A 1 369 ? -3.670 35.275 8.684 1.00 90.06 369 SER A N 1
ATOM 2883 C CA . SER A 1 369 ? -3.635 34.746 7.316 1.00 90.06 369 SER A CA 1
ATOM 2884 C C . SER A 1 369 ? -4.066 33.277 7.292 1.00 90.06 369 SER A C 1
ATOM 2886 O O . SER A 1 369 ? -3.984 32.569 8.294 1.00 90.06 369 SER A O 1
ATOM 2888 N N . ILE A 1 370 ? -4.552 32.827 6.138 1.00 91.38 370 ILE A N 1
ATOM 2889 C CA . ILE A 1 370 ? -4.745 31.410 5.835 1.00 91.38 370 ILE A CA 1
ATOM 2890 C C . ILE A 1 370 ? -3.961 31.156 4.553 1.00 91.38 370 ILE A C 1
ATOM 2892 O O . ILE A 1 370 ? -4.196 31.830 3.548 1.00 91.38 370 ILE A O 1
ATOM 2896 N N . HIS A 1 371 ? -3.029 30.215 4.602 1.00 89.62 371 HIS A N 1
ATOM 2897 C CA . HIS A 1 371 ? -2.299 29.725 3.441 1.00 89.62 371 HIS A CA 1
ATOM 2898 C C . HIS A 1 371 ? -2.888 28.381 3.027 1.00 89.62 371 HIS A C 1
ATOM 2900 O O . HIS A 1 371 ? -3.258 27.591 3.891 1.00 89.62 371 HIS A O 1
ATOM 2906 N N . ALA A 1 372 ? -2.981 28.138 1.723 1.00 89.75 372 ALA A N 1
ATOM 2907 C CA . ALA A 1 372 ? -3.362 26.846 1.172 1.00 89.75 372 ALA A CA 1
ATOM 2908 C C . ALA A 1 372 ? -2.213 26.330 0.301 1.00 89.75 372 ALA A C 1
ATOM 2910 O O . ALA A 1 372 ? -1.790 27.030 -0.624 1.00 89.75 372 ALA A O 1
ATOM 2911 N N . SER A 1 373 ? -1.712 25.139 0.603 1.00 84.69 373 SER A N 1
ATOM 2912 C CA . SER A 1 373 ? -0.853 24.345 -0.278 1.00 84.69 373 SER A CA 1
ATOM 2913 C C . SER A 1 373 ? -1.712 23.292 -0.964 1.00 84.69 373 SER A C 1
ATOM 2915 O O . SER A 1 373 ? -2.634 22.743 -0.366 1.00 84.69 373 SER A O 1
ATOM 2917 N N . VAL A 1 374 ? -1.438 23.047 -2.242 1.00 83.06 374 VAL A N 1
ATOM 2918 C CA . VAL A 1 374 ? -2.107 22.004 -3.019 1.00 83.06 374 VAL A CA 1
ATOM 2919 C C . VAL A 1 374 ? -1.038 21.042 -3.500 1.00 83.06 374 VAL A C 1
ATOM 2921 O O . VAL A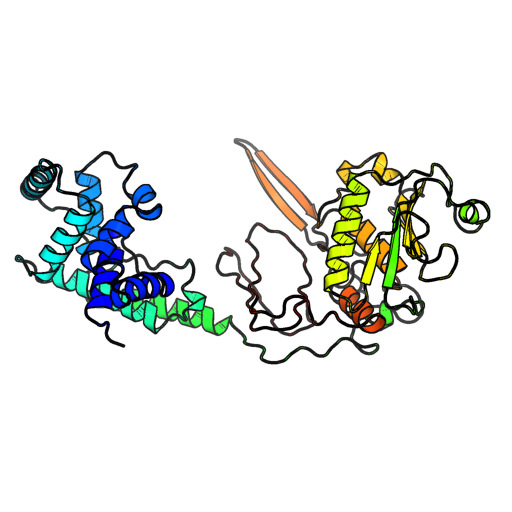 1 374 ? -0.131 21.464 -4.216 1.00 83.06 374 VAL A O 1
ATOM 2924 N N . THR A 1 375 ? -1.159 19.780 -3.111 1.00 79.12 375 THR A N 1
ATOM 2925 C CA . THR A 1 375 ? -0.215 18.717 -3.466 1.00 79.12 375 THR A CA 1
ATOM 2926 C C . THR A 1 375 ? -0.972 17.639 -4.224 1.00 79.12 375 THR A C 1
ATOM 2928 O O . THR A 1 375 ? -2.048 17.232 -3.790 1.00 79.12 375 THR A O 1
ATOM 2931 N N . SER A 1 376 ? -0.448 17.213 -5.370 1.00 81.12 376 SER A N 1
ATOM 2932 C CA . SER A 1 376 ? -0.979 16.047 -6.080 1.00 81.12 376 SER A CA 1
ATOM 2933 C C . SER A 1 376 ? -0.561 14.767 -5.357 1.00 81.12 376 SER A C 1
ATOM 2935 O O . SER A 1 376 ? 0.537 14.711 -4.807 1.00 81.12 376 SER A O 1
ATOM 2937 N N . ILE A 1 377 ? -1.422 13.757 -5.362 1.00 82.62 377 ILE A N 1
ATOM 2938 C CA . ILE A 1 377 ? -1.111 12.420 -4.854 1.00 82.62 377 ILE A CA 1
ATOM 2939 C C . ILE A 1 377 ? -0.799 11.534 -6.057 1.00 82.62 377 ILE A C 1
ATOM 2941 O O . ILE A 1 377 ? -1.591 11.476 -6.994 1.00 82.62 377 ILE A O 1
ATOM 2945 N N . ASN A 1 378 ? 0.330 10.830 -6.022 1.00 87.00 378 ASN A N 1
ATOM 2946 C CA . ASN A 1 378 ? 0.630 9.787 -6.998 1.00 87.00 378 ASN A CA 1
ATOM 2947 C C . ASN A 1 378 ? 0.386 8.394 -6.390 1.00 87.00 378 ASN A C 1
ATOM 2949 O O . ASN A 1 378 ? 0.501 8.235 -5.168 1.00 87.00 378 ASN A O 1
ATOM 2953 N N . PRO A 1 379 ? 0.104 7.372 -7.219 1.00 91.44 379 PRO A N 1
ATOM 2954 C CA . PRO A 1 379 ? 0.132 5.979 -6.789 1.00 91.44 379 PRO A CA 1
ATOM 2955 C C . PRO A 1 379 ? 1.434 5.615 -6.065 1.00 91.44 379 PRO A C 1
ATOM 2957 O O . PRO A 1 379 ? 2.530 6.009 -6.464 1.00 91.44 379 PRO A O 1
ATOM 2960 N N . SER A 1 380 ? 1.318 4.834 -4.993 1.00 91.62 380 SER A N 1
ATOM 2961 C CA . SER A 1 380 ? 2.464 4.390 -4.185 1.00 91.62 380 SER A CA 1
ATOM 2962 C C . SER A 1 380 ? 3.329 3.329 -4.878 1.00 91.62 380 SER A C 1
ATOM 2964 O O . SER A 1 380 ? 4.496 3.168 -4.524 1.00 91.62 380 SER A O 1
ATOM 2966 N N . LEU A 1 381 ? 2.787 2.617 -5.870 1.00 95.50 381 LEU A N 1
ATOM 2967 C CA . LEU A 1 381 ? 3.486 1.646 -6.719 1.00 95.50 381 LEU A CA 1
ATOM 2968 C C . LEU A 1 381 ? 2.701 1.483 -8.037 1.00 95.50 381 LEU A C 1
ATOM 2970 O O . LEU A 1 381 ? 2.422 2.465 -8.713 1.00 95.50 381 LEU A O 1
ATOM 2974 N N . TYR A 1 382 ? 2.323 0.255 -8.390 1.00 97.12 382 TYR A N 1
ATOM 2975 C CA . TYR A 1 382 ? 1.545 -0.087 -9.567 1.00 97.12 382 TYR A CA 1
ATOM 2976 C C . TYR A 1 382 ? 0.049 0.018 -9.284 1.00 97.12 382 TYR A C 1
ATOM 2978 O O . TYR A 1 382 ? -0.444 -0.447 -8.251 1.00 97.12 382 TYR A O 1
ATOM 2986 N N . SER A 1 383 ? -0.674 0.598 -10.236 1.00 94.62 383 SER A N 1
ATOM 2987 C CA . SER A 1 383 ? -2.130 0.689 -10.210 1.00 94.62 383 SER A CA 1
ATOM 2988 C C . SER A 1 383 ? -2.755 -0.617 -10.711 1.00 94.62 383 SER A C 1
ATOM 2990 O O . SER A 1 383 ? -2.070 -1.525 -11.194 1.00 94.62 383 SER A O 1
ATOM 2992 N N . LEU A 1 384 ? -4.077 -0.739 -10.591 1.00 93.12 384 LEU A N 1
ATOM 2993 C CA . LEU A 1 384 ? -4.789 -2.001 -10.798 1.00 93.12 384 LEU A CA 1
ATOM 2994 C C . LEU A 1 384 ? -4.482 -2.699 -12.139 1.00 93.12 384 LEU A C 1
ATOM 2996 O O . LEU A 1 384 ? -4.311 -3.926 -12.181 1.00 93.12 384 LEU A O 1
ATOM 3000 N N . TYR A 1 385 ? -4.422 -1.947 -13.241 1.00 95.94 385 TYR A N 1
ATOM 3001 C CA . TYR A 1 385 ? -4.179 -2.532 -14.561 1.00 95.94 385 TYR A CA 1
ATOM 3002 C C . TYR A 1 385 ? -2.713 -2.900 -14.784 1.00 95.94 385 TYR A C 1
ATOM 3004 O O . TYR A 1 385 ? -2.455 -3.883 -15.479 1.00 95.94 385 TYR A O 1
ATOM 3012 N N . ASP A 1 386 ? -1.768 -2.208 -14.144 1.00 98.19 386 ASP A N 1
ATOM 3013 C CA . ASP A 1 386 ? -0.348 -2.573 -14.185 1.00 98.19 386 ASP A CA 1
ATOM 3014 C C . ASP A 1 386 ? -0.130 -3.935 -13.518 1.00 98.19 386 ASP A C 1
ATOM 3016 O O . ASP A 1 386 ? 0.463 -4.841 -14.111 1.00 98.19 386 ASP A O 1
ATOM 3020 N N . VAL A 1 387 ? -0.686 -4.112 -12.309 1.00 96.56 387 VAL A N 1
ATOM 3021 C CA . VAL A 1 387 ? -0.635 -5.384 -11.571 1.00 96.56 387 VAL A CA 1
ATOM 3022 C C . VAL A 1 387 ? -1.283 -6.491 -12.395 1.00 96.56 387 VAL A C 1
ATOM 3024 O O . VAL A 1 387 ? -0.690 -7.552 -12.581 1.00 96.56 387 VAL A O 1
ATOM 3027 N N . SER A 1 388 ? -2.469 -6.235 -12.953 1.00 94.31 388 SER A N 1
ATOM 3028 C CA . SER A 1 388 ? -3.194 -7.217 -13.764 1.00 94.31 388 SER A CA 1
ATOM 3029 C C . SER A 1 388 ? -2.423 -7.633 -15.016 1.00 94.31 388 SER A C 1
ATOM 3031 O O . SER A 1 388 ? -2.375 -8.823 -15.343 1.00 94.31 388 SER A O 1
ATOM 3033 N N . ALA A 1 389 ? -1.807 -6.676 -15.712 1.00 97.38 389 ALA A N 1
ATOM 3034 C CA . ALA A 1 389 ? -1.030 -6.944 -16.913 1.00 97.38 389 ALA A CA 1
ATOM 3035 C C . ALA A 1 389 ? 0.236 -7.742 -16.586 1.00 97.38 389 ALA A C 1
ATOM 3037 O O . ALA A 1 389 ? 0.462 -8.802 -17.172 1.00 97.38 389 ALA A O 1
ATOM 3038 N N . LEU A 1 390 ? 1.011 -7.308 -15.589 1.00 98.06 390 LEU A N 1
ATOM 3039 C CA . LEU A 1 390 ? 2.227 -8.009 -15.180 1.00 98.06 390 LEU A CA 1
ATOM 3040 C C . LEU A 1 390 ? 1.933 -9.409 -14.632 1.00 98.06 390 LEU A C 1
ATOM 3042 O O . LEU A 1 390 ? 2.661 -10.346 -14.953 1.00 98.06 390 LEU A O 1
ATOM 3046 N N . GLN A 1 391 ? 0.851 -9.596 -13.872 1.00 96.00 391 GLN A N 1
ATOM 3047 C CA . GLN A 1 391 ? 0.428 -10.921 -13.410 1.00 96.00 391 GLN A CA 1
ATOM 3048 C C . GLN A 1 391 ? -0.032 -11.825 -14.561 1.00 96.00 391 GLN A C 1
ATOM 3050 O O . GLN A 1 391 ? 0.230 -13.029 -14.527 1.00 96.00 391 GLN A O 1
ATOM 3055 N N . SER A 1 392 ? -0.660 -11.269 -15.603 1.00 95.94 392 SER A N 1
ATOM 3056 C CA . SER A 1 392 ? -0.987 -12.022 -16.820 1.00 95.94 392 SER A CA 1
ATOM 3057 C C . SER A 1 392 ? 0.269 -12.445 -17.597 1.00 95.94 392 SER A C 1
ATOM 3059 O O . SER A 1 392 ? 0.267 -13.514 -18.208 1.00 95.94 392 SER A O 1
ATOM 3061 N N . ILE A 1 393 ? 1.329 -11.629 -17.589 1.00 96.75 393 ILE A N 1
ATOM 3062 C CA . ILE A 1 393 ? 2.595 -11.906 -18.290 1.00 96.75 393 ILE A CA 1
ATOM 3063 C C . ILE A 1 393 ? 3.450 -12.911 -17.502 1.00 96.75 393 ILE A C 1
ATOM 3065 O O . ILE A 1 393 ? 3.867 -13.943 -18.031 1.00 96.75 393 ILE A O 1
ATOM 3069 N N . TYR A 1 394 ? 3.710 -12.622 -16.227 1.00 97.56 394 TYR A N 1
ATOM 3070 C CA . TYR A 1 394 ? 4.714 -13.317 -15.416 1.00 97.56 394 TYR A CA 1
ATOM 3071 C C . TYR A 1 394 ? 4.135 -14.362 -14.464 1.00 97.56 394 TYR A C 1
ATOM 3073 O O . TYR A 1 394 ? 4.874 -15.218 -13.962 1.00 97.56 394 TYR A O 1
ATOM 3081 N N . GLY A 1 395 ? 2.819 -14.353 -14.264 1.00 94.56 395 GLY A N 1
ATOM 3082 C CA . GLY A 1 395 ? 2.145 -15.129 -13.237 1.00 94.56 395 GLY A CA 1
ATOM 3083 C C . GLY A 1 395 ? 2.108 -14.400 -11.896 1.00 94.56 395 GLY A C 1
ATOM 3084 O O . GLY A 1 395 ? 2.695 -13.338 -11.702 1.00 94.56 395 GLY A O 1
ATOM 3085 N N . VAL A 1 396 ? 1.404 -15.012 -10.955 1.00 93.31 396 VAL A N 1
ATOM 3086 C CA . VAL A 1 396 ? 0.982 -14.402 -9.693 1.00 93.31 396 VAL A CA 1
ATOM 3087 C C . VAL A 1 396 ? 1.789 -14.963 -8.527 1.00 93.31 396 VAL A C 1
ATOM 3089 O O . VAL A 1 396 ? 1.834 -16.187 -8.357 1.00 93.31 396 VAL A O 1
ATOM 3092 N N . ASN A 1 397 ? 2.351 -14.101 -7.677 1.00 93.50 397 ASN A N 1
ATOM 3093 C CA . ASN A 1 397 ? 2.978 -14.556 -6.437 1.00 93.50 397 ASN A CA 1
ATOM 3094 C C . ASN A 1 397 ? 1.908 -14.973 -5.415 1.00 93.50 397 ASN A C 1
ATOM 3096 O O . ASN A 1 397 ? 1.281 -14.146 -4.761 1.00 93.50 397 ASN A O 1
ATOM 3100 N N . ARG A 1 398 ? 1.718 -16.284 -5.256 1.00 92.00 398 ARG A N 1
ATOM 3101 C CA . ARG A 1 398 ? 0.724 -16.876 -4.340 1.00 92.00 398 ARG A CA 1
ATOM 3102 C C . ARG A 1 398 ? 1.234 -17.103 -2.913 1.00 92.00 398 ARG A C 1
ATOM 3104 O O . ARG A 1 398 ? 0.612 -17.848 -2.161 1.00 92.00 398 ARG A O 1
ATOM 3111 N N . SER A 1 399 ? 2.404 -16.567 -2.581 1.00 91.81 399 SER A N 1
ATOM 3112 C CA . SER A 1 399 ? 3.052 -16.758 -1.276 1.00 91.81 399 SER A CA 1
ATOM 3113 C C . SER A 1 399 ? 3.176 -15.479 -0.455 1.00 91.81 399 SER A C 1
ATOM 3115 O O . SER A 1 399 ? 3.678 -15.528 0.664 1.00 91.81 399 SER A O 1
ATOM 3117 N N . TYR A 1 400 ? 2.739 -14.351 -1.009 1.00 91.50 400 TYR A N 1
ATOM 3118 C CA . TYR A 1 400 ? 2.748 -13.061 -0.340 1.00 91.50 400 TYR A CA 1
ATOM 3119 C C . TYR A 1 400 ? 1.412 -12.826 0.360 1.00 91.50 400 TYR A C 1
ATOM 3121 O O . TYR A 1 400 ? 0.398 -12.926 -0.318 1.00 91.50 400 TYR A O 1
ATOM 3129 N N . HIS A 1 401 ? 1.441 -12.527 1.666 1.00 91.25 401 HIS A N 1
ATOM 3130 C CA . HIS A 1 401 ? 0.258 -12.309 2.515 1.00 91.25 401 HIS A CA 1
ATOM 3131 C C . HIS A 1 401 ? -0.758 -13.447 2.351 1.00 91.25 401 HIS A C 1
ATOM 3133 O O . HIS A 1 401 ? -1.641 -13.414 1.504 1.00 91.25 401 HIS A O 1
ATOM 3139 N N . THR A 1 402 ? -0.508 -14.547 3.065 1.00 90.69 402 THR A N 1
ATOM 3140 C CA . THR A 1 402 ? -1.344 -15.769 3.000 1.00 90.69 402 THR A CA 1
ATOM 3141 C C . THR A 1 402 ? -2.093 -16.024 4.311 1.00 90.69 402 THR A C 1
ATOM 3143 O O . THR A 1 402 ? -2.661 -17.101 4.528 1.00 90.69 402 THR A O 1
ATOM 3146 N N . GLU A 1 403 ? -1.983 -15.075 5.230 1.00 89.94 403 GLU A N 1
ATOM 3147 C CA . GLU A 1 403 ? -2.514 -15.088 6.581 1.00 89.94 403 GLU A CA 1
ATOM 3148 C C . GLU A 1 403 ? -3.697 -14.123 6.679 1.00 89.94 403 GLU A C 1
ATOM 3150 O O . GLU A 1 403 ? -4.066 -13.502 5.703 1.00 89.94 403 GLU A O 1
ATOM 3155 N N . ASP A 1 404 ? -4.328 -14.000 7.846 1.00 89.44 404 ASP A N 1
ATOM 3156 C CA . ASP A 1 404 ? -5.394 -13.008 8.009 1.00 89.44 404 ASP A CA 1
ATOM 3157 C C . ASP A 1 404 ? -4.759 -11.614 8.158 1.00 89.44 404 ASP A C 1
ATOM 3159 O O . ASP A 1 404 ? -4.188 -11.295 9.212 1.00 89.44 404 ASP A O 1
ATOM 3163 N N . ASN A 1 405 ? -4.839 -10.787 7.112 1.00 89.38 405 ASN A N 1
ATOM 3164 C CA . ASN A 1 405 ? -4.216 -9.465 7.074 1.00 89.38 405 ASN A CA 1
ATOM 3165 C C . ASN A 1 405 ? -5.225 -8.339 7.399 1.00 89.38 405 ASN A C 1
ATOM 3167 O O . ASN A 1 405 ? -6.416 -8.407 7.093 1.00 89.38 405 ASN A O 1
ATOM 3171 N N . VAL A 1 406 ? -4.756 -7.265 8.050 1.00 90.81 406 VAL A N 1
ATOM 3172 C CA . VAL A 1 406 ? -5.565 -6.063 8.332 1.00 90.81 406 VAL A CA 1
ATOM 3173 C C . VAL A 1 406 ? -4.935 -4.854 7.652 1.00 90.81 406 VAL A C 1
ATOM 3175 O O . VAL A 1 406 ? -3.825 -4.445 7.992 1.00 90.81 406 VAL A O 1
ATOM 3178 N N . TYR A 1 407 ? -5.673 -4.264 6.720 1.00 89.75 407 TYR A N 1
ATOM 3179 C CA . TYR A 1 407 ? -5.310 -3.069 5.973 1.00 89.75 407 TYR A CA 1
ATOM 3180 C C . TYR A 1 407 ? -6.000 -1.858 6.588 1.00 89.75 407 TYR A C 1
ATOM 3182 O O . TYR A 1 407 ? -7.220 -1.837 6.734 1.00 89.75 407 TYR A O 1
ATOM 3190 N N . THR A 1 408 ? -5.225 -0.840 6.948 1.00 87.38 408 THR A N 1
ATOM 3191 C CA . THR A 1 408 ? -5.740 0.395 7.551 1.00 87.38 408 THR A CA 1
ATOM 3192 C C . THR A 1 408 ? -5.228 1.603 6.785 1.00 87.38 408 THR A C 1
ATOM 3194 O O . THR A 1 408 ? -4.187 1.536 6.138 1.00 87.38 408 THR A O 1
ATOM 3197 N N . THR A 1 409 ? -5.958 2.709 6.861 1.00 81.62 409 THR A N 1
ATOM 3198 C CA . THR A 1 409 ? -5.454 4.026 6.460 1.00 81.62 409 THR A CA 1
ATOM 3199 C C . THR A 1 409 ? -6.042 5.071 7.396 1.00 81.62 409 THR A C 1
ATOM 3201 O O . THR A 1 409 ? -7.199 4.955 7.825 1.00 81.62 409 THR A O 1
ATOM 3204 N N . ALA A 1 410 ? -5.225 6.048 7.775 1.00 79.31 410 ALA A N 1
ATOM 3205 C CA . ALA A 1 410 ? -5.651 7.158 8.614 1.00 79.31 410 ALA A CA 1
ATOM 3206 C C . ALA A 1 410 ? -6.285 8.267 7.763 1.00 79.31 410 ALA A C 1
ATOM 3208 O O . ALA A 1 410 ? -6.061 8.362 6.563 1.00 79.31 410 ALA A O 1
ATOM 3209 N N . TYR A 1 411 ? -7.061 9.146 8.397 1.00 75.81 411 TYR A N 1
ATOM 3210 C CA . TYR A 1 411 ? -7.755 10.225 7.684 1.00 75.81 411 TYR A CA 1
ATOM 3211 C C . TYR A 1 411 ? -6.797 11.219 7.002 1.00 75.81 411 TYR A C 1
ATOM 3213 O O . TYR A 1 411 ? -7.158 11.853 6.015 1.00 75.81 411 TYR A O 1
ATOM 3221 N N . ASP A 1 412 ? -5.596 11.374 7.550 1.00 78.19 412 ASP A N 1
ATOM 3222 C CA . ASP A 1 412 ? -4.520 12.238 7.065 1.00 78.19 412 ASP A CA 1
ATOM 3223 C C . ASP A 1 412 ? -3.422 11.477 6.299 1.00 78.19 412 ASP A C 1
ATOM 3225 O O . ASP A 1 412 ? -2.425 12.079 5.903 1.00 78.19 412 ASP A O 1
ATOM 3229 N N . ASP A 1 413 ? -3.613 10.177 6.059 1.00 80.56 413 ASP A N 1
ATOM 3230 C CA . ASP A 1 413 ? -2.717 9.327 5.274 1.00 80.56 413 ASP A CA 1
ATOM 3231 C C . ASP A 1 413 ? -3.184 9.279 3.811 1.00 80.56 413 ASP A C 1
ATOM 3233 O O . ASP A 1 413 ? -3.915 8.390 3.374 1.00 80.56 413 ASP A O 1
ATOM 3237 N N . TYR A 1 414 ? -2.818 10.313 3.054 1.00 81.56 414 TYR A N 1
ATOM 3238 C CA . TYR A 1 414 ? -3.210 10.459 1.654 1.00 81.56 414 TYR A CA 1
ATOM 3239 C C . TYR A 1 414 ? -2.400 9.518 0.752 1.00 81.56 414 TYR A C 1
ATOM 3241 O O . TYR A 1 414 ? -1.269 9.826 0.377 1.00 81.56 414 TYR A O 1
ATOM 3249 N N . ASN A 1 415 ? -2.993 8.385 0.379 1.00 82.31 415 ASN A N 1
ATOM 3250 C CA . ASN A 1 415 ? -2.340 7.341 -0.408 1.00 82.31 415 ASN A CA 1
ATOM 3251 C C . ASN A 1 415 ? -3.293 6.767 -1.470 1.00 82.31 415 ASN A C 1
ATOM 3253 O O . ASN A 1 415 ? -4.456 6.480 -1.185 1.00 82.31 415 ASN A O 1
ATOM 3257 N N . ILE A 1 416 ? -2.774 6.560 -2.683 1.00 87.75 416 ILE A N 1
ATOM 3258 C CA . ILE A 1 416 ? -3.395 5.731 -3.721 1.00 87.75 416 ILE A CA 1
ATOM 3259 C C . ILE A 1 416 ? -2.606 4.417 -3.785 1.00 87.75 416 ILE A C 1
ATOM 3261 O O . ILE A 1 416 ? -1.442 4.395 -4.194 1.00 87.75 416 ILE A O 1
ATOM 3265 N N . GLN A 1 417 ? -3.229 3.315 -3.365 1.00 89.62 417 GLN A N 1
ATOM 3266 C CA . GLN A 1 417 ? -2.583 2.004 -3.272 1.00 89.62 417 GLN A CA 1
ATOM 3267 C C . GLN A 1 417 ? -3.425 0.897 -3.900 1.00 89.62 417 GLN A C 1
ATOM 3269 O O . GLN A 1 417 ? -4.644 0.855 -3.734 1.00 89.62 417 GLN A O 1
ATOM 3274 N N . THR A 1 418 ? -2.745 -0.046 -4.548 1.00 91.38 418 THR A N 1
ATOM 3275 C CA . THR A 1 418 ? -3.334 -1.314 -4.986 1.00 91.38 418 THR A CA 1
ATOM 3276 C C . THR A 1 418 ? -2.976 -2.388 -3.970 1.00 91.38 418 THR A C 1
ATOM 3278 O O . THR A 1 418 ? -1.799 -2.683 -3.768 1.00 91.38 418 THR A O 1
ATOM 3281 N N . ILE A 1 419 ? -3.981 -2.990 -3.335 1.00 90.94 419 ILE A N 1
ATOM 3282 C CA . ILE A 1 419 ? -3.766 -4.093 -2.396 1.00 90.94 419 ILE A CA 1
ATOM 3283 C C . ILE A 1 419 ? -3.647 -5.401 -3.183 1.00 90.94 419 ILE A C 1
ATOM 3285 O O . ILE A 1 419 ? -4.555 -5.773 -3.927 1.00 90.94 419 ILE A O 1
ATOM 3289 N N . TRP A 1 420 ? -2.532 -6.104 -2.991 1.00 91.19 420 TRP A N 1
ATOM 3290 C CA . TRP A 1 420 ? -2.353 -7.490 -3.408 1.00 91.19 420 TRP A CA 1
ATOM 3291 C C . TRP A 1 420 ? -2.269 -8.380 -2.166 1.00 91.19 420 TRP A C 1
ATOM 3293 O O . TRP A 1 420 ? -1.464 -8.122 -1.272 1.00 91.19 420 TRP A O 1
ATOM 3303 N N . ASP A 1 421 ? -3.101 -9.416 -2.131 1.00 91.69 421 ASP A N 1
ATOM 3304 C CA . ASP A 1 421 ? -3.180 -10.401 -1.055 1.00 91.69 421 ASP A CA 1
ATOM 3305 C C . ASP A 1 421 ? -3.445 -11.780 -1.683 1.00 91.69 421 ASP A C 1
ATOM 3307 O O . ASP A 1 421 ? -4.313 -11.915 -2.557 1.00 91.69 421 ASP A O 1
ATOM 3311 N N . ALA A 1 422 ? -2.648 -12.792 -1.326 1.00 88.94 422 ALA A N 1
ATOM 3312 C CA . ALA A 1 422 ? -2.737 -14.117 -1.940 1.00 88.94 422 ALA A CA 1
ATOM 3313 C C . ALA A 1 422 ? -3.728 -15.053 -1.231 1.00 88.94 422 ALA A C 1
ATOM 3315 O O . ALA A 1 422 ? -4.004 -16.148 -1.751 1.00 88.94 422 ALA A O 1
ATOM 3316 N N . GLY A 1 423 ? -4.267 -14.646 -0.085 1.00 84.88 423 GLY A N 1
ATOM 3317 C CA . GLY A 1 423 ? -5.351 -15.317 0.609 1.00 84.88 423 GLY A CA 1
ATOM 3318 C C . GLY A 1 423 ? -5.268 -15.161 2.120 1.00 84.88 423 GLY A C 1
ATOM 3319 O O . GLY A 1 423 ? -4.231 -14.870 2.680 1.00 84.88 423 GLY A O 1
ATOM 3320 N N . GLY A 1 424 ? -6.356 -15.509 2.788 1.00 85.88 424 GLY A N 1
ATOM 3321 C CA . GLY A 1 424 ? -6.532 -15.194 4.196 1.00 85.88 424 GLY A CA 1
ATOM 3322 C C . GLY A 1 424 ? -7.985 -14.826 4.426 1.00 85.88 424 GLY A C 1
ATOM 3323 O O . GLY A 1 424 ? -8.816 -14.929 3.513 1.00 85.88 424 GLY A O 1
ATOM 3324 N N . LYS A 1 425 ? -8.320 -14.445 5.655 1.00 85.06 425 LYS A N 1
ATOM 3325 C CA . LYS A 1 425 ? -9.539 -13.694 5.943 1.00 85.06 425 LYS A CA 1
ATOM 3326 C C . LYS A 1 425 ? -9.168 -12.250 6.262 1.00 85.06 425 LYS A C 1
ATOM 3328 O O . LYS A 1 425 ? -9.013 -11.879 7.427 1.00 85.06 425 LYS A O 1
ATOM 3333 N N . ASP A 1 426 ? -9.108 -11.439 5.218 1.00 86.56 426 ASP A N 1
ATOM 3334 C CA . ASP A 1 426 ? -8.545 -10.095 5.313 1.00 86.56 426 ASP A CA 1
ATOM 3335 C C . ASP A 1 426 ? -9.592 -9.049 5.677 1.00 86.56 426 ASP A C 1
ATOM 3337 O O . ASP A 1 426 ? -10.800 -9.221 5.476 1.00 86.56 426 ASP A O 1
ATOM 3341 N N . THR A 1 427 ? -9.129 -7.947 6.259 1.00 86.19 427 THR A N 1
ATOM 3342 C CA . THR A 1 427 ? -9.986 -6.859 6.733 1.00 86.19 427 THR A CA 1
ATOM 3343 C C . THR A 1 427 ? -9.438 -5.516 6.281 1.00 86.19 427 THR A C 1
ATOM 3345 O O . THR A 1 427 ? -8.305 -5.173 6.599 1.00 86.19 427 THR A O 1
ATOM 3348 N N . ILE A 1 428 ? -10.262 -4.712 5.608 1.00 86.81 428 ILE A N 1
ATOM 3349 C CA . ILE A 1 428 ? -10.013 -3.274 5.455 1.00 86.81 428 ILE A CA 1
ATOM 3350 C C . ILE A 1 428 ? -10.663 -2.566 6.654 1.00 86.81 428 ILE A C 1
ATOM 3352 O O . ILE A 1 428 ? -11.887 -2.430 6.713 1.00 86.81 428 ILE A O 1
ATOM 3356 N N . ASP A 1 429 ? -9.854 -2.151 7.631 1.00 84.12 429 ASP A N 1
ATOM 3357 C CA . ASP A 1 429 ? -10.303 -1.472 8.850 1.00 84.12 429 ASP A CA 1
ATOM 3358 C C . ASP A 1 429 ? -10.091 0.045 8.751 1.00 84.12 429 ASP A C 1
ATOM 3360 O O . ASP A 1 429 ? -8.982 0.574 8.816 1.00 84.12 429 ASP A O 1
ATOM 3364 N N . LEU A 1 430 ? -11.214 0.750 8.614 1.00 81.56 430 LEU A N 1
ATOM 3365 C CA . LEU A 1 430 ? -11.295 2.207 8.507 1.00 81.56 430 LEU A CA 1
ATOM 3366 C C . LEU A 1 430 ? -11.989 2.819 9.729 1.00 81.56 430 LEU A C 1
ATOM 3368 O O . LEU A 1 430 ? -12.513 3.929 9.655 1.00 81.56 430 LEU A O 1
ATOM 3372 N N . SER A 1 431 ? -12.036 2.101 10.854 1.00 77.38 431 SER A N 1
ATOM 3373 C CA . SER A 1 431 ? -12.747 2.522 12.069 1.00 77.38 431 SER A CA 1
ATOM 3374 C C . SER A 1 431 ? -12.179 3.787 12.722 1.00 77.38 431 SER A C 1
ATOM 3376 O O . SER A 1 431 ? -12.912 4.479 13.429 1.00 77.38 431 SER A O 1
ATOM 3378 N N . SER A 1 432 ? -10.911 4.116 12.461 1.00 75.62 432 SER A N 1
ATOM 3379 C CA . SER A 1 432 ? -10.240 5.334 12.933 1.00 75.62 432 SER A CA 1
ATOM 3380 C C . SER A 1 432 ? -10.486 6.564 12.046 1.00 75.62 432 SER A C 1
ATOM 3382 O O . SER A 1 432 ? -10.144 7.680 12.449 1.00 75.62 432 SER A O 1
ATOM 3384 N N . ASN A 1 433 ? -11.089 6.400 10.860 1.00 76.88 433 ASN A N 1
ATOM 3385 C CA . ASN A 1 433 ? -11.338 7.510 9.943 1.00 76.88 433 ASN A CA 1
ATOM 3386 C C . ASN A 1 433 ? -12.426 8.457 10.461 1.00 76.88 433 ASN A C 1
ATOM 3388 O O . ASN A 1 433 ? -13.479 8.040 10.941 1.00 76.88 433 ASN A O 1
ATOM 3392 N N . GLN A 1 434 ? -12.185 9.761 10.311 1.00 74.88 434 GLN A N 1
ATOM 3393 C CA . GLN A 1 434 ? -13.101 10.822 10.753 1.00 74.88 434 GLN A CA 1
ATOM 3394 C C . GLN A 1 434 ? -14.025 11.329 9.627 1.00 74.88 434 GLN A C 1
ATOM 3396 O O . GLN A 1 434 ? -14.939 12.115 9.881 1.00 74.88 434 GLN A O 1
ATOM 3401 N N . GLY A 1 435 ? -13.793 10.884 8.386 1.00 70.94 435 GLY A N 1
ATOM 3402 C CA . GLY A 1 435 ? -14.546 11.260 7.189 1.00 70.94 435 GLY A CA 1
ATOM 3403 C C . GLY A 1 435 ? -15.634 10.262 6.786 1.00 70.94 435 GLY A C 1
ATOM 3404 O O . GLY A 1 435 ? -15.789 9.189 7.367 1.00 70.94 435 GLY A O 1
ATOM 3405 N N . SER A 1 436 ? -16.403 10.618 5.753 1.00 77.38 436 SER A N 1
ATOM 3406 C CA . SER A 1 436 ? -17.257 9.643 5.069 1.00 77.38 436 SER A CA 1
ATOM 3407 C C . SER A 1 436 ? -16.376 8.677 4.281 1.00 77.38 436 SER A C 1
ATOM 3409 O O . SER A 1 436 ? -15.460 9.105 3.588 1.00 77.38 436 SER A O 1
ATOM 3411 N N . THR A 1 437 ? -16.672 7.386 4.384 1.00 77.00 437 THR A N 1
ATOM 3412 C CA . THR A 1 437 ? -15.895 6.318 3.757 1.00 77.00 437 THR A CA 1
ATOM 3413 C C . THR A 1 437 ? -16.817 5.453 2.913 1.00 77.00 437 THR A C 1
ATOM 3415 O O . THR A 1 437 ? -17.866 5.016 3.399 1.00 77.00 437 THR A O 1
ATOM 3418 N N . THR A 1 438 ? -16.390 5.177 1.684 1.00 79.81 438 THR A N 1
ATOM 3419 C CA . THR A 1 438 ? -17.000 4.194 0.784 1.00 79.81 438 THR A CA 1
ATOM 3420 C C . THR A 1 438 ? -16.030 3.029 0.652 1.00 79.81 438 THR A C 1
ATOM 3422 O O . THR A 1 438 ? -14.846 3.256 0.437 1.00 79.81 438 THR A O 1
ATOM 3425 N N . ILE A 1 439 ? -16.520 1.802 0.819 1.00 79.19 439 ILE A N 1
ATOM 3426 C CA . ILE A 1 439 ? -15.720 0.580 0.690 1.00 79.19 439 ILE A CA 1
ATOM 3427 C C . ILE A 1 439 ? -16.416 -0.312 -0.334 1.00 79.19 439 ILE A C 1
ATOM 3429 O O . ILE A 1 439 ? -17.607 -0.594 -0.178 1.00 79.19 439 ILE A O 1
ATOM 3433 N N . ASP A 1 440 ? -15.670 -0.752 -1.342 1.00 77.69 440 ASP A N 1
ATOM 3434 C CA . ASP A 1 440 ? -16.036 -1.859 -2.221 1.00 77.69 440 ASP A CA 1
ATOM 3435 C C . ASP A 1 440 ? -15.000 -2.976 -2.029 1.00 77.69 440 ASP A C 1
ATOM 3437 O O . ASP A 1 440 ? -13.800 -2.715 -2.030 1.00 77.69 440 ASP A O 1
ATOM 3441 N N . LEU A 1 441 ? -15.470 -4.200 -1.786 1.00 80.75 441 LEU A N 1
ATOM 3442 C CA . LEU A 1 441 ? -14.622 -5.378 -1.561 1.00 80.75 441 LEU A CA 1
ATOM 3443 C C . LEU A 1 441 ? -14.640 -6.345 -2.750 1.00 80.75 441 LEU A C 1
ATOM 3445 O O . LEU A 1 441 ? -14.125 -7.464 -2.653 1.00 80.75 441 LEU A O 1
ATOM 3449 N N . HIS A 1 442 ? -15.255 -5.958 -3.869 1.00 75.62 442 HIS A N 1
ATOM 3450 C CA . HIS A 1 442 ? -15.066 -6.681 -5.115 1.00 75.62 442 HIS A CA 1
ATOM 3451 C C . HIS A 1 442 ? -13.620 -6.511 -5.591 1.00 75.62 442 HIS A C 1
ATOM 3453 O O . HIS A 1 442 ? -13.065 -5.416 -5.607 1.00 75.62 442 HIS A O 1
ATOM 3459 N N . GLY A 1 443 ? -12.995 -7.622 -5.985 1.00 73.62 443 GLY A N 1
ATOM 3460 C CA . GLY A 1 443 ? -11.671 -7.572 -6.593 1.00 73.62 443 GLY A CA 1
ATOM 3461 C C . GLY A 1 443 ? -11.728 -6.894 -7.961 1.00 73.62 443 GLY A C 1
ATOM 3462 O O . GLY A 1 443 ? -12.653 -7.139 -8.736 1.00 73.62 443 GLY A O 1
ATOM 3463 N N . GLY A 1 444 ? -10.712 -6.092 -8.279 1.00 66.81 444 GLY A N 1
ATOM 3464 C CA . GLY A 1 444 ? -10.540 -5.538 -9.622 1.00 66.81 444 GLY A CA 1
ATOM 3465 C C . GLY A 1 444 ? -11.463 -4.374 -9.986 1.00 66.81 444 GLY A C 1
ATOM 3466 O O . GLY A 1 444 ? -11.668 -4.128 -11.172 1.00 66.81 444 GLY A O 1
ATOM 3467 N N . THR A 1 445 ? -12.011 -3.660 -9.004 1.00 61.28 445 THR A N 1
ATOM 3468 C CA . THR A 1 445 ? -12.798 -2.436 -9.220 1.00 61.28 445 THR A CA 1
ATOM 3469 C C . THR A 1 445 ? -12.168 -1.257 -8.480 1.00 61.28 445 THR A C 1
ATOM 3471 O O . THR A 1 445 ? -11.764 -1.419 -7.330 1.00 61.28 445 THR A O 1
ATOM 3474 N N . LEU A 1 446 ? -12.093 -0.100 -9.147 1.00 53.59 446 LEU A N 1
ATOM 3475 C CA . LEU A 1 446 ? -11.763 1.211 -8.568 1.00 53.59 446 LEU A CA 1
ATOM 3476 C C . LEU A 1 446 ? -13.040 1.993 -8.244 1.00 53.59 446 LEU A C 1
ATOM 3478 O O . LEU A 1 446 ? -13.989 1.925 -9.065 1.00 53.59 446 LEU A O 1
#

Sequence (446 aa):
MAFDTTEQQIVDFFIASYGRVPAQSGLDFFRTQIDSHTISSDDVINYMMSNEEAMNRYASIDSLEEKVNIVFNNVLGRDVASQEGMVFWSSKFNDKSYTMATLVKDVIDIAKTATDSSIDAQTLINKSMVAEYFLEHVPVDNQAGKQIYLDSITADSSSVLTVEKEIDNMATSSGSKSYVNDALGELSNAQSEGVSALDSGTHWNQKEITYSFNQSIPDSYRSETDEELTQNWAPLTTEQKNASISIIEEISHLLDIKLTKVEDGGDIRFNIVDMDEGTSGFAFYPSPDYGGDLFLSQAFNTDPKNYGLHQGEDGWTTITHELGHALGLKHPFDGEITLPSNLDNTNHTIMSYTYEEDRVVEFTVETSSIHASVTSINPSLYSLYDVSALQSIYGVNRSYHTEDNVYTTAYDDYNIQTIWDAGGKDTIDLSSNQGSTTIDLHGGTL

pLDDT: mean 88.4, std 10.54, range [43.62, 98.81]